Protein AF-A0A1C5V8Z8-F1 (afdb_monomer_lite)

pLDDT: mean 81.74, std 18.88, range [26.0, 98.5]

Structure (mmCIF, N/CA/C/O backbone):
data_AF-A0A1C5V8Z8-F1
#
_entry.id   AF-A0A1C5V8Z8-F1
#
loop_
_atom_site.group_PDB
_atom_site.id
_atom_site.type_symbol
_atom_site.label_atom_id
_atom_site.label_alt_id
_atom_site.label_comp_id
_atom_site.label_asym_id
_atom_site.label_entity_id
_atom_site.label_seq_id
_atom_site.pdbx_PDB_ins_code
_atom_site.Cartn_x
_atom_site.Cartn_y
_atom_site.Cartn_z
_atom_site.occupancy
_atom_site.B_iso_or_equiv
_atom_site.auth_seq_id
_atom_site.auth_comp_id
_atom_site.auth_asym_id
_atom_site.auth_atom_id
_atom_site.pdbx_PDB_model_num
ATOM 1 N N . MET A 1 1 ? -3.373 -12.404 -69.519 1.00 37.91 1 MET A N 1
ATOM 2 C CA . MET A 1 1 ? -3.537 -11.081 -68.874 1.00 37.91 1 MET A CA 1
ATOM 3 C C . MET A 1 1 ? -4.619 -11.171 -67.785 1.00 37.91 1 MET A C 1
ATOM 5 O O . MET A 1 1 ? -5.744 -10.764 -67.998 1.00 37.91 1 MET A O 1
ATOM 9 N N . MET A 1 2 ? -4.326 -11.777 -66.625 1.00 33.91 2 MET A N 1
ATOM 10 C CA . MET A 1 2 ? -5.283 -11.931 -65.507 1.00 33.91 2 MET A CA 1
ATOM 11 C C . MET A 1 2 ? -4.514 -12.061 -64.179 1.00 33.91 2 MET A C 1
ATOM 13 O O . MET A 1 2 ? -4.275 -13.157 -63.692 1.00 33.91 2 MET A O 1
ATOM 17 N N . LYS A 1 3 ? -4.066 -10.941 -63.597 1.00 35.97 3 LYS A N 1
ATOM 18 C CA . LYS A 1 3 ? -3.460 -10.880 -62.247 1.00 35.97 3 LYS A CA 1
ATOM 19 C C . LYS A 1 3 ? -3.723 -9.506 -61.616 1.00 35.97 3 LYS A C 1
ATOM 21 O O . LYS A 1 3 ? -2.795 -8.748 -61.386 1.00 35.97 3 LYS A O 1
ATOM 26 N N . ASN A 1 4 ? -4.987 -9.134 -61.384 1.00 38.47 4 ASN A N 1
ATOM 27 C CA . ASN A 1 4 ? -5.273 -7.961 -60.531 1.00 38.47 4 ASN A CA 1
ATOM 28 C C . ASN A 1 4 ? -6.666 -7.885 -59.874 1.00 38.47 4 ASN A C 1
ATOM 30 O O . ASN A 1 4 ? -6.963 -6.894 -59.214 1.00 38.47 4 ASN A O 1
ATOM 34 N N . LYS A 1 5 ? -7.515 -8.920 -59.964 1.00 37.47 5 LYS A N 1
ATOM 35 C CA . LYS A 1 5 ? -8.869 -8.873 -59.369 1.00 37.47 5 LYS A CA 1
ATOM 36 C C . LYS A 1 5 ? -8.951 -9.336 -57.898 1.00 37.47 5 LYS A C 1
ATOM 38 O O . LYS A 1 5 ? -9.897 -8.976 -57.212 1.00 37.47 5 LYS A O 1
ATOM 43 N N . GLY A 1 6 ? -7.933 -10.020 -57.360 1.00 36.78 6 GLY A N 1
ATOM 44 C CA . GLY A 1 6 ? -7.952 -10.553 -55.982 1.00 36.78 6 GLY A CA 1
ATOM 45 C C . GLY A 1 6 ? -7.580 -9.575 -54.853 1.00 36.78 6 GLY A C 1
ATOM 46 O O . GLY A 1 6 ? -7.840 -9.865 -53.692 1.00 36.78 6 GLY A O 1
ATOM 47 N N . LYS A 1 7 ? -6.982 -8.409 -55.154 1.00 38.88 7 LYS A N 1
ATOM 48 C CA . LYS A 1 7 ? -6.536 -7.449 -54.117 1.00 38.88 7 LYS A CA 1
ATOM 49 C C . LYS A 1 7 ? -7.583 -6.396 -53.743 1.00 38.88 7 LYS A C 1
ATOM 51 O O . LYS A 1 7 ? -7.524 -5.866 -52.640 1.00 38.88 7 LYS A O 1
ATOM 56 N N . ARG A 1 8 ? -8.548 -6.104 -54.624 1.00 38.31 8 ARG A N 1
ATOM 57 C CA . ARG A 1 8 ? -9.610 -5.117 -54.350 1.00 38.31 8 ARG A CA 1
ATOM 58 C C . ARG A 1 8 ? -10.773 -5.697 -53.535 1.00 38.31 8 ARG A C 1
ATOM 60 O O . ARG A 1 8 ? -11.342 -4.973 -52.729 1.00 38.31 8 ARG A O 1
ATOM 67 N N . LEU A 1 9 ? -11.053 -6.998 -53.653 1.00 34.75 9 LEU A N 1
ATOM 68 C CA . LEU A 1 9 ? -12.142 -7.652 -52.912 1.00 34.75 9 LEU A CA 1
ATOM 69 C C . LEU A 1 9 ? -11.859 -7.750 -51.396 1.00 34.75 9 LEU A C 1
ATOM 71 O O . LEU A 1 9 ? -12.756 -7.579 -50.581 1.00 34.75 9 LEU A O 1
ATOM 75 N N . VAL A 1 10 ? -10.592 -7.950 -51.011 1.00 41.50 10 VAL A N 1
ATOM 76 C CA . VAL A 1 10 ? -10.180 -8.101 -49.600 1.00 41.50 10 VAL A CA 1
ATOM 77 C C . VAL A 1 10 ? -10.174 -6.764 -48.847 1.00 41.50 10 VAL A C 1
ATOM 79 O O . VAL A 1 10 ? -10.491 -6.726 -47.663 1.00 41.50 10 VAL A O 1
ATOM 82 N N . VAL A 1 11 ? -9.876 -5.649 -49.524 1.00 41.22 11 VAL A N 1
ATOM 83 C CA . VAL A 1 11 ? -9.932 -4.305 -48.913 1.00 41.22 11 VAL A CA 1
ATOM 84 C C . VAL A 1 11 ? -11.384 -3.853 -48.701 1.00 41.22 11 VAL A C 1
ATOM 86 O O . VAL A 1 11 ? -11.681 -3.228 -47.686 1.00 41.22 11 VAL A O 1
ATOM 89 N N . LEU A 1 12 ? -12.302 -4.239 -49.596 1.00 37.28 12 LEU A N 1
ATOM 90 C CA . LEU A 1 12 ? -13.739 -3.971 -49.459 1.00 37.28 12 LEU A CA 1
ATOM 91 C C . LEU A 1 12 ? -14.394 -4.782 -48.324 1.00 37.28 12 LEU A C 1
ATOM 93 O O . LEU A 1 12 ? -15.206 -4.227 -47.587 1.00 37.28 12 LEU A O 1
ATOM 97 N N . LEU A 1 13 ? -13.989 -6.040 -48.097 1.00 38.91 13 LEU A N 1
ATOM 98 C CA . LEU A 1 13 ? -14.493 -6.840 -46.965 1.00 38.91 13 LEU A CA 1
ATOM 99 C C . LEU A 1 13 ? -14.036 -6.308 -45.594 1.00 38.91 13 LEU A C 1
ATOM 101 O O . LEU A 1 13 ? -14.785 -6.371 -44.622 1.00 38.91 13 LEU A O 1
ATOM 105 N N . ILE A 1 14 ? -12.827 -5.745 -45.511 1.00 42.75 14 ILE A N 1
ATOM 106 C CA . ILE A 1 14 ? -12.295 -5.156 -44.271 1.00 42.75 14 ILE A CA 1
ATOM 107 C C . ILE A 1 14 ? -13.006 -3.832 -43.931 1.00 42.75 14 ILE A C 1
ATOM 109 O O . ILE A 1 14 ? -13.222 -3.542 -42.755 1.00 42.75 14 ILE A O 1
ATOM 113 N N . ALA A 1 15 ? -13.428 -3.059 -44.939 1.00 39.72 15 ALA A N 1
ATOM 114 C CA . ALA A 1 15 ? -14.241 -1.860 -44.736 1.00 39.72 15 ALA A CA 1
ATOM 115 C C . ALA A 1 15 ? -15.687 -2.200 -44.318 1.00 39.72 15 ALA A C 1
ATOM 117 O O . ALA A 1 15 ? -16.214 -1.573 -43.403 1.00 39.72 15 ALA A O 1
ATOM 118 N N . ALA A 1 16 ? -16.295 -3.242 -44.899 1.00 40.44 16 ALA A N 1
ATOM 119 C CA . ALA A 1 16 ? -17.644 -3.684 -44.532 1.00 40.44 16 ALA A CA 1
ATOM 120 C C . ALA A 1 16 ? -17.729 -4.209 -43.081 1.00 40.44 16 ALA A C 1
ATOM 122 O O . ALA A 1 16 ? -18.655 -3.857 -42.353 1.00 40.44 16 ALA A O 1
ATOM 123 N N . CYS A 1 17 ? -16.726 -4.958 -42.605 1.00 39.78 17 CYS A N 1
ATOM 124 C CA . CYS A 1 17 ? -16.698 -5.446 -41.217 1.00 39.78 17 CYS A CA 1
ATOM 125 C C . CYS A 1 17 ? -16.399 -4.355 -40.170 1.00 39.78 17 CYS A C 1
ATOM 127 O O . CYS A 1 17 ? -16.752 -4.521 -39.002 1.00 39.78 17 CYS A O 1
ATOM 129 N N . MET A 1 18 ? -15.765 -3.239 -40.553 1.00 39.97 18 MET A N 1
ATOM 130 C CA . MET A 1 18 ? -15.579 -2.096 -39.647 1.00 39.97 18 MET A CA 1
ATOM 131 C C . MET A 1 18 ? -16.816 -1.191 -39.567 1.00 39.97 18 MET A C 1
ATOM 133 O O . MET A 1 18 ? -17.007 -0.544 -38.544 1.00 39.97 18 MET A O 1
ATOM 137 N N . ILE A 1 19 ? -17.686 -1.190 -40.584 1.00 42.84 19 ILE A N 1
ATOM 138 C CA . ILE A 1 19 ? -18.952 -0.435 -40.565 1.00 42.84 19 ILE A CA 1
ATOM 139 C C . ILE A 1 19 ? -20.050 -1.213 -39.810 1.00 42.84 19 ILE A C 1
ATOM 141 O O . ILE A 1 19 ? -20.856 -0.612 -39.105 1.00 42.84 19 ILE A O 1
ATOM 145 N N . LEU A 1 20 ? -20.029 -2.551 -39.848 1.00 34.69 20 LEU A N 1
ATOM 146 C CA . LEU A 1 20 ? -20.978 -3.408 -39.117 1.00 34.69 20 LEU A CA 1
ATOM 147 C C . LEU A 1 20 ? -20.721 -3.524 -37.602 1.00 34.69 20 LEU A C 1
ATOM 149 O O . LEU A 1 20 ? -21.574 -4.044 -36.894 1.00 34.69 20 LEU A O 1
ATOM 153 N N . SER A 1 21 ? -19.593 -3.034 -37.075 1.00 40.34 21 SER A N 1
ATOM 154 C CA . SER A 1 21 ? -19.303 -3.063 -35.628 1.00 40.34 21 SER A CA 1
ATOM 155 C C . SER A 1 21 ? -19.696 -1.784 -34.878 1.00 40.34 21 SER A C 1
ATOM 157 O O . SER A 1 21 ? -19.489 -1.700 -33.668 1.00 40.34 21 SER A O 1
ATOM 159 N N . MET A 1 22 ? -20.302 -0.805 -35.565 1.00 40.91 22 MET A N 1
ATOM 160 C CA . MET A 1 22 ? -20.870 0.393 -34.929 1.00 40.91 22 MET A CA 1
ATOM 161 C C . MET A 1 22 ? -22.355 0.250 -34.559 1.00 40.91 22 MET A C 1
ATOM 163 O O . MET A 1 22 ? -22.892 1.130 -33.894 1.00 40.91 22 MET A O 1
ATOM 167 N N . PHE A 1 23 ? -23.007 -0.865 -34.902 1.00 41.72 23 PHE A N 1
ATOM 168 C CA . PHE A 1 23 ? -24.367 -1.176 -34.462 1.00 41.72 23 PHE A CA 1
ATOM 169 C C . PHE A 1 23 ? -24.441 -2.628 -33.977 1.00 41.72 23 PHE A C 1
ATOM 171 O O . PHE A 1 23 ? -23.930 -3.538 -34.620 1.00 41.72 23 PHE A O 1
ATOM 178 N N . SER A 1 24 ? -25.103 -2.834 -32.837 1.00 37.47 24 SER A N 1
ATOM 179 C CA . SER A 1 24 ? -25.380 -4.112 -32.151 1.00 37.47 24 SER A CA 1
ATOM 180 C C . SER A 1 24 ? -24.192 -4.860 -31.516 1.00 37.47 24 SER A C 1
ATOM 182 O O . SER A 1 24 ? -23.401 -5.546 -32.156 1.00 37.47 24 SER A O 1
ATOM 184 N N . GLY A 1 25 ? -24.131 -4.781 -30.180 1.00 43.09 25 GLY A N 1
ATOM 185 C CA . GLY A 1 25 ? -23.223 -5.544 -29.328 1.00 43.09 25 GLY A CA 1
ATOM 186 C C . GLY A 1 25 ? -23.556 -7.037 -29.273 1.00 43.09 25 GLY A C 1
ATOM 187 O O . GLY A 1 25 ? -24.201 -7.492 -28.333 1.00 43.09 25 GLY A O 1
ATOM 188 N N . MET A 1 26 ? -23.044 -7.806 -30.234 1.00 30.86 26 MET A N 1
ATOM 189 C CA . MET A 1 26 ? -22.980 -9.268 -30.160 1.00 30.86 26 MET A CA 1
ATOM 190 C C . MET A 1 26 ? -21.529 -9.749 -30.118 1.00 30.86 26 MET A C 1
ATOM 192 O O . MET A 1 26 ? -20.700 -9.431 -30.969 1.00 30.86 26 MET A O 1
ATOM 196 N N . THR A 1 27 ? -21.222 -10.553 -29.104 1.00 38.38 27 THR A N 1
ATOM 197 C CA . THR A 1 27 ? -19.979 -11.315 -28.991 1.00 38.38 27 THR A CA 1
ATOM 198 C C . THR A 1 27 ? -19.986 -12.459 -30.002 1.00 38.38 27 THR A C 1
ATOM 200 O O . THR A 1 27 ? -20.780 -13.386 -29.861 1.00 38.38 27 THR A O 1
ATOM 203 N N . VAL A 1 28 ? -19.086 -12.438 -30.986 1.00 31.12 28 VAL A N 1
ATOM 204 C CA . VAL A 1 28 ? -18.853 -13.600 -31.857 1.00 31.12 28 VAL A CA 1
ATOM 205 C C . VAL A 1 28 ? -17.824 -14.513 -31.193 1.00 31.12 28 VAL A C 1
ATOM 207 O O . VAL A 1 28 ? -16.648 -14.164 -31.062 1.00 31.12 28 VAL A O 1
ATOM 210 N N . SER A 1 29 ? -18.287 -15.679 -30.743 1.00 36.94 29 SER A N 1
ATOM 211 C CA . SER A 1 29 ? -17.447 -16.816 -30.380 1.00 36.94 29 SER A CA 1
ATOM 212 C C . SER A 1 29 ? -17.217 -17.712 -31.606 1.00 36.94 29 SER A C 1
ATOM 214 O O . SER A 1 29 ? -18.068 -17.824 -32.480 1.00 36.94 29 SER A O 1
ATOM 216 N N . ALA A 1 30 ? -16.044 -18.351 -31.620 1.00 33.72 30 ALA A N 1
ATOM 217 C CA . ALA A 1 30 ? -15.606 -19.434 -32.505 1.00 33.72 30 ALA A CA 1
ATOM 218 C C . ALA A 1 30 ? -15.343 -19.113 -33.995 1.00 33.72 30 ALA A C 1
ATOM 220 O O . ALA A 1 30 ? -16.206 -19.211 -34.856 1.00 33.72 30 ALA A O 1
ATOM 221 N N . ALA A 1 31 ? -14.057 -18.924 -34.311 1.00 31.05 31 ALA A N 1
ATOM 222 C CA . ALA A 1 31 ? -13.463 -19.456 -35.537 1.00 31.05 31 ALA A CA 1
ATOM 223 C C . ALA A 1 31 ? -12.088 -20.054 -35.195 1.00 31.05 31 ALA A C 1
ATOM 225 O O . ALA A 1 31 ? -11.134 -19.354 -34.850 1.00 31.05 31 ALA A O 1
ATOM 226 N N . THR A 1 32 ? -12.031 -21.382 -35.208 1.00 37.59 32 THR A N 1
ATOM 227 C CA . THR A 1 32 ? -10.850 -22.220 -34.993 1.00 37.59 32 THR A CA 1
ATOM 228 C C . THR A 1 32 ? -9.964 -22.274 -36.240 1.00 37.59 32 THR A C 1
ATOM 230 O O . THR A 1 32 ? -10.461 -22.440 -37.346 1.00 37.59 32 THR A O 1
ATOM 233 N N . ASN A 1 33 ? -8.647 -22.209 -36.018 1.00 38.12 33 ASN A N 1
ATOM 234 C CA . ASN A 1 33 ? -7.557 -22.657 -36.895 1.00 38.12 33 ASN A CA 1
ATOM 235 C C . ASN A 1 33 ? -7.547 -22.173 -38.360 1.00 38.12 33 ASN A C 1
ATOM 237 O O . ASN A 1 33 ? -7.709 -22.954 -39.291 1.00 38.12 33 ASN A O 1
ATOM 241 N N . ALA A 1 34 ? -7.151 -20.915 -38.554 1.00 34.16 34 ALA A N 1
ATOM 242 C CA . ALA A 1 34 ? -6.266 -20.526 -39.652 1.00 34.16 34 ALA A CA 1
ATOM 243 C C . ALA A 1 34 ? -5.335 -19.412 -39.150 1.00 34.16 34 ALA A C 1
ATOM 245 O O . ALA A 1 34 ? -5.769 -18.311 -38.812 1.00 34.16 34 ALA A O 1
ATOM 246 N N . GLU A 1 35 ? -4.047 -19.727 -39.022 1.00 40.03 35 GLU A N 1
ATOM 247 C CA . GLU A 1 35 ? -3.012 -18.792 -38.599 1.00 40.03 35 GLU A CA 1
ATOM 248 C C . GLU A 1 35 ? -2.916 -17.614 -39.579 1.00 40.03 35 GLU A C 1
ATOM 250 O O . GLU A 1 35 ? -2.320 -17.713 -40.651 1.00 40.03 35 GLU A O 1
ATOM 255 N N . ILE A 1 36 ? -3.427 -16.448 -39.181 1.00 34.16 36 ILE A N 1
ATOM 256 C CA . ILE A 1 36 ? -3.022 -15.176 -39.784 1.00 34.16 36 ILE A CA 1
ATOM 257 C C . ILE A 1 36 ? -1.597 -14.881 -39.284 1.00 34.16 36 ILE A C 1
ATOM 259 O O . ILE A 1 36 ? -1.368 -14.170 -38.302 1.00 34.16 36 ILE A O 1
ATOM 263 N N . TYR A 1 37 ? -0.609 -15.489 -39.946 1.00 39.50 37 TYR A N 1
ATOM 264 C CA . TYR A 1 37 ? 0.817 -15.231 -39.752 1.00 39.50 37 TYR A CA 1
ATOM 265 C C . TYR A 1 37 ? 1.174 -13.829 -40.269 1.00 39.50 37 TYR A C 1
ATOM 267 O O . TYR A 1 37 ? 1.639 -13.638 -41.389 1.00 39.50 37 TYR A O 1
ATOM 275 N N . ALA A 1 38 ? 1.013 -12.829 -39.406 1.00 41.31 38 ALA A N 1
ATOM 276 C CA . ALA A 1 38 ? 1.668 -11.532 -39.543 1.00 41.31 38 ALA A CA 1
ATOM 277 C C . ALA A 1 38 ? 2.125 -11.003 -38.172 1.00 41.31 38 ALA A C 1
ATOM 279 O O . ALA A 1 38 ? 1.683 -9.966 -37.691 1.00 41.31 38 ALA A O 1
ATOM 280 N N . THR A 1 39 ? 3.061 -11.708 -37.523 1.00 50.00 39 THR A N 1
ATOM 281 C CA . THR A 1 39 ? 3.922 -11.115 -36.478 1.00 50.00 39 THR A CA 1
ATOM 282 C C . THR A 1 39 ? 5.386 -11.222 -36.896 1.00 50.00 39 THR A C 1
ATOM 284 O O . THR A 1 39 ? 6.202 -11.974 -36.378 1.00 50.00 39 THR A O 1
ATOM 287 N N . THR A 1 40 ? 5.734 -10.433 -37.895 1.00 64.19 40 THR A N 1
ATOM 288 C CA . THR A 1 40 ? 6.953 -10.480 -38.714 1.00 64.19 40 THR A CA 1
ATOM 289 C C . THR A 1 40 ? 8.260 -10.065 -38.005 1.00 64.19 40 THR A C 1
ATOM 291 O O . THR A 1 40 ? 9.287 -9.962 -38.652 1.00 64.19 40 THR A O 1
ATOM 294 N N . ASN A 1 41 ? 8.313 -9.914 -36.675 1.00 82.25 41 ASN A N 1
ATOM 295 C CA . ASN A 1 41 ? 9.577 -9.689 -35.943 1.00 82.25 41 ASN A CA 1
ATOM 296 C C . ASN A 1 41 ? 10.198 -11.016 -35.457 1.00 82.25 41 ASN A C 1
ATOM 298 O O . ASN A 1 41 ? 9.979 -11.436 -34.317 1.00 82.25 41 ASN A O 1
ATOM 302 N N . THR A 1 42 ? 10.992 -11.677 -36.304 1.00 89.12 42 THR A N 1
ATOM 303 C CA . THR A 1 42 ? 11.529 -13.033 -36.055 1.00 89.12 42 THR A CA 1
ATOM 304 C C . THR A 1 42 ? 12.976 -13.204 -36.549 1.00 89.12 42 THR A C 1
ATOM 306 O O . THR A 1 42 ? 13.661 -12.225 -36.837 1.00 89.12 42 THR A O 1
ATOM 309 N N . ILE A 1 43 ? 13.484 -14.439 -36.597 1.00 91.31 43 ILE A N 1
ATOM 310 C CA . ILE A 1 43 ? 14.764 -14.788 -37.225 1.00 91.31 43 ILE A CA 1
ATOM 311 C C . ILE A 1 43 ? 14.559 -15.826 -38.334 1.00 91.31 43 ILE A C 1
ATOM 313 O O . ILE A 1 43 ? 13.750 -16.736 -38.176 1.00 91.31 43 ILE A O 1
ATOM 317 N N . LYS A 1 44 ? 15.326 -15.719 -39.422 1.00 91.12 44 LYS A N 1
ATOM 318 C CA . LYS A 1 44 ? 15.367 -16.680 -40.536 1.00 91.12 44 LYS A CA 1
ATOM 319 C C . LYS A 1 44 ? 16.766 -17.282 -40.650 1.00 91.12 44 LYS A C 1
ATOM 321 O O . LYS A 1 44 ? 17.746 -16.558 -40.477 1.00 91.12 44 LYS A O 1
ATOM 326 N N . LYS A 1 45 ? 16.862 -18.587 -40.922 1.00 91.00 45 LYS A N 1
ATOM 327 C CA . LYS A 1 45 ? 18.138 -19.265 -41.189 1.00 91.00 45 LYS A CA 1
ATOM 328 C C . LYS A 1 45 ? 18.451 -19.194 -42.688 1.00 91.00 45 LYS A C 1
ATOM 330 O O . LYS A 1 45 ? 17.583 -19.523 -43.490 1.00 91.00 45 LYS A O 1
ATOM 335 N N . VAL A 1 46 ? 19.653 -18.750 -43.040 1.00 89.44 46 VAL A N 1
ATOM 336 C CA . VAL A 1 46 ? 20.194 -18.688 -44.409 1.00 89.44 46 VAL A CA 1
ATOM 337 C C . VAL A 1 46 ? 21.676 -19.053 -44.318 1.00 89.44 46 VAL A C 1
ATOM 339 O O . VAL A 1 46 ? 22.370 -18.515 -43.452 1.00 89.44 46 VAL A O 1
ATOM 342 N N . ASP A 1 47 ? 22.131 -20.008 -45.127 1.00 87.69 47 ASP A N 1
ATOM 343 C CA . ASP A 1 47 ? 23.527 -20.477 -45.193 1.00 87.69 47 ASP A CA 1
ATOM 344 C C . ASP A 1 47 ? 24.141 -20.757 -43.813 1.00 87.69 47 ASP A C 1
ATOM 346 O O . ASP A 1 47 ? 25.186 -20.235 -43.418 1.00 87.69 47 ASP A O 1
ATOM 350 N N . GLY A 1 48 ? 23.403 -21.513 -42.994 1.00 85.75 48 GLY A N 1
ATOM 351 C CA . GLY A 1 48 ? 23.835 -21.882 -41.643 1.00 85.75 48 GLY A CA 1
ATOM 352 C C . GLY A 1 48 ? 23.777 -20.757 -40.599 1.00 85.75 48 GLY A C 1
ATOM 353 O O . GLY A 1 48 ? 23.921 -21.040 -39.413 1.00 85.75 48 GLY A O 1
ATOM 354 N N . LYS A 1 49 ? 23.509 -19.502 -40.980 1.00 90.31 49 LYS A N 1
ATOM 355 C CA . LYS A 1 49 ? 23.447 -18.335 -40.082 1.00 90.31 49 LYS A CA 1
ATOM 356 C C . LYS A 1 49 ? 22.011 -17.864 -39.881 1.00 90.31 49 LYS A C 1
ATOM 358 O O . LYS A 1 49 ? 21.138 -18.105 -40.704 1.00 90.31 49 LYS A O 1
ATOM 363 N N . TYR A 1 50 ? 21.756 -17.170 -38.775 1.00 94.19 50 TYR A N 1
ATOM 364 C CA . TYR A 1 50 ? 20.443 -16.586 -38.492 1.00 94.19 50 TYR A CA 1
ATOM 365 C C . TYR A 1 50 ? 20.454 -15.078 -38.709 1.00 94.19 50 TYR A C 1
ATOM 367 O O . TYR A 1 50 ? 21.340 -14.389 -38.209 1.00 94.19 50 TYR A O 1
ATOM 375 N N . TYR A 1 51 ? 19.432 -14.562 -39.381 1.00 93.75 51 TYR A N 1
ATOM 376 C CA . TYR A 1 51 ? 19.244 -13.145 -39.678 1.00 93.75 51 TYR A CA 1
ATOM 377 C C . TYR A 1 51 ? 17.930 -12.662 -39.082 1.00 93.75 51 TYR A C 1
ATOM 379 O O . TYR A 1 51 ? 16.942 -13.394 -39.080 1.00 93.75 51 TYR A O 1
ATOM 387 N N . TYR A 1 52 ? 17.920 -11.444 -38.546 1.00 94.12 52 TYR A N 1
ATOM 388 C CA . TYR A 1 52 ? 16.700 -10.857 -38.005 1.00 94.12 52 TYR A CA 1
ATOM 389 C C . TYR A 1 52 ? 15.816 -10.344 -39.143 1.00 94.12 52 TYR A C 1
ATOM 391 O O . TYR A 1 52 ? 16.295 -9.658 -40.045 1.00 94.12 52 TYR A O 1
ATOM 399 N N . VAL A 1 53 ? 14.529 -10.667 -39.071 1.00 91.62 53 VAL A N 1
ATOM 400 C CA . VAL A 1 53 ? 13.498 -10.230 -40.010 1.00 91.62 53 VAL A CA 1
ATOM 401 C C . VAL A 1 53 ? 12.570 -9.281 -39.263 1.00 91.62 53 VAL A C 1
ATOM 403 O O . VAL A 1 53 ? 12.134 -9.589 -38.152 1.00 91.62 53 VAL A O 1
ATOM 406 N N . ASN A 1 54 ? 12.350 -8.100 -39.833 1.00 87.12 54 ASN A N 1
ATOM 407 C CA . ASN A 1 54 ? 11.507 -7.061 -39.254 1.00 87.12 54 ASN A CA 1
ATOM 408 C C . ASN A 1 54 ? 10.033 -7.238 -39.647 1.00 87.12 54 ASN A C 1
ATOM 410 O O . ASN A 1 54 ? 9.696 -8.050 -40.504 1.00 87.12 54 ASN A O 1
ATOM 414 N N . ALA A 1 55 ? 9.166 -6.392 -39.086 1.00 85.19 55 ALA A N 1
ATOM 415 C CA . ALA A 1 55 ? 7.728 -6.431 -39.329 1.00 85.19 55 ALA A CA 1
ATOM 416 C C . ALA A 1 55 ? 7.289 -6.329 -40.817 1.00 85.19 55 ALA A C 1
ATOM 418 O O . ALA A 1 55 ? 6.156 -6.667 -41.142 1.00 85.19 55 ALA A O 1
ATOM 419 N N . SER A 1 56 ? 8.148 -5.904 -41.745 1.00 85.19 56 SER A N 1
ATOM 420 C CA . SER A 1 56 ? 7.829 -5.901 -43.182 1.00 85.19 56 SER A CA 1
ATOM 421 C C . SER A 1 56 ? 8.334 -7.141 -43.926 1.00 85.19 56 SER A C 1
ATOM 423 O O . SER A 1 56 ? 8.294 -7.182 -45.152 1.00 85.19 56 SER A O 1
ATOM 425 N N . GLY A 1 57 ? 8.837 -8.150 -43.209 1.00 84.50 57 GLY A N 1
ATOM 426 C CA . GLY A 1 57 ? 9.411 -9.358 -43.803 1.00 84.50 57 GLY A CA 1
ATOM 427 C C . GLY A 1 57 ? 10.821 -9.157 -44.369 1.00 84.50 57 GLY A C 1
ATOM 428 O O . GLY A 1 57 ? 11.386 -10.083 -44.949 1.00 84.50 57 GLY A O 1
ATOM 429 N N . LYS A 1 58 ? 11.426 -7.975 -44.185 1.00 87.31 58 LYS A N 1
ATOM 430 C CA . LYS A 1 58 ? 12.769 -7.656 -44.686 1.00 87.31 58 LYS A CA 1
ATOM 431 C C . LYS A 1 58 ? 13.839 -7.990 -43.647 1.00 87.31 58 LYS A C 1
ATOM 433 O O . LYS A 1 58 ? 13.644 -7.814 -42.442 1.00 87.31 58 LYS A O 1
ATOM 438 N N . MET A 1 59 ? 15.001 -8.444 -44.117 1.00 90.81 59 MET A N 1
ATOM 439 C CA . MET A 1 59 ? 16.168 -8.649 -43.256 1.00 90.81 59 MET A CA 1
ATOM 440 C C . MET A 1 59 ? 16.713 -7.304 -42.776 1.00 90.81 59 MET A C 1
ATOM 442 O O . MET A 1 59 ? 17.130 -6.472 -43.580 1.00 90.81 59 MET A O 1
ATOM 446 N N . ASP A 1 60 ? 16.754 -7.109 -41.462 1.00 88.56 60 ASP A N 1
ATOM 447 C CA . ASP A 1 60 ? 17.338 -5.920 -40.849 1.00 88.56 60 ASP A CA 1
ATOM 448 C C . ASP A 1 60 ? 18.748 -6.250 -40.341 1.00 88.56 60 ASP A C 1
ATOM 450 O O . ASP A 1 60 ? 18.954 -6.871 -39.293 1.00 88.56 60 ASP A O 1
ATOM 454 N N . LYS A 1 61 ? 19.718 -5.812 -41.146 1.00 90.06 61 LYS A N 1
ATOM 455 C CA . LYS A 1 61 ? 21.156 -6.049 -40.989 1.00 90.06 61 LYS A CA 1
ATOM 456 C C . LYS A 1 61 ? 21.827 -5.101 -39.989 1.00 90.06 61 LYS A C 1
ATOM 458 O O . LYS A 1 61 ? 22.998 -5.282 -39.668 1.00 90.06 61 LYS A O 1
ATOM 463 N N . LYS A 1 62 ? 21.113 -4.097 -39.464 1.00 92.94 62 LYS A N 1
ATOM 464 C CA . LYS A 1 62 ? 21.709 -3.089 -38.579 1.00 92.94 62 LYS A CA 1
ATOM 465 C C . LYS A 1 62 ? 22.150 -3.725 -37.261 1.00 92.94 62 LYS A C 1
ATOM 467 O O . LYS A 1 62 ? 21.322 -4.290 -36.541 1.00 92.94 62 LYS A O 1
ATOM 472 N N . THR A 1 63 ? 23.426 -3.568 -36.919 1.00 96.25 63 THR A N 1
ATOM 473 C CA . THR A 1 63 ? 24.006 -4.031 -35.652 1.00 96.25 63 THR A CA 1
ATOM 474 C C . THR A 1 63 ? 23.233 -3.489 -34.452 1.00 96.25 63 THR A C 1
ATOM 476 O O . THR A 1 63 ? 22.837 -2.323 -34.409 1.00 96.25 63 THR A O 1
ATOM 479 N N . GLY A 1 64 ? 23.044 -4.338 -33.445 1.00 96.38 64 GLY A N 1
ATOM 480 C CA . GLY A 1 64 ? 22.452 -3.964 -32.171 1.00 96.38 64 GLY A CA 1
ATOM 481 C C . GLY A 1 64 ? 21.237 -4.796 -31.787 1.00 96.38 64 GLY A C 1
ATOM 482 O O . GLY A 1 64 ? 20.894 -5.816 -32.385 1.00 96.38 64 GLY A O 1
ATOM 483 N N . TRP A 1 65 ? 20.589 -4.356 -30.714 1.00 96.19 65 TRP A N 1
ATOM 484 C CA . TRP A 1 65 ? 19.440 -5.049 -30.158 1.00 96.19 65 TRP A CA 1
ATOM 485 C C . TRP A 1 65 ? 18.174 -4.848 -30.995 1.00 96.19 65 TRP A C 1
ATOM 487 O O . TRP A 1 65 ? 17.789 -3.722 -31.300 1.00 96.19 65 TRP A O 1
ATOM 497 N N . LYS A 1 66 ? 17.468 -5.949 -31.244 1.00 94.56 66 LYS A N 1
ATOM 498 C CA . LYS A 1 66 ? 16.159 -6.004 -31.894 1.00 94.56 66 LYS A CA 1
ATOM 499 C C . LYS A 1 66 ? 15.083 -6.397 -30.891 1.00 94.56 66 LYS A C 1
ATOM 501 O O . LYS A 1 66 ? 15.325 -7.177 -29.954 1.00 94.56 66 LYS A O 1
ATOM 506 N N . LYS A 1 67 ? 13.896 -5.816 -31.061 1.00 91.25 67 LYS A N 1
ATOM 507 C CA . LYS A 1 67 ? 12.771 -5.977 -30.140 1.00 91.25 67 LYS A CA 1
ATOM 508 C C . LYS A 1 67 ? 11.684 -6.849 -30.756 1.00 91.25 67 LYS A C 1
ATOM 510 O O . LYS A 1 67 ? 11.355 -6.696 -31.919 1.00 91.25 67 LYS A O 1
ATOM 515 N N . VAL A 1 68 ? 11.088 -7.699 -29.930 1.00 88.94 68 VAL A N 1
ATOM 516 C CA . VAL A 1 68 ? 9.871 -8.459 -30.243 1.00 88.94 68 VAL A CA 1
ATOM 517 C C . VAL A 1 68 ? 8.855 -8.110 -29.166 1.00 88.94 68 VAL A C 1
ATOM 519 O O . VAL A 1 68 ? 9.209 -8.128 -27.984 1.00 88.94 68 VAL A O 1
ATOM 522 N N . ALA A 1 69 ? 7.645 -7.707 -29.565 1.00 86.38 69 ALA A N 1
ATOM 523 C CA . ALA A 1 69 ? 6.623 -7.165 -28.659 1.00 86.38 69 ALA A CA 1
ATOM 524 C C . ALA A 1 69 ? 7.181 -6.066 -27.721 1.00 86.38 69 ALA A C 1
ATOM 526 O O . ALA A 1 69 ? 6.998 -6.091 -26.504 1.00 86.38 69 ALA A O 1
ATOM 527 N N . GLY A 1 70 ? 7.988 -5.148 -28.273 1.00 86.75 70 GLY A N 1
ATOM 528 C CA . GLY A 1 70 ? 8.623 -4.058 -27.518 1.00 86.75 70 GLY A CA 1
ATOM 529 C C . GLY A 1 70 ? 9.775 -4.470 -26.585 1.00 86.75 70 GLY A C 1
ATOM 530 O O . GLY A 1 70 ? 10.366 -3.611 -25.931 1.00 86.75 70 GLY A O 1
ATOM 531 N N . LYS A 1 71 ? 10.154 -5.755 -26.527 1.00 89.19 71 LYS A N 1
ATOM 532 C CA . LYS A 1 71 ? 11.189 -6.278 -25.617 1.00 89.19 71 LYS A CA 1
ATOM 533 C C . LYS A 1 71 ? 12.444 -6.717 -26.351 1.00 89.19 71 LYS A C 1
ATOM 535 O O . LYS A 1 71 ? 12.364 -7.450 -27.336 1.00 89.19 71 LYS A O 1
ATOM 540 N N . TYR A 1 72 ? 13.612 -6.364 -25.818 1.00 93.19 72 TYR A N 1
ATOM 541 C CA . TYR A 1 72 ? 14.893 -6.814 -26.366 1.00 93.19 72 TYR A CA 1
ATOM 542 C C . TYR A 1 72 ? 14.998 -8.342 -26.364 1.00 93.19 72 TYR A C 1
ATOM 544 O O . TYR A 1 72 ? 14.868 -8.992 -25.321 1.00 93.19 72 TYR A O 1
ATOM 552 N N . THR A 1 73 ? 15.183 -8.920 -27.550 1.00 94.81 73 THR A N 1
ATOM 553 C CA . THR A 1 73 ? 15.044 -10.367 -27.767 1.00 94.81 73 THR A CA 1
ATOM 554 C C . THR A 1 73 ? 16.176 -10.943 -28.600 1.00 94.81 73 THR A C 1
ATOM 556 O O . THR A 1 73 ? 16.714 -11.978 -28.212 1.00 94.81 73 THR A O 1
ATOM 559 N N . TYR A 1 74 ? 16.593 -10.253 -29.659 1.00 96.75 74 TYR A N 1
ATOM 560 C CA . TYR A 1 74 ? 17.713 -10.669 -30.501 1.00 96.75 74 TYR A CA 1
ATOM 561 C C . TYR A 1 74 ? 18.786 -9.585 -30.528 1.00 96.75 74 TYR A C 1
ATOM 563 O O . TYR A 1 74 ? 18.465 -8.403 -30.429 1.00 96.75 74 TYR A O 1
ATOM 571 N N . TYR A 1 75 ? 20.051 -9.969 -30.671 1.00 97.50 75 TYR A N 1
ATOM 572 C CA . TYR A 1 75 ? 21.137 -9.028 -30.944 1.00 97.50 75 TYR A CA 1
ATOM 573 C C . TYR A 1 75 ? 21.790 -9.381 -32.274 1.00 97.50 75 TYR A C 1
ATOM 575 O O . TYR A 1 75 ? 22.320 -10.484 -32.425 1.00 97.50 75 TYR A O 1
ATOM 583 N N . VAL A 1 76 ? 21.763 -8.437 -33.209 1.00 97.06 76 VAL A N 1
ATOM 584 C CA . VAL A 1 76 ? 22.455 -8.522 -34.496 1.00 97.06 76 VAL A CA 1
ATOM 585 C C . VAL A 1 76 ? 23.890 -8.033 -34.299 1.00 97.06 76 VAL A C 1
ATOM 587 O O . VAL A 1 76 ? 24.106 -6.955 -33.747 1.00 97.06 76 VAL A O 1
ATOM 590 N N . GLY A 1 77 ? 24.869 -8.860 -34.662 1.00 94.06 77 GLY A N 1
ATOM 591 C CA . GLY A 1 77 ? 26.293 -8.528 -34.605 1.00 94.06 77 GLY A CA 1
ATOM 592 C C . GLY A 1 77 ? 26.761 -7.726 -35.821 1.00 94.06 77 GLY A C 1
ATOM 593 O O . GLY A 1 77 ? 25.996 -7.501 -36.752 1.00 94.06 77 GLY A O 1
ATOM 594 N N . SER A 1 78 ? 28.041 -7.346 -35.830 1.00 92.25 78 SER A N 1
ATOM 595 C CA . SER A 1 78 ? 28.663 -6.571 -36.917 1.00 92.25 78 SER A CA 1
ATOM 596 C C . SER A 1 78 ? 28.588 -7.257 -38.283 1.00 92.25 78 SER A C 1
ATOM 598 O O . SER A 1 78 ? 28.432 -6.593 -39.298 1.00 92.25 78 SER A O 1
ATOM 600 N N . LYS A 1 79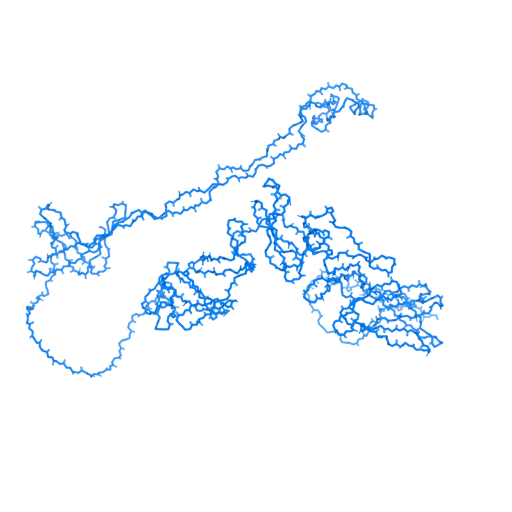 ? 28.604 -8.595 -38.315 1.00 90.88 79 LYS A N 1
ATOM 601 C CA . LYS A 1 79 ? 28.444 -9.404 -39.537 1.00 90.88 79 LYS A CA 1
ATOM 602 C C . LYS A 1 79 ? 26.978 -9.554 -39.982 1.00 90.88 79 LYS A C 1
ATOM 604 O O . LYS A 1 79 ? 26.643 -10.497 -40.692 1.00 90.88 79 LYS A O 1
ATOM 609 N N . SER A 1 80 ? 26.087 -8.666 -39.528 1.00 91.31 80 SER A N 1
ATOM 610 C CA . SER A 1 80 ? 24.649 -8.634 -39.851 1.00 91.31 80 SER A CA 1
ATOM 611 C C . SER A 1 80 ? 23.830 -9.871 -39.442 1.00 91.31 80 SER A C 1
ATOM 613 O O . SER A 1 80 ? 22.635 -9.941 -39.726 1.00 91.31 80 SER A O 1
ATOM 615 N N . ASN A 1 81 ? 24.430 -10.838 -38.745 1.00 93.88 81 ASN A N 1
ATOM 616 C CA . ASN A 1 81 ? 23.769 -12.041 -38.248 1.00 93.88 81 ASN A CA 1
ATOM 617 C C . ASN A 1 81 ? 23.403 -11.921 -36.759 1.00 93.88 81 ASN A C 1
ATOM 619 O O . ASN A 1 81 ? 24.004 -11.174 -35.985 1.00 93.88 81 ASN A O 1
ATOM 623 N N . VAL A 1 82 ? 22.404 -12.681 -36.326 1.00 96.50 82 VAL A N 1
ATOM 624 C CA . VAL A 1 82 ? 21.973 -12.749 -34.929 1.00 96.50 82 VAL A CA 1
ATOM 625 C C . VAL A 1 82 ? 22.983 -13.561 -34.126 1.00 96.50 82 VAL A C 1
ATOM 627 O O . VAL A 1 82 ? 23.210 -14.736 -34.390 1.00 96.50 82 VAL A O 1
ATOM 630 N N . THR A 1 83 ? 23.560 -12.939 -33.099 1.00 96.88 83 THR A N 1
ATOM 631 C CA . THR A 1 83 ? 24.586 -13.553 -32.235 1.00 96.88 83 THR A CA 1
ATOM 632 C C . THR A 1 83 ? 24.084 -13.850 -30.823 1.00 96.88 83 THR A C 1
ATOM 634 O O . THR A 1 83 ? 24.696 -14.634 -30.097 1.00 96.88 83 THR A O 1
ATOM 637 N N . VAL A 1 84 ? 22.954 -13.259 -30.422 1.00 97.69 84 VAL A N 1
ATOM 638 C CA . VAL A 1 84 ? 22.279 -13.531 -29.145 1.00 97.69 84 VAL A CA 1
ATOM 639 C C . VAL A 1 84 ? 20.781 -13.674 -29.362 1.00 97.69 84 VAL A C 1
ATOM 641 O O . VAL A 1 84 ? 20.177 -12.890 -30.095 1.00 97.69 84 VAL A O 1
ATOM 644 N N . LYS A 1 85 ? 20.181 -14.627 -28.648 1.00 95.81 85 LYS A N 1
ATOM 645 C CA . LYS A 1 85 ? 18.737 -14.864 -28.598 1.00 95.81 85 LYS A CA 1
ATOM 646 C C . LYS A 1 85 ? 18.280 -15.035 -27.149 1.00 95.81 85 LYS A C 1
ATOM 648 O O . LYS A 1 85 ? 18.882 -15.795 -26.394 1.00 95.81 85 LYS A O 1
ATOM 653 N N . ILE A 1 86 ? 17.208 -14.342 -26.758 1.00 96.31 86 ILE A N 1
ATOM 654 C CA . ILE A 1 86 ? 16.549 -14.509 -25.455 1.00 96.31 86 ILE A CA 1
ATOM 655 C C . ILE A 1 86 ? 15.088 -14.907 -25.662 1.00 96.31 86 ILE A C 1
ATOM 657 O O . ILE A 1 86 ? 14.221 -14.036 -25.789 1.00 96.31 86 ILE A O 1
ATOM 661 N N . THR A 1 87 ? 14.806 -16.208 -25.637 1.00 91.38 87 THR A N 1
ATOM 662 C CA . THR A 1 87 ? 13.476 -16.785 -25.905 1.00 91.38 87 THR A CA 1
ATOM 663 C C . THR A 1 87 ? 13.074 -17.786 -24.841 1.00 91.38 87 THR A C 1
ATOM 665 O O . THR A 1 87 ? 13.933 -18.462 -24.282 1.00 91.38 87 THR A O 1
ATOM 668 N N . LYS A 1 88 ? 11.768 -17.880 -24.551 1.00 90.38 88 LYS A N 1
ATOM 669 C CA . LYS A 1 88 ? 11.233 -18.722 -23.462 1.00 90.38 88 LYS A CA 1
ATOM 670 C C . LYS A 1 88 ? 11.968 -18.481 -22.124 1.00 90.38 88 LYS A C 1
ATOM 672 O O . LYS A 1 88 ? 12.211 -19.393 -21.344 1.00 90.38 88 LYS A O 1
ATOM 677 N N . GLY A 1 89 ? 12.410 -17.238 -21.896 1.00 92.88 89 GLY A N 1
ATOM 678 C CA . GLY A 1 89 ? 13.200 -16.840 -20.725 1.00 92.88 89 GLY A CA 1
ATOM 679 C C . GLY A 1 89 ? 14.645 -17.358 -20.688 1.00 92.88 89 GLY A C 1
ATOM 680 O O . GLY A 1 89 ? 15.338 -17.109 -19.708 1.00 92.88 89 GLY A O 1
ATOM 681 N N . LYS A 1 90 ? 15.142 -18.052 -21.714 1.00 97.19 90 LYS A N 1
ATOM 682 C CA . LYS A 1 90 ? 16.513 -18.582 -21.758 1.00 97.19 90 LYS A CA 1
ATOM 683 C C . LYS A 1 90 ? 17.412 -17.709 -22.633 1.00 97.19 90 LYS A C 1
ATOM 685 O O . LYS A 1 90 ? 16.966 -17.190 -23.652 1.00 97.19 90 LYS A O 1
ATOM 690 N N . TYR A 1 91 ? 18.667 -17.545 -22.220 1.00 97.12 91 TYR A N 1
ATOM 691 C CA . TYR A 1 91 ? 19.704 -16.817 -22.955 1.00 97.12 91 TYR A CA 1
ATOM 692 C C . TYR A 1 91 ? 20.550 -17.799 -23.769 1.00 97.12 91 TYR A C 1
ATOM 694 O O . TYR A 1 91 ? 21.076 -18.765 -23.220 1.00 97.12 91 TYR A O 1
ATOM 702 N N . TYR A 1 92 ? 20.688 -17.527 -25.063 1.00 97.56 92 TYR A N 1
ATOM 703 C CA . TYR A 1 92 ? 21.519 -18.277 -25.994 1.00 97.56 92 TYR A CA 1
ATOM 704 C C . TYR A 1 92 ? 22.518 -17.348 -26.679 1.00 97.56 92 TYR A C 1
ATOM 706 O O . TYR A 1 92 ? 22.180 -16.213 -27.035 1.00 97.56 92 TYR A O 1
ATOM 714 N N . LYS A 1 93 ? 23.727 -17.860 -26.905 1.00 97.50 93 LYS A N 1
ATOM 715 C CA . LYS A 1 93 ? 24.785 -17.206 -27.677 1.00 97.50 93 LYS A CA 1
ATOM 716 C C . LYS A 1 93 ? 25.132 -18.088 -28.874 1.00 97.50 93 LYS A C 1
ATOM 718 O O . LYS A 1 93 ? 25.175 -19.308 -28.741 1.00 97.50 93 LYS A O 1
ATOM 723 N N . TRP A 1 94 ? 25.337 -17.468 -30.029 1.00 94.94 94 TRP A N 1
ATOM 724 C CA . TRP A 1 94 ? 25.834 -18.155 -31.216 1.00 94.94 94 TRP A CA 1
ATOM 725 C C . TRP A 1 94 ? 27.306 -18.541 -31.025 1.00 94.94 94 TRP A C 1
ATOM 727 O O . TRP A 1 94 ? 28.118 -17.671 -30.701 1.00 94.94 94 TRP A O 1
ATOM 737 N N . SER A 1 95 ? 27.626 -19.824 -31.193 1.00 91.75 95 SER A N 1
ATOM 738 C CA . SER A 1 95 ? 28.981 -20.389 -31.151 1.00 91.75 95 SER A CA 1
ATOM 739 C C . SER A 1 95 ? 28.986 -21.709 -31.914 1.00 91.75 95 SER A C 1
ATOM 741 O O . SER A 1 95 ? 28.044 -22.487 -31.764 1.00 91.75 95 SER A O 1
ATOM 743 N N . ASP A 1 96 ? 30.033 -21.965 -32.695 1.00 89.31 96 ASP A N 1
ATOM 744 C CA . ASP A 1 96 ? 30.264 -23.257 -33.364 1.00 89.31 96 ASP A CA 1
ATOM 745 C C . ASP A 1 96 ? 29.061 -23.701 -34.212 1.00 89.31 96 ASP A C 1
ATOM 747 O O . ASP A 1 96 ? 28.515 -24.786 -34.048 1.00 89.31 96 ASP A O 1
ATOM 751 N N . GLY A 1 97 ? 28.560 -22.787 -35.050 1.00 88.38 97 GLY A N 1
ATOM 752 C CA . GLY A 1 97 ? 27.455 -23.068 -35.973 1.00 88.38 97 GLY A CA 1
ATOM 753 C C . GLY A 1 97 ? 26.065 -23.203 -35.338 1.00 88.38 97 GLY A C 1
ATOM 754 O O . GLY A 1 97 ? 25.102 -23.458 -36.061 1.00 88.38 97 GLY A O 1
ATOM 755 N N . GLN A 1 98 ? 25.913 -23.004 -34.020 1.00 93.31 98 GLN A N 1
ATOM 756 C CA . GLN A 1 98 ? 24.615 -23.138 -33.350 1.00 93.31 98 GLN A CA 1
ATOM 757 C C . GLN A 1 98 ? 24.396 -22.188 -32.162 1.00 93.31 98 GLN A C 1
ATOM 759 O O . GLN A 1 98 ? 25.304 -21.545 -31.635 1.00 93.31 98 GLN A O 1
ATOM 764 N N . PHE A 1 99 ? 23.144 -22.090 -31.702 1.00 95.50 99 PHE A N 1
ATOM 765 C CA . PHE A 1 99 ? 22.794 -21.345 -30.491 1.00 95.50 99 PHE A CA 1
ATOM 766 C C . PHE A 1 99 ? 22.965 -22.214 -29.246 1.00 95.50 99 PHE A C 1
ATOM 768 O O . PHE A 1 99 ? 22.124 -23.059 -28.944 1.00 95.50 99 PHE A O 1
ATOM 775 N N . LYS A 1 100 ? 24.007 -21.941 -28.459 1.00 96.50 100 LYS A N 1
ATOM 776 C CA . LYS A 1 100 ? 24.266 -22.635 -27.194 1.00 96.50 100 LYS A CA 1
ATOM 777 C C . LYS A 1 100 ? 23.635 -21.874 -26.029 1.00 96.50 100 LYS A C 1
ATOM 779 O O . LYS A 1 100 ? 23.857 -20.668 -25.858 1.00 96.50 100 LYS A O 1
ATOM 784 N N . LYS A 1 101 ? 22.840 -22.572 -25.213 1.00 96.88 101 LYS A N 1
ATOM 785 C CA . LYS A 1 101 ? 22.244 -22.022 -23.985 1.00 96.88 101 LYS A CA 1
ATOM 786 C C . LYS A 1 101 ? 23.354 -21.620 -23.018 1.00 96.88 101 LYS A C 1
ATOM 788 O O . LYS A 1 101 ? 24.327 -22.341 -22.856 1.00 96.88 101 LYS A O 1
ATOM 793 N N . GLN A 1 102 ? 23.200 -20.472 -22.377 1.00 97.62 102 GLN A N 1
ATOM 794 C CA . GLN A 1 102 ? 24.214 -19.905 -21.497 1.00 97.62 102 GLN A CA 1
ATOM 795 C C . GLN A 1 102 ? 23.789 -20.009 -20.025 1.00 97.62 102 GLN A C 1
ATOM 797 O O . GLN A 1 102 ? 22.603 -19.818 -19.719 1.00 97.62 102 GLN A O 1
ATOM 802 N N . PRO A 1 103 ? 24.730 -20.258 -19.098 1.00 95.31 103 PRO A N 1
ATOM 803 C CA . PRO A 1 103 ? 24.438 -20.273 -17.673 1.00 95.31 103 PRO A CA 1
ATOM 804 C C . PRO A 1 103 ? 24.122 -18.863 -17.157 1.00 95.31 103 PRO A C 1
ATOM 806 O O . PRO A 1 103 ? 24.688 -17.851 -17.592 1.00 95.31 103 PRO A O 1
ATOM 809 N N . VAL A 1 104 ? 23.198 -18.797 -16.198 1.00 96.88 104 VAL A N 1
ATOM 810 C CA . VAL A 1 104 ? 22.777 -17.560 -15.536 1.00 96.88 104 VAL A CA 1
ATOM 811 C C . VAL A 1 104 ? 22.592 -17.798 -14.041 1.00 96.88 104 VAL A C 1
ATOM 813 O O . VAL A 1 104 ? 22.065 -18.829 -13.627 1.00 96.88 104 VAL A O 1
ATOM 816 N N . LYS A 1 105 ? 22.999 -16.824 -13.225 1.00 96.62 105 LYS A N 1
ATOM 817 C CA . LYS A 1 105 ? 22.792 -16.859 -11.775 1.00 96.62 105 LYS A CA 1
ATOM 818 C C . LYS A 1 105 ? 21.338 -16.497 -11.456 1.00 96.62 105 LYS A C 1
ATOM 820 O O . LYS A 1 105 ? 20.796 -15.547 -12.016 1.00 96.62 105 LYS A O 1
ATOM 825 N N . LYS A 1 106 ? 20.691 -17.282 -10.591 1.00 95.62 106 LYS A N 1
ATOM 826 C CA . LYS A 1 106 ? 19.309 -17.045 -10.138 1.00 95.62 106 LYS A CA 1
ATOM 827 C C . LYS A 1 106 ? 19.243 -15.782 -9.276 1.00 95.62 106 LYS A C 1
ATOM 829 O O . LYS A 1 106 ? 20.205 -15.454 -8.586 1.00 95.62 106 LYS A O 1
ATOM 834 N N . ASN A 1 107 ? 18.082 -15.121 -9.257 1.00 94.44 107 ASN A N 1
ATOM 835 C CA . ASN A 1 107 ? 17.802 -13.977 -8.377 1.00 94.44 107 ASN A CA 1
ATOM 836 C C . ASN A 1 107 ? 18.800 -12.807 -8.527 1.00 94.44 107 ASN A C 1
ATOM 838 O O . ASN A 1 107 ? 19.082 -12.077 -7.575 1.00 94.44 107 ASN A O 1
ATOM 842 N N . SER A 1 108 ? 19.338 -12.609 -9.728 1.00 95.94 108 SER A N 1
ATOM 843 C CA . SER A 1 108 ? 20.368 -11.605 -10.003 1.00 95.94 108 SER A CA 1
ATOM 844 C C . SER A 1 108 ? 20.139 -10.926 -11.350 1.00 95.94 108 SER A C 1
ATOM 846 O O . SER A 1 108 ? 19.118 -11.121 -12.009 1.00 95.94 108 SER A O 1
ATOM 848 N N . THR A 1 109 ? 21.094 -10.105 -11.776 1.00 97.56 109 THR A N 1
ATOM 849 C CA . THR A 1 109 ? 21.147 -9.587 -13.144 1.00 97.56 109 THR A CA 1
ATOM 850 C C . THR A 1 109 ? 22.208 -10.311 -13.961 1.00 97.56 109 THR A C 1
ATOM 852 O O . THR A 1 109 ? 23.245 -10.696 -13.423 1.00 97.56 109 THR A O 1
ATOM 855 N N . LYS A 1 110 ? 21.978 -10.447 -15.268 1.00 97.19 110 LYS A N 1
ATOM 856 C CA . LYS A 1 110 ? 22.984 -10.842 -16.258 1.00 97.19 110 LYS A CA 1
ATOM 857 C C . LYS A 1 110 ? 23.175 -9.701 -17.252 1.00 97.19 110 LYS A C 1
ATOM 859 O O . LYS A 1 110 ? 22.210 -9.267 -17.881 1.00 97.19 110 LYS A O 1
ATOM 864 N N . THR A 1 111 ? 24.410 -9.240 -17.406 1.00 97.31 111 THR A N 1
ATOM 865 C CA . THR A 1 111 ? 24.774 -8.288 -18.459 1.00 97.31 111 THR A CA 1
ATOM 866 C C . THR A 1 111 ? 24.972 -9.040 -19.768 1.00 97.31 111 THR A C 1
ATOM 868 O O . THR A 1 111 ? 25.735 -10.003 -19.833 1.00 97.31 111 THR A O 1
ATOM 871 N N . ILE A 1 112 ? 24.259 -8.621 -20.807 1.00 96.69 112 ILE A N 1
ATOM 872 C CA . ILE A 1 112 ? 24.304 -9.209 -22.144 1.00 96.69 112 ILE A CA 1
ATOM 873 C C . ILE A 1 112 ? 24.381 -8.048 -23.129 1.00 96.69 112 ILE A C 1
ATOM 875 O O . ILE A 1 112 ? 23.483 -7.207 -23.151 1.00 96.69 112 ILE A O 1
ATOM 879 N N . LYS A 1 113 ? 25.462 -7.979 -23.917 1.00 95.06 113 LYS A N 1
ATOM 880 C CA . LYS A 1 113 ? 25.674 -6.950 -24.957 1.00 95.06 113 LYS A CA 1
ATOM 881 C C . LYS A 1 113 ? 25.287 -5.533 -24.479 1.00 95.06 113 LYS A C 1
ATOM 883 O O . LYS A 1 113 ? 24.413 -4.885 -25.055 1.00 95.06 113 LYS A O 1
ATOM 888 N N . GLY A 1 114 ? 25.876 -5.103 -23.358 1.00 94.81 114 GLY A N 1
ATOM 889 C CA . GLY A 1 114 ? 25.695 -3.760 -22.782 1.00 94.81 114 GLY A CA 1
ATOM 890 C C . GLY A 1 114 ? 24.360 -3.493 -22.066 1.00 94.81 114 GLY A C 1
ATOM 891 O O . GLY A 1 114 ? 24.105 -2.364 -21.642 1.00 94.81 114 GLY A O 1
ATOM 892 N N . LYS A 1 115 ? 23.487 -4.497 -21.910 1.00 97.12 115 LYS A N 1
ATOM 893 C CA . LYS A 1 115 ? 22.194 -4.367 -21.217 1.00 97.12 115 LYS A CA 1
ATOM 894 C C . LYS A 1 115 ? 22.096 -5.348 -20.050 1.00 97.12 115 LYS A C 1
ATOM 896 O O . LYS A 1 115 ? 22.502 -6.499 -20.178 1.00 97.12 115 LYS A O 1
ATOM 901 N N . ALA A 1 116 ? 21.515 -4.916 -18.934 1.00 98.06 116 ALA A N 1
ATOM 902 C CA . ALA A 1 116 ? 21.229 -5.786 -17.797 1.00 98.06 116 ALA A CA 1
ATOM 903 C C . ALA A 1 116 ? 19.847 -6.437 -17.924 1.00 98.06 116 ALA A C 1
ATOM 905 O O . ALA A 1 116 ? 18.842 -5.756 -18.117 1.00 98.06 116 ALA A O 1
ATOM 906 N N . PHE A 1 117 ? 19.778 -7.751 -17.742 1.00 98.38 117 PHE A N 1
ATOM 907 C CA . PHE A 1 117 ? 18.535 -8.519 -17.708 1.00 98.38 117 PHE A CA 1
ATOM 908 C C . PHE A 1 117 ? 18.355 -9.163 -16.337 1.00 98.38 117 PHE A C 1
ATOM 910 O O . PHE A 1 117 ? 19.310 -9.706 -15.787 1.00 98.38 117 PHE A O 1
ATOM 917 N N . TYR A 1 118 ? 17.144 -9.114 -15.780 1.00 98.44 118 TYR A N 1
ATOM 918 C CA . TYR A 1 118 ? 16.851 -9.763 -14.503 1.00 98.44 118 TYR A CA 1
ATOM 919 C C . TYR A 1 118 ? 16.603 -11.256 -14.702 1.00 98.44 118 TYR A C 1
ATOM 921 O O . TYR A 1 118 ? 15.841 -11.642 -15.589 1.00 98.44 118 TYR A O 1
ATOM 929 N N . VAL A 1 119 ? 17.213 -12.072 -13.847 1.00 98.12 119 VAL A N 1
ATOM 930 C CA . VAL A 1 119 ? 17.072 -13.524 -13.805 1.00 98.12 119 VAL A CA 1
ATOM 931 C C . VAL A 1 119 ? 16.314 -13.893 -12.535 1.00 98.12 119 VAL A C 1
ATOM 933 O O . VAL A 1 119 ? 16.755 -13.598 -11.424 1.00 98.12 119 VAL A O 1
ATOM 936 N N . ASN A 1 120 ? 15.160 -14.535 -12.692 1.00 95.81 120 ASN A N 1
ATOM 937 C CA . ASN A 1 120 ? 14.291 -14.890 -11.574 1.00 95.81 120 ASN A CA 1
ATOM 938 C C . ASN A 1 120 ? 14.777 -16.143 -10.815 1.00 95.81 120 ASN A C 1
ATOM 940 O O . ASN A 1 120 ? 15.808 -16.741 -11.142 1.00 95.81 120 ASN A O 1
ATOM 944 N N . LYS A 1 121 ? 14.009 -16.566 -9.802 1.00 95.19 121 LYS A N 1
ATOM 945 C CA . LYS A 1 121 ? 14.302 -17.755 -8.981 1.00 95.19 121 LYS A CA 1
ATOM 946 C C . LYS A 1 121 ? 14.409 -19.067 -9.778 1.00 95.19 121 LYS A C 1
ATOM 948 O O . LYS A 1 121 ? 15.120 -19.973 -9.360 1.00 95.19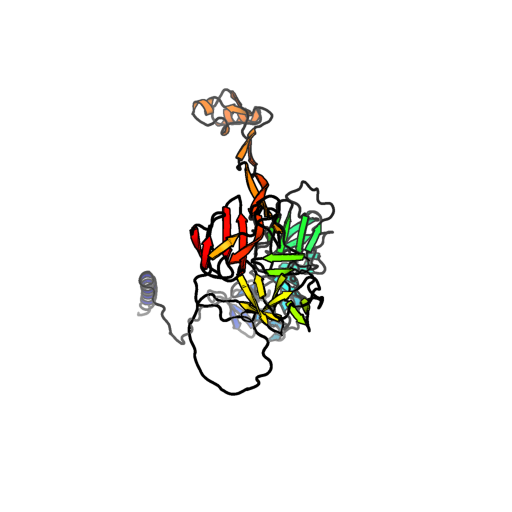 121 LYS A O 1
ATOM 953 N N . ASN A 1 122 ? 13.776 -19.143 -10.951 1.00 94.69 122 ASN A N 1
ATOM 954 C CA . ASN A 1 122 ? 13.789 -20.320 -11.827 1.00 94.69 122 ASN A CA 1
ATOM 955 C C . ASN A 1 122 ? 14.939 -20.278 -12.855 1.00 94.69 122 ASN A C 1
ATOM 957 O O . ASN A 1 122 ? 15.022 -21.138 -13.729 1.00 94.69 122 ASN A O 1
ATOM 961 N N . GLY A 1 123 ? 15.817 -19.268 -12.798 1.00 95.44 123 GLY A N 1
ATOM 962 C CA . GLY A 1 123 ? 16.902 -19.108 -13.769 1.00 95.44 123 GLY A CA 1
ATOM 963 C C . GLY A 1 123 ? 16.419 -18.635 -15.145 1.00 95.44 123 GLY A C 1
ATOM 964 O O . GLY A 1 123 ? 17.068 -18.911 -16.152 1.00 95.44 123 GLY A O 1
ATOM 965 N N . ASN A 1 124 ? 15.269 -17.956 -15.204 1.00 96.81 124 ASN A N 1
ATOM 966 C CA . ASN A 1 124 ? 14.717 -17.396 -16.436 1.00 96.81 124 ASN A CA 1
ATOM 967 C C . ASN A 1 124 ? 14.876 -15.875 -16.458 1.00 96.81 124 ASN A C 1
ATOM 969 O O . ASN A 1 124 ? 14.634 -15.204 -15.454 1.00 96.81 124 ASN A O 1
ATOM 973 N N . ILE A 1 125 ? 15.221 -15.326 -17.622 1.00 97.94 125 ILE A N 1
ATOM 974 C CA . ILE A 1 125 ? 15.190 -13.891 -17.888 1.00 97.94 125 ILE A CA 1
ATOM 975 C C . ILE A 1 125 ? 13.736 -13.418 -17.924 1.00 97.94 125 ILE A C 1
ATOM 977 O O . ILE A 1 125 ? 12.972 -13.776 -18.823 1.00 97.94 125 ILE A O 1
ATOM 981 N N . GLU A 1 126 ? 13.366 -12.580 -16.960 1.00 96.38 126 GLU A N 1
ATOM 982 C CA . GLU A 1 126 ? 12.012 -12.051 -16.817 1.00 96.38 126 GLU A CA 1
ATOM 983 C C . GLU A 1 126 ? 11.931 -10.617 -17.356 1.00 96.38 126 GLU A C 1
ATOM 985 O O . GLU A 1 126 ? 12.374 -9.660 -16.723 1.00 96.38 126 GLU A O 1
ATOM 990 N N . LYS A 1 127 ? 11.317 -10.460 -18.534 1.00 94.94 127 LYS A N 1
ATOM 991 C CA . LYS A 1 127 ? 11.199 -9.168 -19.237 1.00 94.94 127 LYS A CA 1
ATOM 992 C C . LYS A 1 127 ? 9.934 -8.372 -18.871 1.00 94.94 127 LYS A C 1
ATOM 994 O O . LYS A 1 127 ? 9.709 -7.285 -19.418 1.00 94.94 127 LYS A O 1
ATOM 999 N N . LYS A 1 128 ? 9.090 -8.902 -17.973 1.00 94.94 128 LYS A N 1
ATOM 1000 C CA . LYS A 1 128 ? 7.865 -8.229 -17.510 1.00 94.94 128 LYS A CA 1
ATOM 1001 C C . LYS A 1 128 ? 8.244 -6.948 -16.773 1.00 94.94 128 LYS A C 1
ATOM 1003 O O . LYS A 1 128 ? 9.043 -6.994 -15.841 1.00 94.94 128 LYS A O 1
ATOM 1008 N N . THR A 1 129 ? 7.664 -5.827 -17.182 1.00 95.44 129 THR A N 1
ATOM 1009 C CA . THR A 1 129 ? 7.942 -4.510 -16.597 1.00 95.44 129 THR A CA 1
ATOM 1010 C C . THR A 1 129 ? 7.535 -4.455 -15.125 1.00 95.44 129 THR A C 1
ATOM 1012 O O . THR A 1 129 ? 6.599 -5.132 -14.701 1.00 95.44 129 THR A O 1
ATOM 1015 N N . GLY A 1 130 ? 8.257 -3.652 -14.347 1.00 96.12 130 GLY A N 1
ATOM 1016 C CA . GLY A 1 130 ? 8.015 -3.425 -12.931 1.00 96.12 130 GLY A CA 1
ATOM 1017 C C . GLY A 1 130 ? 9.100 -4.004 -12.031 1.00 96.12 130 GLY A C 1
ATOM 1018 O O . GLY A 1 130 ? 10.120 -4.541 -12.474 1.00 96.12 130 GLY A O 1
ATOM 1019 N N . TRP A 1 131 ? 8.865 -3.874 -10.729 1.00 97.06 131 TRP A N 1
ATOM 1020 C CA . TRP A 1 131 ? 9.815 -4.296 -9.714 1.00 97.06 131 TRP A CA 1
ATOM 1021 C C . TRP A 1 131 ? 9.887 -5.811 -9.551 1.00 97.06 131 TRP A C 1
ATOM 1023 O O . TRP A 1 131 ? 8.876 -6.509 -9.461 1.00 97.06 131 TRP A O 1
ATOM 1033 N N . LYS A 1 132 ? 11.116 -6.290 -9.409 1.00 97.06 132 LYS A N 1
ATOM 1034 C CA . LYS A 1 132 ? 11.497 -7.646 -9.034 1.00 97.06 132 LYS A CA 1
ATOM 1035 C C . LYS A 1 132 ? 12.044 -7.619 -7.621 1.00 97.06 132 LYS A C 1
ATOM 1037 O O . LYS A 1 132 ? 12.673 -6.639 -7.206 1.00 97.06 132 LYS A O 1
ATOM 1042 N N . LYS A 1 133 ? 11.748 -8.673 -6.870 1.00 94.38 133 LYS A N 1
ATOM 1043 C CA . LYS A 1 133 ? 12.002 -8.723 -5.433 1.00 94.38 133 LYS A CA 1
ATOM 1044 C C . LYS A 1 133 ? 13.085 -9.732 -5.109 1.00 94.38 133 LYS A C 1
ATOM 1046 O O . LYS A 1 133 ? 13.148 -10.783 -5.734 1.00 94.38 133 LYS A O 1
ATOM 1051 N N . ILE A 1 134 ? 13.871 -9.413 -4.092 1.00 92.88 134 ILE A N 1
ATOM 1052 C CA . ILE A 1 134 ? 14.836 -10.311 -3.459 1.00 92.88 134 ILE A CA 1
ATOM 1053 C C . ILE A 1 134 ? 14.518 -10.307 -1.970 1.00 92.88 134 ILE A C 1
ATOM 1055 O O . ILE A 1 134 ? 14.330 -9.232 -1.398 1.00 92.88 134 ILE A O 1
ATOM 1059 N N . ALA A 1 135 ? 14.381 -11.496 -1.374 1.00 90.19 135 ALA A N 1
ATOM 1060 C CA . ALA A 1 135 ? 13.939 -11.659 0.015 1.00 90.19 135 ALA A CA 1
ATOM 1061 C C . ALA A 1 135 ? 12.676 -10.823 0.335 1.00 90.19 135 ALA A C 1
ATOM 1063 O O . ALA A 1 135 ? 12.628 -10.054 1.291 1.00 90.19 135 ALA A O 1
ATOM 1064 N N . GLY A 1 136 ? 11.673 -10.881 -0.552 1.00 92.88 136 GLY A N 1
ATOM 1065 C CA . GLY A 1 136 ? 10.398 -10.167 -0.395 1.00 92.88 136 GLY A CA 1
ATOM 1066 C C . GLY A 1 136 ? 10.420 -8.656 -0.677 1.00 92.88 136 GLY A C 1
ATOM 1067 O O . GLY A 1 136 ? 9.351 -8.068 -0.855 1.00 92.88 136 GLY A O 1
ATOM 1068 N N . LYS A 1 137 ? 11.594 -8.023 -0.812 1.00 95.31 137 LYS A N 1
ATOM 1069 C CA . LYS A 1 137 ? 11.732 -6.563 -0.971 1.00 95.31 137 LYS A CA 1
ATOM 1070 C C . LYS A 1 137 ? 12.093 -6.147 -2.395 1.00 95.31 137 LYS A C 1
ATOM 1072 O O . LYS A 1 137 ? 12.819 -6.858 -3.084 1.00 95.31 137 LYS A O 1
ATOM 1077 N N . TYR A 1 138 ? 11.634 -4.975 -2.836 1.00 96.81 138 TYR A N 1
ATOM 1078 C CA . TYR A 1 138 ? 11.941 -4.433 -4.168 1.00 96.81 138 TYR A CA 1
ATOM 1079 C C . TYR A 1 138 ? 13.444 -4.222 -4.369 1.00 96.81 138 TYR A C 1
ATOM 1081 O O . TYR A 1 138 ? 14.071 -3.544 -3.559 1.00 96.81 138 TYR A O 1
ATOM 1089 N N . ALA A 1 139 ? 14.013 -4.814 -5.422 1.00 97.06 139 ALA A N 1
ATOM 1090 C CA . ALA A 1 139 ? 15.459 -4.856 -5.641 1.00 97.06 139 ALA A CA 1
ATOM 1091 C C . ALA A 1 139 ? 15.875 -4.442 -7.056 1.00 97.06 139 ALA A C 1
ATOM 1093 O O . ALA A 1 139 ? 16.847 -3.717 -7.202 1.00 97.06 139 ALA A O 1
ATOM 1094 N N . TYR A 1 140 ? 15.145 -4.854 -8.096 1.00 98.25 140 TYR A N 1
ATOM 1095 C CA . TYR A 1 140 ? 15.471 -4.509 -9.485 1.00 98.25 140 TYR A CA 1
ATOM 1096 C C . TYR A 1 140 ? 14.230 -4.006 -10.206 1.00 98.25 140 TYR A C 1
ATOM 1098 O O . TYR A 1 140 ? 13.182 -4.640 -10.118 1.00 98.25 140 TYR A O 1
ATOM 1106 N N . TYR A 1 141 ? 14.327 -2.904 -10.941 1.00 98.06 141 TYR A N 1
ATOM 1107 C CA . TYR A 1 141 ? 13.222 -2.414 -11.764 1.00 98.06 141 TYR A CA 1
ATOM 1108 C C . TYR A 1 141 ? 13.470 -2.740 -13.234 1.00 98.06 141 TYR A C 1
ATOM 1110 O O . TYR A 1 141 ? 14.440 -2.257 -13.824 1.00 98.06 141 TYR A O 1
ATOM 1118 N N . VAL A 1 142 ? 12.584 -3.547 -13.823 1.00 98.06 142 VAL A N 1
ATOM 1119 C CA . VAL A 1 142 ? 12.586 -3.864 -15.256 1.00 98.06 142 VAL A CA 1
ATOM 1120 C C . VAL A 1 142 ? 11.722 -2.841 -15.989 1.00 98.06 142 VAL A C 1
ATOM 1122 O O . VAL A 1 142 ? 10.549 -2.672 -15.661 1.00 98.06 142 VAL A O 1
ATOM 1125 N N . ASN A 1 143 ? 12.271 -2.161 -16.992 1.00 95.62 143 ASN A N 1
ATOM 1126 C CA . ASN A 1 143 ? 11.557 -1.130 -17.748 1.00 95.62 143 ASN A CA 1
ATOM 1127 C C . ASN A 1 143 ? 10.671 -1.712 -18.873 1.00 95.62 143 ASN A C 1
ATOM 1129 O O . ASN A 1 143 ? 10.514 -2.930 -19.024 1.00 95.62 143 ASN A O 1
ATOM 1133 N N . SER A 1 144 ? 10.051 -0.840 -19.672 1.00 95.19 144 SER A N 1
ATOM 1134 C CA . SER A 1 144 ? 9.206 -1.223 -20.815 1.00 95.19 144 SER A CA 1
ATOM 1135 C C . SER A 1 144 ? 9.960 -2.040 -21.868 1.00 95.19 144 SER A C 1
ATOM 1137 O O . SER A 1 144 ? 9.367 -2.935 -22.454 1.00 95.19 144 SER A O 1
ATOM 1139 N N . ASN A 1 145 ? 11.275 -1.867 -22.008 1.00 94.62 145 ASN A N 1
ATOM 1140 C CA . ASN A 1 145 ? 12.107 -2.622 -22.952 1.00 94.62 145 ASN A CA 1
ATOM 1141 C C . ASN A 1 145 ? 12.521 -4.020 -22.451 1.00 94.62 145 ASN A C 1
ATOM 1143 O O . ASN A 1 145 ? 13.148 -4.783 -23.190 1.00 94.62 145 ASN A O 1
ATOM 1147 N N . GLY A 1 146 ? 12.180 -4.377 -21.206 1.00 95.19 146 GLY A N 1
ATOM 1148 C CA . GLY A 1 146 ? 12.494 -5.689 -20.629 1.00 95.19 146 GLY A CA 1
ATOM 1149 C C . GLY A 1 146 ? 13.908 -5.823 -20.067 1.00 95.19 146 GLY A C 1
ATOM 1150 O O . GLY A 1 146 ? 14.365 -6.942 -19.851 1.00 95.19 146 GLY A O 1
ATOM 1151 N N . VAL A 1 147 ? 14.586 -4.699 -19.831 1.00 97.94 147 VAL A N 1
ATOM 1152 C CA . VAL A 1 147 ? 15.911 -4.638 -19.200 1.00 97.94 147 VAL A CA 1
ATOM 1153 C C . VAL A 1 147 ? 15.817 -3.957 -17.844 1.00 97.94 147 VAL A C 1
ATOM 1155 O O . VAL A 1 147 ? 14.900 -3.175 -17.588 1.00 97.94 147 VAL A O 1
ATOM 1158 N N . VAL A 1 148 ? 16.768 -4.254 -16.969 1.00 98.50 148 VAL A N 1
ATOM 1159 C CA . VAL A 1 148 ? 16.875 -3.621 -15.658 1.00 98.50 148 VAL A CA 1
ATOM 1160 C C . VAL A 1 148 ? 17.467 -2.231 -15.828 1.00 98.50 148 VAL A C 1
ATOM 1162 O O . VAL A 1 148 ? 18.545 -2.083 -16.397 1.00 98.50 148 VAL A O 1
ATOM 1165 N N . SER A 1 149 ? 16.763 -1.219 -15.330 1.00 97.75 149 SER A N 1
ATOM 1166 C CA . SER A 1 149 ? 17.242 0.167 -15.341 1.00 97.75 149 SER A CA 1
ATOM 1167 C C . SER A 1 149 ? 17.626 0.674 -13.956 1.00 97.75 149 SER A C 1
ATOM 1169 O O . SER A 1 149 ? 18.490 1.539 -13.856 1.00 97.75 149 SER A O 1
ATOM 1171 N N . LEU A 1 150 ? 17.015 0.134 -12.895 1.00 98.12 150 LEU A N 1
ATOM 1172 C CA . LEU A 1 150 ? 17.255 0.544 -11.509 1.00 98.12 150 LEU A CA 1
ATOM 1173 C C . LEU A 1 150 ? 17.571 -0.671 -10.637 1.00 98.12 150 LEU A C 1
ATOM 1175 O O . LEU A 1 150 ? 17.008 -1.752 -10.843 1.00 98.12 150 LEU A O 1
ATOM 1179 N N . LYS A 1 151 ? 18.413 -0.466 -9.628 1.00 98.00 151 LYS A N 1
ATOM 1180 C CA . LYS A 1 151 ? 18.760 -1.453 -8.606 1.00 98.00 151 LYS A CA 1
ATOM 1181 C C . LYS A 1 151 ? 18.740 -0.800 -7.222 1.00 98.00 151 LYS A C 1
ATOM 1183 O O . LYS A 1 151 ? 19.170 0.336 -7.066 1.00 98.00 151 LYS A O 1
ATOM 1188 N N . ILE A 1 152 ? 18.236 -1.529 -6.229 1.00 97.44 152 ILE A N 1
ATOM 1189 C CA . ILE A 1 152 ? 18.298 -1.185 -4.808 1.00 97.44 152 ILE A CA 1
ATOM 1190 C C . ILE A 1 152 ? 18.898 -2.375 -4.061 1.00 97.44 152 ILE A C 1
ATOM 1192 O O . ILE A 1 152 ? 18.337 -3.474 -4.064 1.00 97.44 152 ILE A O 1
ATOM 1196 N N . THR A 1 153 ? 20.047 -2.193 -3.415 1.00 92.81 153 THR A N 1
ATOM 1197 C CA . THR A 1 153 ? 20.732 -3.257 -2.657 1.00 92.81 153 THR A CA 1
ATOM 1198 C C . THR A 1 153 ? 21.423 -2.658 -1.442 1.00 92.81 153 THR A C 1
ATOM 1200 O O . THR A 1 153 ? 22.086 -1.639 -1.564 1.00 92.81 153 THR A O 1
ATOM 1203 N N . GLY A 1 154 ? 21.211 -3.238 -0.256 1.00 89.69 154 GLY A N 1
ATOM 1204 C CA . GLY A 1 154 ? 21.742 -2.672 0.993 1.00 89.69 154 GLY A CA 1
ATOM 1205 C C . GLY A 1 154 ? 21.259 -1.246 1.304 1.00 89.69 154 GLY A C 1
ATOM 1206 O O . GLY A 1 154 ? 21.921 -0.532 2.037 1.00 89.69 154 GLY A O 1
ATOM 1207 N N . GLY A 1 155 ? 20.144 -0.803 0.707 1.00 94.31 155 GLY A N 1
ATOM 1208 C CA . GLY A 1 155 ? 19.667 0.586 0.800 1.00 94.31 155 GLY A CA 1
ATOM 1209 C C . GLY A 1 155 ? 20.236 1.515 -0.278 1.00 94.31 155 GLY A C 1
ATOM 1210 O O . GLY A 1 155 ? 19.619 2.533 -0.570 1.00 94.31 155 GLY A O 1
ATOM 1211 N N . ASN A 1 156 ? 21.321 1.127 -0.953 1.00 96.75 156 ASN A N 1
ATOM 1212 C CA . ASN A 1 156 ? 21.913 1.912 -2.033 1.00 96.75 156 ASN A CA 1
ATOM 1213 C C . ASN A 1 156 ? 21.019 1.899 -3.273 1.00 96.75 156 ASN A C 1
ATOM 1215 O O . ASN A 1 156 ? 20.672 0.827 -3.779 1.00 96.75 156 ASN A O 1
ATOM 1219 N N . TYR A 1 157 ? 20.695 3.085 -3.785 1.00 97.56 157 TYR A N 1
ATOM 1220 C CA . TYR A 1 157 ? 20.025 3.271 -5.066 1.00 97.56 157 TYR A CA 1
ATOM 1221 C C . TYR A 1 157 ? 21.052 3.363 -6.194 1.00 97.56 157 TYR A C 1
ATOM 1223 O O . TYR A 1 157 ? 22.025 4.108 -6.113 1.00 97.56 157 TYR A O 1
ATOM 1231 N N . GLN A 1 158 ? 20.848 2.590 -7.258 1.00 97.88 158 GLN A N 1
ATOM 1232 C CA . GLN A 1 158 ? 21.756 2.529 -8.394 1.00 97.88 158 GLN A CA 1
ATOM 1233 C C . GLN A 1 158 ? 20.978 2.587 -9.712 1.00 97.88 158 GLN A C 1
ATOM 1235 O O . GLN A 1 158 ? 19.921 1.960 -9.853 1.00 97.88 158 GLN A O 1
ATOM 1240 N N . LYS A 1 159 ? 21.529 3.289 -10.705 1.00 97.75 159 LYS A N 1
ATOM 1241 C CA . LYS A 1 159 ? 21.006 3.329 -12.079 1.00 97.75 159 LYS A CA 1
ATOM 1242 C C . LYS A 1 159 ? 21.944 2.598 -13.027 1.00 97.75 159 LYS A C 1
ATOM 1244 O O . LYS A 1 159 ? 23.162 2.646 -12.873 1.00 97.75 159 LYS A O 1
ATOM 1249 N N . TRP A 1 160 ? 21.371 1.925 -14.017 1.00 97.25 160 TRP A N 1
ATOM 1250 C CA . TRP A 1 160 ? 22.143 1.335 -15.104 1.00 97.25 160 TRP A CA 1
ATOM 1251 C C . TRP A 1 160 ? 22.621 2.427 -16.068 1.00 97.25 160 TRP A C 1
ATOM 1253 O O . TRP A 1 160 ? 21.799 3.114 -16.672 1.00 97.25 160 TRP A O 1
ATOM 1263 N N . SER A 1 161 ? 23.935 2.570 -16.229 1.00 94.38 161 SER A N 1
ATOM 1264 C CA . SER A 1 161 ? 24.573 3.525 -17.140 1.00 94.38 161 SER A CA 1
ATOM 1265 C C . SER A 1 161 ? 25.928 2.975 -17.592 1.00 94.38 161 SER A C 1
ATOM 1267 O O . SER A 1 161 ? 26.664 2.401 -16.793 1.00 94.38 161 SER A O 1
ATOM 1269 N N . ASN A 1 162 ? 26.247 3.132 -18.879 1.00 90.56 162 ASN A N 1
ATOM 1270 C CA . ASN A 1 162 ? 27.520 2.720 -19.488 1.00 90.56 162 ASN A CA 1
ATOM 1271 C C . ASN A 1 162 ? 27.926 1.275 -19.142 1.00 90.56 162 ASN A C 1
ATOM 1273 O O . ASN A 1 162 ? 29.055 1.006 -18.753 1.00 90.56 162 ASN A O 1
ATOM 1277 N N . GLY A 1 163 ? 26.976 0.339 -19.239 1.00 91.62 163 GLY A N 1
ATOM 1278 C CA . GLY A 1 163 ? 27.245 -1.090 -19.045 1.00 91.62 163 GLY A CA 1
ATOM 1279 C C . GLY A 1 163 ? 27.363 -1.556 -17.590 1.00 91.62 163 GLY A C 1
ATOM 1280 O O . GLY A 1 163 ? 27.637 -2.736 -17.374 1.00 91.62 163 GLY A O 1
ATOM 1281 N N . GLN A 1 164 ? 27.116 -0.684 -16.608 1.00 95.44 164 GLN A N 1
ATOM 1282 C CA . GLN A 1 164 ? 27.205 -1.019 -15.186 1.00 95.44 164 GLN A CA 1
ATOM 1283 C C . GLN A 1 164 ? 26.166 -0.290 -14.319 1.00 95.44 164 GLN A C 1
ATOM 1285 O O . GLN A 1 164 ? 25.488 0.639 -14.760 1.00 95.44 164 GLN A O 1
ATOM 1290 N N . PHE A 1 165 ? 26.015 -0.729 -13.066 1.00 97.00 165 PHE A N 1
ATOM 1291 C CA . PHE A 1 165 ? 25.173 -0.051 -12.076 1.00 97.00 165 PHE A CA 1
ATOM 1292 C C . PHE A 1 165 ? 25.988 0.988 -11.311 1.00 97.00 165 PHE A C 1
ATOM 1294 O O . PHE A 1 165 ? 26.843 0.630 -10.506 1.00 97.00 165 PHE A O 1
ATOM 1301 N N . LYS A 1 166 ? 25.669 2.267 -11.506 1.00 96.81 166 LYS A N 1
ATOM 1302 C CA . LYS A 1 166 ? 26.299 3.380 -10.790 1.00 96.81 166 LYS A CA 1
ATOM 1303 C C . LYS A 1 166 ? 25.446 3.775 -9.587 1.00 96.81 166 LYS A C 1
ATOM 1305 O O . LYS A 1 166 ? 24.229 3.927 -9.735 1.00 96.81 166 LYS A O 1
ATOM 1310 N N . LYS A 1 167 ? 26.061 3.919 -8.405 1.00 96.50 167 LYS A N 1
ATOM 1311 C CA . LYS A 1 167 ? 25.391 4.458 -7.205 1.00 96.50 167 LYS A CA 1
ATOM 1312 C C . LYS A 1 167 ? 24.888 5.872 -7.503 1.00 96.50 167 LYS A C 1
ATOM 1314 O O . LYS A 1 167 ? 25.458 6.584 -8.325 1.00 96.50 167 LYS A O 1
ATOM 1319 N N . GLN A 1 168 ? 23.763 6.239 -6.914 1.00 97.12 168 GLN A N 1
ATOM 1320 C CA . GLN A 1 168 ? 23.208 7.584 -6.970 1.00 97.12 168 GLN A CA 1
ATOM 1321 C C . GLN A 1 168 ? 23.241 8.155 -5.559 1.00 97.12 168 GLN A C 1
ATOM 1323 O O . GLN A 1 168 ? 22.768 7.472 -4.650 1.00 97.12 168 GLN A O 1
ATOM 1328 N N . SER A 1 169 ? 23.778 9.369 -5.399 1.00 95.81 169 SER A N 1
ATOM 1329 C CA . SER A 1 169 ? 23.640 10.101 -4.138 1.00 95.81 169 SER A CA 1
ATOM 1330 C C . SER A 1 169 ? 22.167 10.456 -3.917 1.00 95.81 169 SER A C 1
ATOM 1332 O O . SER A 1 169 ? 21.422 10.815 -4.839 1.00 95.81 169 SER A O 1
ATOM 1334 N N . LEU A 1 170 ? 21.753 10.280 -2.675 1.00 93.31 170 LEU A N 1
ATOM 1335 C CA . LEU A 1 170 ? 20.465 10.561 -2.084 1.00 93.31 170 LEU A CA 1
ATOM 1336 C C . LEU A 1 170 ? 20.574 11.588 -0.945 1.00 93.31 170 LEU A C 1
ATOM 1338 O O . LEU A 1 170 ? 19.555 11.887 -0.332 1.00 93.31 170 LEU A O 1
ATOM 1342 N N . GLU A 1 171 ? 21.753 12.156 -0.680 1.00 90.19 171 GLU A N 1
ATOM 1343 C CA . GLU A 1 171 ? 22.015 13.073 0.445 1.00 90.19 171 GLU A CA 1
ATOM 1344 C C . GLU A 1 171 ? 21.012 14.229 0.519 1.00 90.19 171 GLU A C 1
ATOM 1346 O O . GLU A 1 171 ? 20.393 14.454 1.558 1.00 90.19 171 GLU A O 1
ATOM 1351 N N . LYS A 1 172 ? 20.728 14.888 -0.614 1.00 88.94 172 LYS A N 1
ATOM 1352 C CA . LYS A 1 172 ? 19.740 15.987 -0.696 1.00 88.94 172 LYS A CA 1
ATOM 1353 C C . LYS A 1 172 ? 18.292 15.582 -0.373 1.00 88.94 172 LYS A C 1
ATOM 1355 O O . LYS A 1 172 ? 17.397 16.427 -0.236 1.00 88.94 172 LYS A O 1
ATOM 1360 N N . TYR A 1 173 ? 18.043 14.277 -0.315 1.00 88.56 173 TYR A N 1
ATOM 1361 C CA . TYR A 1 173 ? 16.759 13.676 0.010 1.00 88.56 173 TYR A CA 1
ATOM 1362 C C . TYR A 1 173 ? 16.715 13.082 1.420 1.00 88.56 173 TYR A C 1
ATOM 1364 O O . TYR A 1 173 ? 15.679 12.529 1.780 1.00 88.56 173 TYR A O 1
ATOM 1372 N N . ASN A 1 174 ? 17.776 13.193 2.224 1.00 87.06 174 ASN A N 1
ATOM 1373 C CA . ASN A 1 174 ? 17.756 12.755 3.620 1.00 87.06 174 ASN A CA 1
ATOM 1374 C C . ASN A 1 174 ? 16.554 13.361 4.366 1.00 87.06 174 ASN A C 1
ATOM 1376 O O . ASN A 1 174 ? 16.249 14.545 4.230 1.00 87.06 174 ASN A O 1
ATOM 1380 N N . GLY A 1 175 ? 15.829 12.518 5.104 1.00 85.75 175 GLY A N 1
ATOM 1381 C CA . GLY A 1 175 ? 14.600 12.897 5.805 1.00 85.75 175 GLY A CA 1
ATOM 1382 C C . GLY A 1 175 ? 13.338 12.923 4.934 1.00 85.75 175 GLY A C 1
ATOM 1383 O O . GLY A 1 175 ? 12.244 13.161 5.446 1.00 85.75 175 GLY A O 1
ATOM 1384 N N . LYS A 1 176 ? 13.447 12.667 3.623 1.00 87.25 176 LYS A N 1
ATOM 1385 C CA . LYS A 1 176 ? 12.336 12.801 2.669 1.00 87.25 176 LYS A CA 1
ATOM 1386 C C . LYS A 1 176 ? 11.851 11.448 2.157 1.00 87.25 176 LYS A C 1
ATOM 1388 O O . LYS A 1 176 ? 12.579 10.455 2.097 1.00 87.25 176 LYS A O 1
ATOM 1393 N N . ILE A 1 177 ? 10.587 11.428 1.735 1.00 91.12 177 ILE A N 1
ATOM 1394 C CA . ILE A 1 177 ? 10.005 10.327 0.966 1.00 91.12 177 ILE A CA 1
ATOM 1395 C C . ILE A 1 177 ? 10.119 10.684 -0.514 1.00 91.12 177 ILE A C 1
ATOM 1397 O O . ILE A 1 177 ? 9.585 11.699 -0.952 1.00 91.12 177 ILE A O 1
ATOM 1401 N N . ILE A 1 178 ? 10.789 9.836 -1.289 1.00 92.69 178 ILE A N 1
ATOM 1402 C CA . ILE A 1 178 ? 10.986 10.019 -2.729 1.00 92.69 178 ILE A CA 1
ATOM 1403 C C . ILE A 1 178 ? 10.321 8.906 -3.527 1.00 92.69 178 ILE A C 1
ATOM 1405 O O . ILE A 1 178 ? 10.172 7.776 -3.059 1.00 92.69 178 ILE A O 1
ATOM 1409 N N . THR A 1 179 ? 9.968 9.210 -4.774 1.00 95.25 179 THR A N 1
ATOM 1410 C CA . THR A 1 179 ? 9.449 8.214 -5.714 1.00 95.25 179 THR A CA 1
ATOM 1411 C C . THR A 1 179 ? 10.573 7.660 -6.585 1.00 95.25 179 THR A C 1
ATOM 1413 O O . THR A 1 179 ? 11.212 8.393 -7.333 1.00 95.25 179 THR A O 1
ATOM 1416 N N . ILE A 1 180 ? 10.775 6.342 -6.556 1.00 94.31 180 ILE A N 1
ATOM 1417 C CA . ILE A 1 180 ? 11.688 5.620 -7.451 1.00 94.31 180 ILE A CA 1
ATOM 1418 C C . ILE A 1 180 ? 10.901 4.505 -8.136 1.00 94.31 180 ILE A C 1
ATOM 1420 O O . ILE A 1 180 ? 10.317 3.641 -7.483 1.00 94.31 180 ILE A O 1
ATOM 1424 N N . GLY A 1 181 ? 10.874 4.498 -9.472 1.00 90.88 181 GLY A N 1
ATOM 1425 C CA . GLY A 1 181 ? 10.219 3.432 -10.240 1.00 90.88 181 GLY A CA 1
ATOM 1426 C C . GLY A 1 181 ? 8.752 3.212 -9.846 1.00 90.88 181 GLY A C 1
ATOM 1427 O O . GLY A 1 181 ? 8.332 2.067 -9.671 1.00 90.88 181 GLY A O 1
ATOM 1428 N N . LYS A 1 182 ? 7.992 4.302 -9.663 1.00 92.12 182 LYS A N 1
ATOM 1429 C CA . LYS A 1 182 ? 6.579 4.297 -9.233 1.00 92.12 182 LYS A CA 1
ATOM 1430 C C . LYS A 1 182 ? 6.331 3.703 -7.834 1.00 92.12 182 LYS A C 1
ATOM 1432 O O . LYS A 1 182 ? 5.289 3.094 -7.587 1.00 92.12 182 LYS A O 1
ATOM 1437 N N . LYS A 1 183 ? 7.313 3.791 -6.934 1.00 96.31 183 LYS A N 1
ATOM 1438 C CA . LYS A 1 183 ? 7.204 3.377 -5.527 1.00 96.31 183 LYS A CA 1
ATOM 1439 C C . LYS A 1 183 ? 7.851 4.413 -4.621 1.00 96.31 183 LYS A C 1
ATOM 1441 O O . LYS A 1 183 ? 8.865 4.990 -4.998 1.00 96.31 183 LYS A O 1
ATOM 1446 N N . ALA A 1 184 ? 7.269 4.616 -3.445 1.00 96.06 184 ALA A N 1
ATOM 1447 C CA . ALA A 1 184 ? 7.786 5.546 -2.453 1.00 96.06 184 ALA A CA 1
ATOM 1448 C C . ALA A 1 184 ? 8.827 4.886 -1.550 1.00 96.06 184 ALA A C 1
ATOM 1450 O O . ALA A 1 184 ? 8.659 3.738 -1.123 1.00 96.06 184 ALA A O 1
ATOM 1451 N N . PHE A 1 185 ? 9.867 5.635 -1.214 1.00 95.88 185 PHE A N 1
ATOM 1452 C CA . PHE A 1 185 ? 10.959 5.204 -0.357 1.00 95.88 185 PHE A CA 1
ATOM 1453 C C . PHE A 1 185 ? 11.379 6.354 0.550 1.00 95.88 185 PHE A C 1
ATOM 1455 O O . PHE A 1 185 ? 11.544 7.471 0.075 1.00 95.88 185 PHE A O 1
ATOM 1462 N N . TYR A 1 186 ? 11.553 6.077 1.840 1.00 94.25 186 TYR A N 1
ATOM 1463 C CA . TYR A 1 186 ? 12.133 7.038 2.772 1.00 94.25 186 TYR A CA 1
ATOM 1464 C C . TYR A 1 186 ? 13.658 6.967 2.704 1.00 94.25 186 TYR A C 1
ATOM 1466 O O . TYR A 1 186 ? 14.218 5.866 2.620 1.00 94.25 186 TYR A O 1
ATOM 1474 N N . VAL A 1 187 ? 14.311 8.125 2.750 1.00 92.31 187 VAL A N 1
ATOM 1475 C CA . VAL A 1 187 ? 15.766 8.256 2.678 1.00 92.31 187 VAL A CA 1
ATOM 1476 C C . VAL A 1 187 ? 16.319 8.757 4.008 1.00 92.31 187 VAL A C 1
ATOM 1478 O O . VAL A 1 187 ? 15.816 9.719 4.582 1.00 92.31 187 VAL A O 1
ATOM 1481 N N . SER A 1 188 ? 17.375 8.102 4.479 1.00 90.12 188 SER A N 1
ATOM 1482 C CA . SER A 1 188 ? 18.159 8.485 5.652 1.00 90.12 188 SER A CA 1
ATOM 1483 C C . SER A 1 188 ? 19.612 8.137 5.386 1.00 90.12 188 SER A C 1
ATOM 1485 O O . SER A 1 188 ? 19.865 7.046 4.875 1.00 90.12 188 SER A O 1
ATOM 1487 N N . GLU A 1 189 ? 20.543 9.022 5.740 1.00 89.50 189 GLU A N 1
ATOM 1488 C CA . GLU A 1 189 ? 21.989 8.772 5.618 1.00 89.50 189 GLU A CA 1
ATOM 1489 C C . GLU A 1 189 ? 22.391 8.255 4.224 1.00 89.50 189 GLU A C 1
ATOM 1491 O O . GLU A 1 189 ? 23.031 7.211 4.084 1.00 89.50 189 GLU A O 1
ATOM 1496 N N . ASP A 1 190 ? 21.932 8.940 3.168 1.00 90.94 190 ASP A N 1
ATOM 1497 C CA . ASP A 1 190 ? 22.212 8.586 1.767 1.00 90.94 190 ASP A CA 1
ATOM 1498 C C . ASP A 1 190 ? 21.684 7.189 1.349 1.00 90.94 190 ASP A C 1
ATOM 1500 O O . ASP A 1 190 ? 22.055 6.607 0.324 1.00 90.94 190 ASP A O 1
ATOM 1504 N N . LYS A 1 191 ? 20.776 6.606 2.141 1.00 94.56 191 LYS A N 1
ATOM 1505 C CA . LYS A 1 191 ? 20.268 5.244 1.944 1.00 94.56 191 LYS A CA 1
ATOM 1506 C C . LYS A 1 191 ? 18.755 5.181 2.015 1.00 94.56 191 LYS A C 1
ATOM 1508 O O . LYS A 1 191 ? 18.081 5.894 2.750 1.00 94.56 191 LYS A O 1
ATOM 1513 N N . ILE A 1 192 ? 18.202 4.229 1.272 1.00 96.31 192 ILE A N 1
ATOM 1514 C CA . ILE A 1 192 ? 16.789 3.879 1.360 1.00 96.31 192 ILE A CA 1
ATOM 1515 C C . ILE A 1 192 ? 16.544 3.020 2.603 1.00 96.31 192 ILE A C 1
ATOM 1517 O O . ILE A 1 192 ? 17.082 1.912 2.726 1.00 96.31 192 ILE A O 1
ATOM 1521 N N . VAL A 1 193 ? 15.636 3.475 3.467 1.00 94.00 193 VAL A N 1
ATOM 1522 C CA . VAL A 1 193 ? 15.181 2.732 4.647 1.00 94.00 193 VAL A CA 1
ATOM 1523 C C . VAL A 1 193 ? 14.163 1.667 4.239 1.00 94.00 193 VAL A C 1
ATOM 1525 O O . VAL A 1 193 ? 13.132 1.946 3.633 1.00 94.00 193 VAL A O 1
ATOM 1528 N N . ARG A 1 194 ? 14.458 0.404 4.575 1.00 94.12 194 ARG A N 1
ATOM 1529 C CA . ARG A 1 194 ? 13.675 -0.778 4.143 1.00 94.12 194 ARG A CA 1
ATOM 1530 C C . ARG A 1 194 ? 13.315 -1.717 5.296 1.00 94.12 194 ARG A C 1
ATOM 1532 O O . ARG A 1 194 ? 12.983 -2.885 5.057 1.00 94.12 194 ARG A O 1
ATOM 1539 N N . LYS A 1 195 ? 13.466 -1.261 6.543 1.00 92.50 195 LYS A N 1
ATOM 1540 C CA . LYS A 1 195 ? 13.038 -2.003 7.737 1.00 92.50 195 LYS A CA 1
ATOM 1541 C C . LYS A 1 195 ? 11.536 -1.804 7.891 1.00 92.50 195 LYS A C 1
ATOM 1543 O O . LYS A 1 195 ? 11.099 -0.677 8.078 1.00 92.50 195 LYS A O 1
ATOM 1548 N N . THR A 1 196 ? 10.784 -2.894 7.782 1.00 92.19 196 THR A N 1
ATOM 1549 C CA . THR A 1 196 ? 9.323 -2.899 7.907 1.00 92.19 196 THR A CA 1
ATOM 1550 C C . THR A 1 196 ? 8.889 -2.327 9.253 1.00 92.19 196 THR A C 1
ATOM 1552 O O . THR A 1 196 ? 9.540 -2.584 10.269 1.00 92.19 196 THR A O 1
ATOM 1555 N N . GLY A 1 197 ? 7.772 -1.608 9.252 1.00 91.56 197 GLY A N 1
ATOM 1556 C CA . GLY A 1 197 ? 7.132 -1.096 10.455 1.00 91.56 197 GLY A CA 1
ATOM 1557 C C . GLY A 1 197 ? 6.959 0.414 10.444 1.00 91.56 197 GLY A C 1
ATOM 1558 O O . GLY A 1 197 ? 7.424 1.108 9.535 1.00 91.56 197 GLY A O 1
ATOM 1559 N N . TRP A 1 198 ? 6.282 0.900 11.481 1.00 90.88 198 TRP A N 1
ATOM 1560 C CA . TRP A 1 198 ? 6.150 2.326 11.749 1.00 90.88 198 TRP A CA 1
ATOM 1561 C C . TRP A 1 198 ? 7.471 2.900 12.250 1.00 90.88 198 TRP A C 1
ATOM 1563 O O . TRP A 1 198 ? 8.191 2.277 13.036 1.00 90.88 198 TRP A O 1
ATOM 1573 N N . LYS A 1 199 ? 7.794 4.090 11.755 1.00 89.56 199 LYS A N 1
ATOM 1574 C CA . LYS A 1 199 ? 8.981 4.861 12.101 1.00 89.56 199 LYS A CA 1
ATOM 1575 C C . LYS A 1 199 ? 8.554 6.268 12.475 1.00 89.56 199 LYS A C 1
ATOM 1577 O O . LYS A 1 199 ? 7.736 6.866 11.781 1.00 89.56 199 LYS A O 1
ATOM 1582 N N . ARG A 1 200 ? 9.117 6.770 13.571 1.00 83.94 200 ARG A N 1
ATOM 1583 C CA . ARG A 1 200 ? 9.036 8.172 13.982 1.00 83.94 200 ARG A CA 1
ATOM 1584 C C . ARG A 1 200 ? 10.282 8.883 13.468 1.00 83.94 200 ARG A C 1
ATOM 1586 O O . ARG A 1 200 ? 11.353 8.278 13.443 1.00 83.94 200 ARG A O 1
ATOM 1593 N N . VAL A 1 201 ? 10.126 10.125 13.033 1.00 79.06 201 VAL A N 1
ATOM 1594 C CA . VAL A 1 201 ? 11.250 10.974 12.629 1.00 79.06 201 VAL A CA 1
ATOM 1595 C C . VAL A 1 201 ? 11.552 11.901 13.802 1.00 79.06 201 VAL A C 1
ATOM 1597 O O . VAL A 1 201 ? 10.756 12.784 14.111 1.00 79.06 201 VAL A O 1
ATOM 1600 N N . SER A 1 202 ? 12.656 11.649 14.505 1.00 59.38 202 SER A N 1
ATOM 1601 C CA . SER A 1 202 ? 13.145 12.509 15.589 1.00 59.38 202 SER A CA 1
ATOM 1602 C C . SER A 1 202 ? 13.695 13.819 15.016 1.00 59.38 202 SER A C 1
ATOM 1604 O O . SER A 1 202 ? 14.368 13.798 13.988 1.00 59.38 202 SER A O 1
ATOM 1606 N N . GLY A 1 203 ? 13.405 14.954 15.660 1.00 53.59 203 GLY A N 1
ATOM 1607 C CA . GLY A 1 203 ? 13.937 16.267 15.261 1.00 53.59 203 GLY A CA 1
ATOM 1608 C C . GLY A 1 203 ? 13.231 16.950 14.080 1.00 53.59 203 GLY A C 1
ATOM 1609 O O . GLY A 1 203 ? 13.723 17.956 13.575 1.00 53.59 203 GLY A O 1
ATOM 1610 N N . ALA A 1 204 ? 12.078 16.451 13.620 1.00 51.06 204 ALA A N 1
ATOM 1611 C CA . ALA A 1 204 ? 11.274 17.183 12.642 1.00 51.06 204 ALA A CA 1
ATOM 1612 C C . ALA A 1 204 ? 10.779 18.505 13.265 1.00 51.06 204 ALA A C 1
ATOM 1614 O O . ALA A 1 204 ? 10.049 18.459 14.257 1.00 51.06 204 ALA A O 1
ATOM 1615 N N . LYS A 1 205 ? 11.149 19.666 12.688 1.00 45.22 205 LYS A N 1
ATOM 1616 C CA . LYS A 1 205 ? 10.586 20.979 13.073 1.00 45.22 205 LYS A CA 1
ATOM 1617 C C . LYS A 1 205 ? 9.066 20.841 13.166 1.00 45.22 205 LYS A C 1
ATOM 1619 O O . LYS A 1 205 ? 8.426 20.505 12.167 1.00 45.22 205 LYS A O 1
ATOM 1624 N N . LEU A 1 206 ? 8.505 21.074 14.358 1.00 41.22 206 LEU A N 1
ATOM 1625 C CA . LEU A 1 206 ? 7.092 20.816 14.658 1.00 41.22 206 LEU A CA 1
ATOM 1626 C C . LEU A 1 206 ? 6.133 21.546 13.699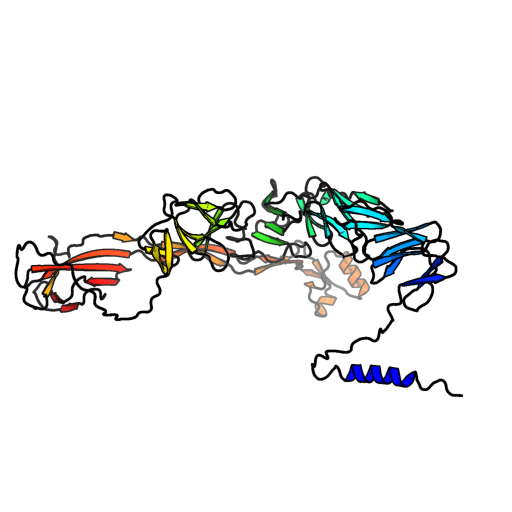 1.00 41.22 206 LEU A C 1
ATOM 1628 O O . LEU A 1 206 ? 5.026 21.047 13.505 1.00 41.22 206 LEU A O 1
ATOM 1632 N N . SER A 1 207 ? 6.584 22.654 13.099 1.00 38.25 207 SER A N 1
ATOM 1633 C CA . SER A 1 207 ? 5.866 23.524 12.160 1.00 38.25 207 SER A CA 1
ATOM 1634 C C . SER A 1 207 ? 5.946 23.111 10.681 1.00 38.25 207 SER A C 1
ATOM 1636 O O . SER A 1 207 ? 5.183 23.618 9.865 1.00 38.25 207 SER A O 1
ATOM 1638 N N . SER A 1 208 ? 6.832 22.187 10.288 1.00 41.12 208 SER A N 1
ATOM 1639 C CA . SER A 1 208 ? 6.972 21.795 8.877 1.00 41.12 208 SER A CA 1
ATOM 1640 C C . SER A 1 208 ? 5.897 20.780 8.468 1.00 41.12 208 SER A C 1
ATOM 1642 O O . SER A 1 208 ? 5.931 19.616 8.869 1.00 41.12 208 SER A O 1
ATOM 1644 N N . ILE A 1 209 ? 4.957 21.204 7.617 1.00 46.97 209 ILE A N 1
ATOM 1645 C CA . ILE A 1 209 ? 3.878 20.357 7.067 1.00 46.97 209 ILE A CA 1
ATOM 1646 C C . ILE A 1 209 ? 4.413 19.380 5.994 1.00 46.97 209 ILE A C 1
ATOM 1648 O O . ILE A 1 209 ? 3.835 18.316 5.744 1.00 46.97 209 ILE A O 1
ATOM 1652 N N . THR A 1 210 ? 5.547 19.706 5.364 1.00 52.94 210 THR A N 1
ATOM 1653 C CA . THR A 1 210 ? 6.120 18.936 4.249 1.00 52.94 210 THR A CA 1
ATOM 1654 C C . THR A 1 210 ? 6.917 17.716 4.715 1.00 52.94 210 THR A C 1
ATOM 1656 O O . THR A 1 210 ? 6.848 16.661 4.065 1.00 52.94 210 THR A O 1
ATOM 1659 N N . ASN A 1 211 ? 7.596 17.800 5.862 1.00 63.69 211 ASN A N 1
ATOM 1660 C CA . ASN A 1 211 ? 8.394 16.703 6.406 1.00 63.69 211 ASN A CA 1
ATOM 1661 C C . ASN A 1 211 ? 7.532 15.662 7.150 1.00 63.69 211 ASN A C 1
ATOM 1663 O O . ASN A 1 211 ? 6.608 16.012 7.885 1.00 63.69 211 ASN A O 1
ATOM 1667 N N . PRO A 1 212 ? 7.789 14.353 6.962 1.00 72.62 212 PRO A N 1
ATOM 1668 C CA . PRO A 1 212 ? 7.064 13.318 7.691 1.00 72.62 212 PRO A CA 1
ATOM 1669 C C . PRO A 1 212 ? 7.410 13.361 9.188 1.00 72.62 212 PRO A C 1
ATOM 1671 O O . PRO A 1 212 ? 8.578 13.273 9.551 1.00 72.62 212 PRO A O 1
ATOM 1674 N N . ARG A 1 213 ? 6.395 13.403 10.060 1.00 81.06 213 ARG A N 1
ATOM 1675 C CA . ARG A 1 213 ? 6.539 13.126 11.507 1.00 81.06 213 ARG A CA 1
ATOM 1676 C C . ARG A 1 213 ? 6.680 11.628 11.778 1.00 81.06 213 ARG A C 1
ATOM 1678 O O . ARG A 1 213 ? 7.297 11.192 12.753 1.00 81.06 213 ARG A O 1
ATOM 1685 N N . GLY A 1 214 ? 6.110 10.824 10.889 1.00 88.62 214 GLY A N 1
ATOM 1686 C CA . GLY A 1 214 ? 6.261 9.383 10.878 1.00 88.62 214 GLY A CA 1
ATOM 1687 C C . GLY A 1 214 ? 5.932 8.798 9.514 1.00 88.62 214 GLY A C 1
ATOM 1688 O O . GLY A 1 214 ? 5.398 9.468 8.630 1.00 88.62 214 GLY A O 1
ATOM 1689 N N . TYR A 1 215 ? 6.284 7.537 9.319 1.00 92.44 215 TYR A N 1
ATOM 1690 C CA . TYR A 1 215 ? 5.965 6.801 8.102 1.00 92.44 215 TYR A CA 1
ATOM 1691 C C . TYR A 1 215 ? 5.929 5.300 8.374 1.00 92.44 215 TYR A C 1
ATOM 1693 O O . TYR A 1 215 ? 6.567 4.799 9.302 1.00 92.44 215 TYR A O 1
ATOM 1701 N N . TYR A 1 216 ? 5.208 4.567 7.531 1.00 94.38 216 TYR A N 1
ATOM 1702 C CA . TYR A 1 216 ? 5.169 3.110 7.579 1.00 94.38 216 TYR A CA 1
ATOM 1703 C C . TYR A 1 216 ? 5.857 2.506 6.366 1.00 94.38 216 TYR A C 1
ATOM 1705 O O . TYR A 1 216 ? 5.446 2.728 5.223 1.00 94.38 216 TYR A O 1
ATOM 1713 N N . VAL A 1 217 ? 6.865 1.673 6.616 1.00 94.44 217 VAL A N 1
ATOM 1714 C CA . VAL A 1 217 ? 7.496 0.855 5.579 1.00 94.44 217 VAL A CA 1
ATOM 1715 C C . VAL A 1 217 ? 6.808 -0.504 5.541 1.00 94.44 217 VAL A C 1
ATOM 1717 O O . VAL A 1 217 ? 6.830 -1.256 6.515 1.00 94.44 217 VAL A O 1
ATOM 1720 N N . GLY A 1 218 ? 6.224 -0.849 4.395 1.00 93.25 218 GLY A N 1
ATOM 1721 C CA . GLY A 1 218 ? 5.611 -2.155 4.180 1.00 93.25 218 GLY A CA 1
ATOM 1722 C C . GLY A 1 218 ? 6.639 -3.274 3.990 1.00 93.25 218 GLY A C 1
ATOM 1723 O O . GLY A 1 218 ? 7.826 -3.041 3.763 1.00 93.25 218 GLY A O 1
ATOM 1724 N N . THR A 1 219 ? 6.171 -4.523 3.974 1.00 92.62 219 THR A N 1
ATOM 1725 C CA . THR A 1 219 ? 7.024 -5.726 3.845 1.00 92.62 219 THR A CA 1
ATOM 1726 C C . THR A 1 219 ? 7.877 -5.760 2.573 1.00 92.62 219 THR A C 1
ATOM 1728 O O . THR A 1 219 ? 8.938 -6.380 2.546 1.00 92.62 219 THR A O 1
ATOM 1731 N N . LYS A 1 220 ? 7.448 -5.057 1.517 1.00 94.75 220 LYS A N 1
ATOM 1732 C CA . LYS A 1 220 ? 8.177 -4.934 0.242 1.00 94.75 220 LYS A CA 1
ATOM 1733 C C . LYS A 1 220 ? 9.302 -3.884 0.291 1.00 94.75 220 LYS A C 1
ATOM 1735 O O . LYS A 1 220 ? 10.030 -3.733 -0.692 1.00 94.75 220 LYS A O 1
ATOM 1740 N N . GLY A 1 221 ? 9.457 -3.179 1.413 1.00 94.00 221 GLY A N 1
ATOM 1741 C CA . GLY A 1 221 ? 10.473 -2.151 1.638 1.00 94.00 221 GLY A CA 1
ATOM 1742 C C . GLY A 1 221 ? 10.138 -0.774 1.059 1.00 94.00 221 GLY A C 1
ATOM 1743 O O . GLY A 1 221 ? 11.021 0.072 1.036 1.00 94.00 221 GLY A O 1
ATOM 1744 N N . SER A 1 222 ? 8.914 -0.559 0.568 1.00 96.12 222 SER A N 1
ATOM 1745 C CA . SER A 1 222 ? 8.405 0.758 0.159 1.00 96.12 222 SER A CA 1
ATOM 1746 C C . SER A 1 222 ? 7.558 1.375 1.268 1.00 96.12 222 SER A C 1
ATOM 1748 O O . SER A 1 222 ? 6.934 0.645 2.043 1.00 96.12 222 SER A O 1
ATOM 1750 N N . VAL A 1 223 ? 7.484 2.701 1.296 1.00 95.75 223 VAL A N 1
ATOM 1751 C CA . VAL A 1 223 ? 6.575 3.432 2.186 1.00 95.75 223 VAL A CA 1
ATOM 1752 C C . VAL A 1 223 ? 5.138 3.264 1.693 1.00 95.75 223 VAL A C 1
ATOM 1754 O O . VAL A 1 223 ? 4.899 3.314 0.485 1.00 95.75 223 VAL A O 1
ATOM 1757 N N . LEU A 1 224 ? 4.208 3.012 2.616 1.00 94.19 224 LEU A N 1
ATOM 1758 C CA . LEU A 1 224 ? 2.770 2.906 2.329 1.00 94.19 224 LEU A CA 1
ATOM 1759 C C . LEU A 1 224 ? 1.954 4.021 2.981 1.00 94.19 224 LEU A C 1
ATOM 1761 O O . LEU A 1 224 ? 0.924 4.391 2.437 1.00 94.19 224 LEU A O 1
ATOM 1765 N N . TYR A 1 225 ? 2.422 4.565 4.106 1.00 93.94 225 TYR A N 1
ATOM 1766 C CA . TYR A 1 225 ? 1.739 5.638 4.826 1.00 93.94 225 TYR A CA 1
ATOM 1767 C C . TYR A 1 225 ? 2.739 6.711 5.249 1.00 93.94 225 TYR A C 1
ATOM 1769 O O . TYR A 1 225 ? 3.872 6.386 5.625 1.00 93.94 225 TYR A O 1
ATOM 1777 N N . LYS A 1 226 ? 2.305 7.970 5.203 1.00 91.50 226 LYS A N 1
ATOM 1778 C CA . LYS A 1 226 ? 3.026 9.150 5.692 1.00 91.50 226 LYS A CA 1
ATOM 1779 C C . LYS A 1 226 ? 2.175 9.820 6.766 1.00 91.50 226 LYS A C 1
ATOM 1781 O O . LYS A 1 226 ? 1.024 10.135 6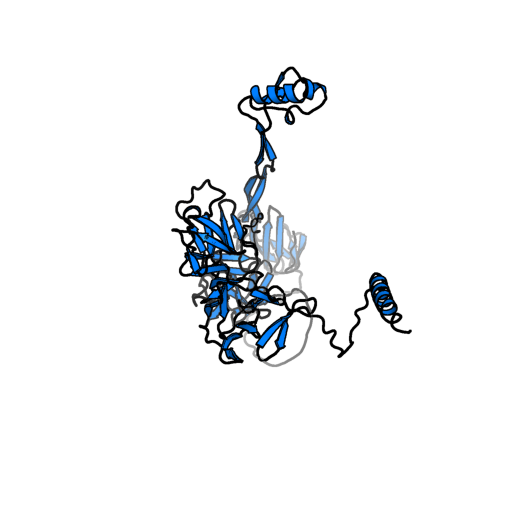.505 1.00 91.50 226 LYS A O 1
ATOM 1786 N N . GLU A 1 227 ? 2.739 10.073 7.935 1.00 88.94 227 GLU A N 1
ATOM 1787 C CA . GLU A 1 227 ? 2.089 10.828 9.008 1.00 88.94 227 GLU A CA 1
ATOM 1788 C C . GLU A 1 227 ? 2.688 12.240 9.083 1.00 88.94 227 GLU A C 1
ATOM 1790 O O . GLU A 1 227 ? 3.913 12.406 9.090 1.00 88.94 227 GLU A O 1
ATOM 1795 N N . THR A 1 228 ? 1.827 13.256 9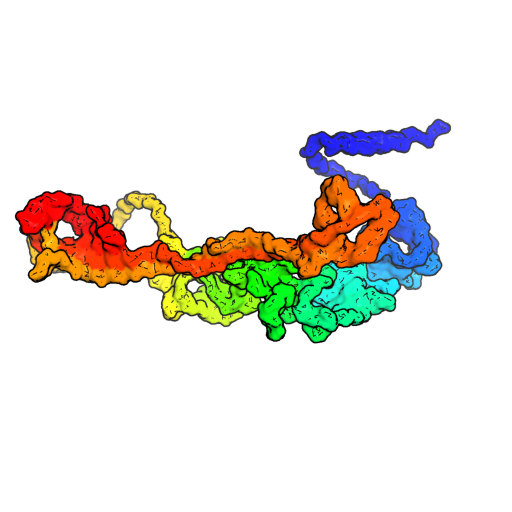.128 1.00 83.81 228 THR A N 1
ATOM 1796 C CA . THR A 1 228 ? 2.184 14.672 9.318 1.00 83.81 228 THR A CA 1
ATOM 1797 C C . THR A 1 228 ? 1.413 15.258 10.505 1.00 83.81 228 THR A C 1
ATOM 1799 O O . THR A 1 228 ? 0.724 14.535 11.222 1.00 83.81 228 THR A O 1
ATOM 1802 N N . ALA A 1 229 ? 1.529 16.569 10.740 1.00 76.62 229 ALA A N 1
ATOM 1803 C CA . ALA A 1 229 ? 0.732 17.255 11.756 1.00 76.62 229 ALA A CA 1
ATOM 1804 C C . ALA A 1 229 ? -0.783 17.195 11.475 1.00 76.62 229 ALA A C 1
ATOM 1806 O O . ALA A 1 229 ? -1.548 17.016 12.415 1.00 76.62 229 ALA A O 1
ATOM 1807 N N . LYS A 1 230 ? -1.196 17.258 10.196 1.00 76.44 230 LYS A N 1
ATOM 1808 C CA . LYS A 1 230 ? -2.610 17.185 9.779 1.00 76.44 230 LYS A CA 1
ATOM 1809 C C . LYS A 1 230 ? -3.209 15.774 9.912 1.00 76.44 230 LYS A C 1
ATOM 1811 O O . LYS A 1 230 ? -4.421 15.620 9.964 1.00 76.44 230 LYS A O 1
ATOM 1816 N N . GLY A 1 231 ? -2.370 14.736 9.937 1.00 82.69 231 GLY A N 1
ATOM 1817 C CA . GLY A 1 231 ? -2.799 13.341 10.030 1.00 82.69 231 GLY A CA 1
ATOM 1818 C C . GLY A 1 231 ? -2.050 12.414 9.076 1.00 82.69 231 GLY A C 1
ATOM 1819 O O . GLY A 1 231 ? -0.944 12.709 8.617 1.00 82.69 231 GLY A O 1
ATOM 1820 N N . THR A 1 232 ? -2.640 11.252 8.810 1.00 88.94 232 THR A N 1
ATOM 1821 C CA . THR A 1 232 ? -2.028 10.193 8.003 1.00 88.94 232 THR A CA 1
ATOM 1822 C C . THR A 1 232 ? -2.535 10.230 6.569 1.00 88.94 232 THR A C 1
ATOM 1824 O O . THR A 1 232 ? -3.734 10.316 6.321 1.00 88.94 232 THR A O 1
ATOM 1827 N N . TYR A 1 233 ? -1.610 10.095 5.628 1.00 90.69 233 TYR A N 1
ATOM 1828 C CA . TYR A 1 233 ? -1.849 9.999 4.197 1.00 90.69 233 TYR A CA 1
ATOM 1829 C C . TYR A 1 233 ? -1.414 8.628 3.691 1.00 90.69 233 TYR A C 1
ATOM 1831 O O . TYR A 1 233 ? -0.362 8.106 4.081 1.00 90.69 233 TYR A O 1
ATOM 1839 N N . GLU A 1 234 ? -2.188 8.070 2.767 1.00 92.94 234 GLU A N 1
ATOM 1840 C CA . GLU A 1 234 ? -1.782 6.889 2.015 1.00 92.94 234 GLU A CA 1
ATOM 1841 C C . GLU A 1 234 ? -0.799 7.265 0.898 1.00 92.94 234 GLU A C 1
ATOM 1843 O O . GLU A 1 234 ? -0.883 8.326 0.277 1.00 92.94 234 GLU A O 1
ATOM 1848 N N . ILE A 1 235 ? 0.152 6.376 0.625 1.00 92.38 235 ILE A N 1
ATOM 1849 C CA . ILE A 1 235 ? 0.968 6.429 -0.580 1.00 92.38 235 ILE A CA 1
ATOM 1850 C C . ILE A 1 235 ? 0.237 5.690 -1.698 1.00 92.38 235 ILE A C 1
ATOM 1852 O O . ILE A 1 235 ? 0.037 4.476 -1.650 1.00 92.38 235 ILE A O 1
ATOM 1856 N N . THR A 1 236 ? -0.065 6.420 -2.763 1.00 90.88 236 THR A N 1
ATOM 1857 C CA . THR A 1 236 ? -0.704 5.903 -3.974 1.00 90.88 236 THR A CA 1
ATOM 1858 C C . THR A 1 236 ? 0.095 4.770 -4.630 1.00 90.88 236 THR A C 1
ATOM 1860 O O . THR A 1 236 ? 1.306 4.596 -4.445 1.00 90.88 236 THR A O 1
ATOM 1863 N N . SER A 1 237 ? -0.564 4.017 -5.513 1.00 85.69 237 SER A N 1
ATOM 1864 C CA . SER A 1 237 ? 0.056 2.909 -6.254 1.00 85.69 237 SER A CA 1
ATOM 1865 C C . SER A 1 237 ? 1.279 3.325 -7.092 1.00 85.69 237 SER A C 1
ATOM 1867 O O . SER A 1 237 ? 2.158 2.485 -7.343 1.00 85.69 237 SER A O 1
ATOM 1869 N N . VAL A 1 238 ? 1.360 4.609 -7.467 1.00 86.88 238 VAL A N 1
ATOM 1870 C CA . VAL A 1 238 ? 2.459 5.233 -8.217 1.00 86.88 238 VAL A CA 1
ATOM 1871 C C . VAL A 1 238 ? 3.560 5.831 -7.332 1.00 86.88 238 VAL A C 1
ATOM 1873 O O . VAL A 1 238 ? 4.550 6.332 -7.858 1.00 86.88 238 VAL A O 1
ATOM 1876 N N . GLY A 1 239 ? 3.444 5.730 -6.006 1.00 86.50 239 GLY A N 1
ATOM 1877 C CA . GLY A 1 239 ? 4.466 6.177 -5.057 1.00 86.50 239 GLY A CA 1
ATOM 1878 C C . GLY A 1 239 ? 4.368 7.646 -4.641 1.00 86.50 239 GLY A C 1
ATOM 1879 O O . GLY A 1 239 ? 5.267 8.120 -3.956 1.00 86.50 239 GLY A O 1
ATOM 1880 N N . LYS A 1 240 ? 3.298 8.351 -5.019 1.00 89.06 240 LYS A N 1
ATOM 1881 C CA . LYS A 1 240 ? 3.024 9.717 -4.550 1.00 89.06 240 LYS A CA 1
ATOM 1882 C C . LYS A 1 240 ? 2.222 9.691 -3.252 1.00 89.06 240 LYS A C 1
ATOM 1884 O O . LYS A 1 240 ? 1.417 8.779 -3.065 1.00 89.06 240 LYS A O 1
ATOM 1889 N N . VAL A 1 241 ? 2.434 10.682 -2.392 1.00 87.69 241 VAL A N 1
ATOM 1890 C CA . VAL A 1 241 ? 1.556 10.937 -1.240 1.00 87.69 241 VAL A CA 1
ATOM 1891 C C . VAL A 1 241 ? 0.182 11.338 -1.780 1.00 87.69 241 VAL A C 1
ATOM 1893 O O . VAL A 1 241 ? 0.120 12.080 -2.752 1.00 87.69 241 VAL A O 1
ATOM 1896 N N . SER A 1 242 ? -0.885 10.780 -1.214 1.00 86.69 242 SER A N 1
ATOM 1897 C CA . SER A 1 242 ? -2.263 11.180 -1.512 1.00 86.69 242 SER A CA 1
ATOM 1898 C C . SER A 1 242 ? -2.499 12.636 -1.112 1.00 86.69 242 SER A C 1
ATOM 1900 O O . SER A 1 242 ? -2.017 13.055 -0.064 1.00 86.69 242 SER A O 1
ATOM 1902 N N . ASP A 1 243 ? -3.300 13.365 -1.885 1.00 84.44 243 ASP A N 1
ATOM 1903 C CA . ASP A 1 243 ? -3.744 14.721 -1.524 1.00 84.44 243 ASP A CA 1
ATOM 1904 C C . ASP A 1 243 ? -4.849 14.687 -0.453 1.00 84.44 243 ASP A C 1
ATOM 1906 O O . ASP A 1 243 ? -5.141 15.678 0.207 1.00 84.44 243 ASP A O 1
ATOM 1910 N N . LYS A 1 244 ? -5.452 13.510 -0.242 1.00 86.69 244 LYS A N 1
ATOM 1911 C CA . LYS A 1 244 ? -6.508 13.275 0.746 1.00 86.69 244 LYS A CA 1
ATOM 1912 C C . LYS A 1 244 ? -5.954 12.588 1.988 1.00 86.69 244 LYS A C 1
ATOM 1914 O O . LYS A 1 244 ? -5.256 11.572 1.877 1.00 86.69 244 LYS A O 1
ATOM 1919 N N . LEU A 1 245 ? -6.339 13.108 3.151 1.00 87.06 245 LEU A N 1
ATOM 1920 C CA . LEU A 1 245 ? -6.156 12.461 4.447 1.00 87.06 245 LEU A CA 1
ATOM 1921 C C . LEU A 1 245 ? -6.944 11.149 4.518 1.00 87.06 245 LEU A C 1
ATOM 1923 O O . LEU A 1 245 ? -8.028 11.010 3.944 1.00 87.06 245 LEU A O 1
ATOM 1927 N N . MET A 1 246 ? -6.404 10.186 5.260 1.00 85.62 246 MET A N 1
ATOM 1928 C CA . MET A 1 246 ? -7.130 8.964 5.580 1.00 85.62 246 MET A CA 1
ATOM 1929 C C . MET A 1 246 ? -8.312 9.296 6.494 1.00 85.62 246 MET A C 1
ATOM 1931 O O . MET A 1 246 ? -8.150 9.962 7.517 1.00 85.62 246 MET A O 1
ATOM 1935 N N . LYS A 1 247 ? -9.502 8.812 6.128 1.00 84.62 247 LYS A N 1
ATOM 1936 C CA . LYS A 1 247 ? -10.731 9.041 6.898 1.00 84.62 247 LYS A CA 1
ATOM 1937 C C . LYS A 1 247 ? -10.671 8.294 8.227 1.00 84.62 247 LYS A C 1
ATOM 1939 O O . LYS A 1 247 ? -10.085 7.216 8.290 1.00 84.62 247 LYS A O 1
ATOM 1944 N N . ASN A 1 248 ? -11.325 8.812 9.264 1.00 81.44 248 ASN A N 1
ATOM 1945 C CA . ASN A 1 248 ? -11.533 8.038 10.488 1.00 81.44 248 ASN A CA 1
ATOM 1946 C C . ASN A 1 248 ? -12.319 6.751 10.174 1.00 81.44 248 ASN A C 1
ATOM 1948 O O . ASN A 1 248 ? -13.191 6.734 9.307 1.00 81.44 248 ASN A O 1
ATOM 1952 N N . GLY A 1 249 ? -11.991 5.665 10.872 1.00 81.94 249 GLY A N 1
ATOM 1953 C CA . GLY A 1 249 ? -12.530 4.334 10.620 1.00 81.94 249 GLY A CA 1
ATOM 1954 C C . GLY A 1 249 ? -11.578 3.413 9.851 1.00 81.94 249 GLY A C 1
ATOM 1955 O O . GLY A 1 249 ? -10.351 3.569 9.855 1.00 81.94 249 GLY A O 1
ATOM 1956 N N . TRP A 1 250 ? -12.151 2.392 9.214 1.00 81.06 250 TRP A N 1
ATOM 1957 C CA . TRP A 1 250 ? -11.400 1.374 8.479 1.00 81.06 250 TRP A CA 1
ATOM 1958 C C . TRP A 1 250 ? -10.895 1.900 7.133 1.00 81.06 250 TRP A C 1
ATOM 1960 O O . TRP A 1 250 ? -11.677 2.312 6.285 1.00 81.06 250 TRP A O 1
ATOM 1970 N N . ASN A 1 251 ? -9.583 1.806 6.911 1.00 84.25 251 ASN A N 1
ATOM 1971 C CA . ASN A 1 251 ? -8.926 2.109 5.637 1.00 84.25 251 ASN A CA 1
ATOM 1972 C C . ASN A 1 251 ? -8.221 0.839 5.146 1.00 84.25 251 ASN A C 1
ATOM 1974 O O . ASN A 1 251 ? -7.008 0.657 5.286 1.00 84.25 251 ASN A O 1
ATOM 1978 N N . GLY A 1 252 ? -9.019 -0.117 4.670 1.00 81.25 252 GLY A N 1
ATOM 1979 C CA . GLY A 1 252 ? -8.539 -1.456 4.341 1.00 81.25 252 GLY A CA 1
ATOM 1980 C C . GLY A 1 252 ? -8.101 -2.223 5.593 1.00 81.25 252 GLY A C 1
ATOM 1981 O O . GLY A 1 252 ? -8.927 -2.611 6.414 1.00 81.25 252 GLY A O 1
ATOM 1982 N N . SER A 1 253 ? -6.797 -2.477 5.740 1.00 77.94 253 SER A N 1
ATOM 1983 C CA . SER A 1 253 ? -6.262 -3.304 6.837 1.00 77.94 253 SER A CA 1
ATOM 1984 C C . SER A 1 253 ? -5.894 -2.538 8.111 1.00 77.94 253 SER A C 1
ATOM 1986 O O . SER A 1 253 ? -5.484 -3.167 9.090 1.00 77.94 253 SER A O 1
ATOM 1988 N N . VAL A 1 254 ? -5.960 -1.206 8.081 1.00 88.44 254 VAL A N 1
ATOM 1989 C CA . VAL A 1 254 ? -5.618 -0.335 9.213 1.00 88.44 254 VAL A CA 1
ATOM 1990 C C . VAL A 1 254 ? -6.843 0.454 9.661 1.00 88.44 254 VAL A C 1
ATOM 1992 O O . VAL A 1 254 ? -7.755 0.702 8.870 1.00 88.44 254 VAL A O 1
ATOM 1995 N N . PHE A 1 255 ? -6.860 0.844 10.931 1.00 85.00 255 PHE A N 1
ATOM 1996 C CA . PHE A 1 255 ? -7.906 1.688 11.498 1.00 85.00 255 PHE A CA 1
ATOM 1997 C C . PHE A 1 255 ? -7.328 3.056 11.844 1.00 85.00 255 PHE A C 1
ATOM 1999 O O . PHE A 1 255 ? -6.233 3.139 12.403 1.00 85.00 255 PHE A O 1
ATOM 2006 N N . VAL A 1 256 ? -8.055 4.115 11.505 1.00 86.06 256 VAL A N 1
ATOM 2007 C CA . VAL A 1 256 ? -7.660 5.503 11.749 1.00 86.06 256 VAL A CA 1
ATOM 2008 C C . VAL A 1 256 ? -8.624 6.121 12.754 1.00 86.06 256 VAL A C 1
ATOM 2010 O O . VAL A 1 256 ? -9.837 6.006 12.607 1.00 86.06 256 VAL A O 1
ATOM 2013 N N . LYS A 1 257 ? -8.086 6.770 13.784 1.00 80.94 257 LYS A N 1
ATOM 2014 C CA . LYS A 1 257 ? -8.847 7.559 14.760 1.00 80.94 257 LYS A CA 1
ATOM 2015 C C . LYS A 1 257 ? -8.105 8.872 14.974 1.00 80.94 257 LYS A C 1
ATOM 2017 O O . LYS A 1 257 ? -6.882 8.857 15.122 1.00 80.94 257 LYS A O 1
ATOM 2022 N N . ASN A 1 258 ? -8.832 9.985 14.947 1.00 77.12 258 ASN A N 1
ATOM 2023 C CA . ASN A 1 258 ? -8.293 11.344 15.064 1.00 77.12 258 ASN A CA 1
ATOM 2024 C C . ASN A 1 258 ? -7.143 11.587 14.065 1.00 77.12 258 ASN A C 1
ATOM 2026 O O . ASN A 1 258 ? -6.055 12.028 14.431 1.00 77.12 258 ASN A O 1
ATOM 2030 N N . GLY A 1 259 ? -7.345 11.165 12.808 1.00 79.44 259 GLY A N 1
ATOM 2031 C CA . GLY A 1 259 ? -6.365 11.317 11.725 1.00 79.44 259 GLY A CA 1
ATOM 2032 C C . GLY A 1 259 ? -5.100 10.452 11.848 1.00 79.44 259 GLY A C 1
ATOM 2033 O O . GLY A 1 259 ? -4.213 10.538 10.995 1.00 79.44 259 GLY A O 1
ATOM 2034 N N . LYS A 1 260 ? -4.987 9.593 12.871 1.00 84.44 260 LYS A N 1
ATOM 2035 C CA . LYS A 1 260 ? -3.809 8.746 13.119 1.00 84.44 260 LYS A CA 1
ATOM 2036 C C . LYS A 1 260 ? -4.140 7.267 12.999 1.00 84.44 260 LYS A C 1
ATOM 2038 O O . LYS A 1 260 ? -5.149 6.793 13.529 1.00 84.44 260 LYS A O 1
ATOM 2043 N N . VAL A 1 261 ? -3.257 6.516 12.341 1.00 89.50 261 VAL A N 1
ATOM 2044 C CA . VAL A 1 261 ? -3.351 5.052 12.322 1.00 89.50 261 VAL A CA 1
ATOM 2045 C C . VAL A 1 261 ? -3.132 4.510 13.731 1.00 89.50 261 VAL A C 1
ATOM 2047 O O . VAL A 1 261 ? -2.177 4.867 14.417 1.00 89.50 261 VAL A O 1
ATOM 2050 N N . GLN A 1 262 ? -4.027 3.624 14.151 1.00 87.94 262 GLN A N 1
ATOM 2051 C CA . GLN A 1 262 ? -4.008 3.015 15.472 1.00 87.94 262 GLN A CA 1
ATOM 2052 C C . GLN A 1 262 ? -3.005 1.862 15.495 1.00 87.94 262 GLN A C 1
ATOM 2054 O O . GLN A 1 262 ? -3.130 0.887 14.752 1.00 87.94 262 GLN A O 1
ATOM 2059 N N . ILE A 1 263 ? -1.979 1.995 16.335 1.00 90.94 263 ILE A N 1
ATOM 2060 C CA . ILE A 1 263 ? -0.853 1.063 16.444 1.00 90.94 263 ILE A CA 1
ATOM 2061 C C . ILE A 1 263 ? -0.645 0.684 17.906 1.00 90.94 263 ILE A C 1
ATOM 2063 O O . ILE A 1 263 ? -0.791 1.532 18.780 1.00 90.94 263 ILE A O 1
ATOM 2067 N N . LYS A 1 264 ? -0.286 -0.579 18.171 1.00 89.81 264 LYS A N 1
ATOM 2068 C CA . LYS A 1 264 ? -0.002 -1.106 19.523 1.00 89.81 264 LYS A CA 1
ATOM 2069 C C . LYS A 1 264 ? -1.058 -0.679 20.567 1.00 89.81 264 LYS A C 1
ATOM 2071 O O . LYS A 1 264 ? -0.717 -0.327 21.688 1.00 89.81 264 LYS A O 1
ATOM 2076 N N . THR A 1 265 ? -2.329 -0.689 20.178 1.00 89.75 265 THR A N 1
ATOM 2077 C CA . THR A 1 265 ? -3.442 -0.174 20.986 1.00 89.75 265 THR A CA 1
ATOM 2078 C C . THR A 1 265 ? -4.707 -0.996 20.751 1.00 89.75 265 THR A C 1
ATOM 2080 O O . THR A 1 265 ? -4.733 -1.871 19.877 1.00 89.75 265 THR A O 1
ATOM 2083 N N . THR A 1 266 ? -5.754 -0.723 21.521 1.00 89.88 266 THR A N 1
ATOM 2084 C CA . THR A 1 266 ? -7.092 -1.289 21.357 1.00 89.88 266 THR A CA 1
ATOM 2085 C C . THR A 1 266 ? -8.099 -0.188 21.031 1.00 89.88 266 THR A C 1
ATOM 2087 O O . THR A 1 266 ? -7.957 0.955 21.456 1.00 89.88 266 THR A O 1
ATOM 2090 N N . VAL A 1 267 ? -9.103 -0.511 20.214 1.00 85.94 267 VAL A N 1
ATOM 2091 C CA . VAL A 1 267 ? -10.176 0.423 19.842 1.00 85.94 267 VAL A CA 1
ATOM 2092 C C . VAL A 1 267 ? -11.509 -0.304 19.810 1.00 85.94 267 VAL A C 1
ATOM 2094 O O . VAL A 1 267 ? -11.630 -1.354 19.175 1.00 85.94 267 VAL A O 1
ATOM 2097 N N . THR A 1 268 ? -12.522 0.282 20.438 1.00 84.75 268 THR A N 1
ATOM 2098 C CA . THR A 1 268 ? -13.901 -0.208 20.374 1.00 84.75 268 THR A CA 1
ATOM 2099 C C . THR A 1 268 ? -14.607 0.355 19.144 1.00 84.75 268 THR A C 1
ATOM 2101 O O . THR A 1 268 ? -14.616 1.564 18.926 1.00 84.75 268 THR A O 1
ATOM 2104 N N . VAL A 1 269 ? -15.190 -0.521 18.325 1.00 81.31 269 VAL A N 1
ATOM 2105 C CA . VAL A 1 269 ? -15.937 -0.169 17.109 1.00 81.31 269 VAL A CA 1
ATOM 2106 C C . VAL A 1 269 ? -17.235 -0.970 17.098 1.00 81.31 269 VAL A C 1
ATOM 2108 O O . VAL A 1 269 ? -17.192 -2.201 17.092 1.00 81.31 269 VAL A O 1
ATOM 2111 N N . GLY A 1 270 ? -18.380 -0.281 17.122 1.00 76.75 270 GLY A N 1
ATOM 2112 C CA . GLY A 1 270 ? -19.703 -0.919 17.191 1.00 76.75 270 GLY A CA 1
ATOM 2113 C C . GLY A 1 270 ? -19.863 -1.838 18.407 1.00 76.75 270 GLY A C 1
ATOM 2114 O O . GLY A 1 270 ? -20.352 -2.953 18.267 1.00 76.75 270 GLY A O 1
ATOM 2115 N N . GLY A 1 271 ? -19.340 -1.427 19.568 1.00 78.75 271 GLY A N 1
ATOM 2116 C CA . GLY A 1 271 ? -19.332 -2.212 20.813 1.00 78.75 271 GLY A CA 1
ATOM 2117 C C . GLY A 1 271 ? -18.295 -3.338 20.895 1.00 78.75 271 GLY A C 1
ATOM 2118 O O . GLY A 1 271 ? -18.164 -3.952 21.950 1.00 78.75 271 GLY A O 1
ATOM 2119 N N . TYR A 1 272 ? -17.524 -3.597 19.833 1.00 86.50 272 TYR A N 1
ATOM 2120 C CA . TYR A 1 272 ? -16.507 -4.652 19.814 1.00 86.50 272 TYR A CA 1
ATOM 2121 C C . TYR A 1 272 ? -15.090 -4.098 19.905 1.00 86.50 272 TYR A C 1
ATOM 2123 O O . TYR A 1 272 ? -14.704 -3.203 19.148 1.00 86.50 272 TYR A O 1
ATOM 2131 N N . ILE A 1 273 ? -14.276 -4.696 20.768 1.00 90.25 273 ILE A N 1
ATOM 2132 C CA . ILE A 1 273 ? -12.876 -4.327 20.953 1.00 90.25 273 ILE A CA 1
ATOM 2133 C C . ILE A 1 273 ? -12.027 -4.959 19.849 1.00 90.25 273 ILE A C 1
ATOM 2135 O O . ILE A 1 273 ? -12.061 -6.164 19.590 1.00 90.25 273 ILE A O 1
ATOM 2139 N N . ASN A 1 274 ? -11.235 -4.120 19.190 1.00 89.94 274 ASN A N 1
ATOM 2140 C CA . ASN A 1 274 ? -10.278 -4.500 18.163 1.00 89.94 274 ASN A CA 1
ATOM 2141 C C . ASN A 1 274 ? -8.866 -4.215 18.674 1.00 89.94 274 ASN A C 1
ATOM 2143 O O . ASN A 1 274 ? -8.583 -3.114 19.139 1.00 89.94 274 ASN A O 1
ATOM 2147 N N . VAL A 1 275 ? -7.971 -5.193 18.552 1.00 91.06 275 VAL A N 1
ATOM 2148 C CA . VAL A 1 275 ? -6.573 -5.079 18.986 1.00 91.06 275 VAL A CA 1
ATOM 2149 C C . VAL A 1 275 ? -5.682 -4.824 17.775 1.00 91.06 275 VAL A C 1
ATOM 2151 O O . VAL A 1 275 ? -5.803 -5.517 16.765 1.00 91.06 275 VAL A O 1
ATOM 2154 N N . PHE A 1 276 ? -4.768 -3.860 17.870 1.00 88.88 276 PHE A N 1
ATOM 2155 C CA . PHE A 1 276 ? -3.832 -3.505 16.803 1.00 88.88 276 PHE A CA 1
ATOM 2156 C C . PHE A 1 276 ? -2.389 -3.775 17.223 1.00 88.88 276 PHE A C 1
ATOM 2158 O O . PHE A 1 276 ? -1.961 -3.457 18.335 1.00 88.88 276 PHE A O 1
ATOM 2165 N N . ASN A 1 277 ? -1.607 -4.369 16.324 1.00 90.00 277 ASN A N 1
ATOM 2166 C CA . ASN A 1 277 ? -0.192 -4.629 16.575 1.00 90.00 277 ASN A CA 1
ATOM 2167 C C . ASN A 1 277 ? 0.683 -3.393 16.309 1.00 90.00 277 ASN A C 1
ATOM 2169 O O . ASN A 1 277 ? 0.207 -2.332 15.899 1.00 90.00 277 ASN A O 1
ATOM 2173 N N . LYS A 1 278 ? 1.996 -3.537 16.515 1.00 88.06 278 LYS A N 1
ATOM 2174 C CA . LYS A 1 278 ? 2.997 -2.486 16.258 1.00 88.06 278 LYS A CA 1
ATOM 2175 C C . LYS A 1 278 ? 3.031 -1.974 14.809 1.00 88.06 278 LYS A C 1
ATOM 2177 O O . LYS A 1 278 ? 3.602 -0.924 14.547 1.00 88.06 278 LYS A O 1
ATOM 2182 N N . ASP A 1 279 ? 2.464 -2.728 13.868 1.00 87.00 279 ASP A N 1
ATOM 2183 C CA . ASP A 1 279 ? 2.391 -2.378 12.449 1.00 87.00 279 ASP A CA 1
ATOM 2184 C C . ASP A 1 279 ? 1.033 -1.745 12.080 1.00 87.00 279 ASP A C 1
ATOM 2186 O O . ASP A 1 279 ? 0.809 -1.416 10.917 1.00 87.00 279 ASP A O 1
ATOM 2190 N N . GLY A 1 280 ? 0.132 -1.565 13.054 1.00 88.06 280 GLY A N 1
ATOM 2191 C CA . GLY A 1 280 ? -1.209 -1.002 12.867 1.00 88.06 280 GLY A CA 1
ATOM 2192 C C . GLY A 1 280 ? -2.218 -1.953 12.235 1.00 88.06 280 GLY A C 1
ATOM 2193 O O . GLY A 1 280 ? -3.291 -1.534 11.807 1.00 88.06 280 GLY A O 1
ATOM 2194 N N . LYS A 1 281 ? -1.882 -3.242 12.142 1.00 87.69 281 LYS A N 1
ATOM 2195 C CA . LYS A 1 281 ? -2.795 -4.261 11.622 1.00 87.69 281 LYS A CA 1
ATOM 2196 C C . LYS A 1 281 ? -3.676 -4.786 12.741 1.00 87.69 281 LYS A C 1
ATOM 2198 O O . LYS A 1 281 ? -3.175 -5.044 13.839 1.00 87.69 281 LYS A O 1
ATOM 2203 N N . ARG A 1 282 ? -4.958 -5.007 12.433 1.00 88.94 282 ARG A N 1
ATOM 2204 C CA . ARG A 1 282 ? -5.864 -5.720 13.338 1.00 88.94 282 ARG A CA 1
ATOM 2205 C C . ARG A 1 282 ? -5.329 -7.129 13.586 1.00 88.94 282 ARG A C 1
ATOM 2207 O O . ARG A 1 282 ? -5.060 -7.872 12.644 1.00 88.94 282 ARG A O 1
ATOM 2214 N N . VAL A 1 283 ? -5.182 -7.464 14.856 1.00 88.81 283 VAL A N 1
ATOM 2215 C CA . VAL A 1 283 ? -4.731 -8.764 15.340 1.00 88.81 283 VAL A CA 1
ATOM 2216 C C . VAL A 1 283 ? -5.901 -9.735 15.301 1.00 88.81 283 VAL A C 1
ATOM 2218 O O . VAL A 1 283 ? -7.015 -9.396 15.702 1.00 88.81 283 VAL A O 1
ATOM 2221 N N . THR A 1 284 ? -5.650 -10.943 14.807 1.00 89.56 284 THR A N 1
ATOM 2222 C CA . THR A 1 284 ? -6.610 -12.040 14.925 1.00 89.56 284 THR A CA 1
ATOM 2223 C C . THR A 1 284 ? -6.595 -12.548 16.362 1.00 89.56 284 THR A C 1
ATOM 2225 O O . THR A 1 284 ? -5.538 -12.683 16.975 1.00 89.56 284 THR A O 1
ATOM 2228 N N . LEU A 1 285 ? -7.769 -12.823 16.915 1.00 90.25 285 LEU A N 1
ATOM 2229 C CA . LEU A 1 285 ? -7.913 -13.312 18.280 1.00 90.25 285 LEU A CA 1
ATOM 2230 C C . LEU A 1 285 ? -8.303 -14.784 18.264 1.00 90.25 285 LEU A C 1
ATOM 2232 O O . LEU A 1 285 ? -9.032 -15.228 17.370 1.00 90.25 285 LEU A O 1
ATOM 2236 N N . LYS A 1 286 ? -7.827 -15.523 19.265 1.00 90.44 286 LYS A N 1
ATOM 2237 C CA . LYS A 1 286 ? -8.153 -16.936 19.472 1.00 90.44 286 LYS A CA 1
ATOM 2238 C C . LYS A 1 286 ? -8.516 -17.194 20.931 1.00 90.44 286 LYS A C 1
ATOM 2240 O O . LYS A 1 286 ? -8.030 -16.507 21.828 1.00 90.44 286 LYS A O 1
ATOM 2245 N N . LYS A 1 287 ? -9.361 -18.195 21.161 1.00 89.25 287 LYS A N 1
ATOM 2246 C CA . LYS A 1 287 ? -9.648 -18.709 22.502 1.00 89.25 287 LYS A CA 1
ATOM 2247 C C . LYS A 1 287 ? -8.490 -19.606 22.944 1.00 89.25 287 LYS A C 1
ATOM 2249 O O . LYS A 1 287 ? -8.035 -20.436 22.163 1.00 89.25 287 LYS A O 1
ATOM 2254 N N . SER A 1 288 ? -8.020 -19.428 24.174 1.00 88.56 288 SER A N 1
ATOM 2255 C CA . SER A 1 288 ? -7.041 -20.302 24.826 1.00 88.56 288 SER A CA 1
ATOM 2256 C C . SER A 1 288 ? -7.514 -20.563 26.251 1.00 88.56 288 SER A C 1
ATOM 2258 O O . SER A 1 288 ? -7.501 -19.660 27.091 1.00 88.56 288 SER A O 1
ATOM 2260 N N . GLY A 1 289 ? -8.033 -21.767 26.504 1.00 87.94 289 GLY A N 1
ATOM 2261 C CA . GLY A 1 289 ? -8.692 -22.092 27.769 1.00 87.94 289 GLY A CA 1
ATOM 2262 C C . GLY A 1 289 ? -9.842 -21.125 28.076 1.00 87.94 289 GLY A C 1
ATOM 2263 O O . GLY A 1 289 ? -10.779 -20.997 27.279 1.00 87.94 289 GLY A O 1
ATOM 2264 N N . ASN A 1 290 ? -9.750 -20.439 29.220 1.00 90.12 290 ASN A N 1
ATOM 2265 C CA . ASN A 1 290 ? -10.725 -19.450 29.691 1.00 90.12 290 ASN A CA 1
ATOM 2266 C C . ASN A 1 290 ? -10.389 -17.993 29.307 1.00 90.12 290 ASN A C 1
ATOM 2268 O O . ASN A 1 290 ? -10.995 -17.063 29.832 1.00 90.12 290 ASN A O 1
ATOM 2272 N N . LYS A 1 291 ? -9.412 -17.773 28.419 1.00 92.25 291 LYS A N 1
ATOM 2273 C CA . LYS A 1 291 ? -8.969 -16.437 27.999 1.00 92.25 291 LYS A CA 1
ATOM 2274 C C . LYS A 1 291 ? -9.092 -16.258 26.491 1.00 92.25 291 LYS A C 1
ATOM 2276 O O . LYS A 1 291 ? -9.027 -17.215 25.715 1.00 92.25 291 LYS A O 1
ATOM 2281 N N . ILE A 1 292 ? -9.220 -15.003 26.072 1.00 92.81 292 ILE A N 1
ATOM 2282 C CA . ILE A 1 292 ? -9.003 -14.605 24.682 1.00 92.81 292 ILE A CA 1
ATOM 2283 C C . ILE A 1 292 ? -7.572 -14.102 24.566 1.00 92.81 292 ILE A C 1
ATOM 2285 O O . ILE A 1 292 ? -7.158 -13.227 25.320 1.00 92.81 292 ILE A O 1
ATOM 2289 N N . VAL A 1 293 ? -6.816 -14.662 23.629 1.00 89.19 293 VAL A N 1
ATOM 2290 C CA . VAL A 1 293 ? -5.409 -14.321 23.420 1.00 89.19 293 VAL A CA 1
ATOM 2291 C C . VAL A 1 293 ? -5.172 -13.803 22.012 1.00 89.19 293 VAL A C 1
ATOM 2293 O O . VAL A 1 293 ? -5.877 -14.129 21.048 1.00 89.19 293 VAL A O 1
ATOM 2296 N N . ARG A 1 294 ? -4.138 -12.982 21.893 1.00 91.75 294 ARG A N 1
ATOM 2297 C CA . ARG A 1 294 ? -3.664 -12.433 20.632 1.00 91.75 294 ARG A CA 1
ATOM 2298 C C . ARG A 1 294 ? -2.961 -13.513 19.815 1.00 91.75 294 ARG A C 1
ATOM 2300 O O . ARG A 1 294 ? -2.108 -14.227 20.335 1.00 91.75 294 ARG A O 1
ATOM 2307 N N . SER A 1 295 ? -3.250 -13.622 18.520 1.00 89.69 295 SER A N 1
ATOM 2308 C CA . SER A 1 295 ? -2.578 -14.617 17.671 1.00 89.69 295 SER A CA 1
ATOM 2309 C C . SER A 1 295 ? -1.105 -14.299 17.395 1.00 89.69 295 SER A C 1
ATOM 2311 O O . SER A 1 295 ? -0.377 -15.181 16.956 1.00 89.69 295 SER A O 1
ATOM 2313 N N . ASP A 1 296 ? -0.686 -13.039 17.557 1.00 88.50 296 ASP A N 1
ATOM 2314 C CA . ASP A 1 296 ? 0.673 -12.584 17.250 1.00 88.50 296 ASP A CA 1
ATOM 2315 C C . ASP A 1 296 ? 1.661 -12.798 18.403 1.00 88.50 296 ASP A C 1
ATOM 2317 O O . ASP A 1 296 ? 2.847 -12.978 18.140 1.00 88.50 296 ASP A O 1
ATOM 2321 N N . THR A 1 297 ? 1.188 -12.795 19.651 1.00 91.44 297 THR A N 1
ATOM 2322 C CA . THR A 1 297 ? 2.041 -12.931 20.843 1.00 91.44 297 THR A CA 1
ATOM 2323 C C . THR A 1 297 ? 1.606 -14.033 21.806 1.00 91.44 297 THR A C 1
ATOM 2325 O O . THR A 1 297 ? 2.350 -14.336 22.724 1.00 91.44 297 THR A O 1
ATOM 2328 N N . ASN A 1 298 ? 0.422 -14.629 21.628 1.00 89.62 298 ASN A N 1
ATOM 2329 C CA . ASN A 1 298 ? -0.247 -15.507 22.603 1.00 89.62 298 ASN A CA 1
ATOM 2330 C C . ASN A 1 298 ? -0.588 -14.848 23.950 1.00 89.62 298 ASN A C 1
ATOM 2332 O O . ASN A 1 298 ? -1.145 -15.511 24.821 1.00 89.62 298 ASN A O 1
ATOM 2336 N N . GLU A 1 299 ? -0.345 -13.547 24.092 1.00 90.44 299 GLU A N 1
ATOM 2337 C CA . GLU A 1 299 ? -0.707 -12.793 25.290 1.00 90.44 299 GLU A CA 1
ATOM 2338 C C . GLU A 1 299 ? -2.229 -12.622 25.396 1.00 90.44 299 GLU A C 1
ATOM 2340 O O . GLU A 1 299 ? -2.893 -12.402 24.369 1.00 90.44 299 GLU A O 1
ATOM 2345 N N . PRO A 1 300 ? -2.803 -12.686 26.609 1.00 89.38 300 PRO A N 1
ATOM 2346 C CA . PRO A 1 300 ? -4.220 -12.442 26.822 1.00 89.38 300 PRO A CA 1
ATOM 2347 C C . PRO A 1 300 ? -4.601 -10.991 26.526 1.00 89.38 300 PRO A C 1
ATOM 2349 O O . PRO A 1 300 ? -3.823 -10.055 26.713 1.00 89.38 300 PRO A O 1
ATOM 2352 N N . VAL A 1 301 ? -5.832 -10.796 26.055 1.00 88.56 301 VAL A N 1
ATOM 2353 C CA . VAL A 1 301 ? -6.439 -9.464 26.011 1.00 88.56 301 VAL A CA 1
ATOM 2354 C C . VAL A 1 301 ? -6.833 -9.054 27.429 1.00 88.56 301 VAL A C 1
ATOM 2356 O O . VAL A 1 301 ? -7.327 -9.872 28.201 1.00 88.56 301 VAL A O 1
ATOM 2359 N N . THR A 1 302 ? -6.613 -7.789 27.769 1.00 84.19 302 THR A N 1
ATOM 2360 C CA . THR A 1 302 ? -6.837 -7.275 29.129 1.00 84.19 302 THR A CA 1
ATOM 2361 C C . THR A 1 302 ? -8.013 -6.309 29.220 1.00 84.19 302 THR A C 1
ATOM 2363 O O . THR A 1 302 ? -8.530 -6.070 30.303 1.00 84.19 302 THR A O 1
ATOM 2366 N N . THR A 1 303 ? -8.474 -5.752 28.097 1.00 89.56 303 THR A N 1
ATOM 2367 C CA . THR A 1 303 ? -9.597 -4.809 28.100 1.00 89.56 303 THR A CA 1
ATOM 2368 C C . THR A 1 303 ? -10.919 -5.563 28.284 1.00 89.56 303 THR A C 1
ATOM 2370 O O . THR A 1 303 ? -11.237 -6.447 27.486 1.00 89.56 303 THR A O 1
ATOM 2373 N N . LYS A 1 304 ? -11.710 -5.210 29.303 1.00 90.75 304 LYS A N 1
ATOM 2374 C CA . LYS A 1 304 ? -13.077 -5.727 29.481 1.00 90.75 304 LYS A CA 1
ATOM 2375 C C . LYS A 1 304 ? -13.955 -5.338 28.294 1.00 90.75 304 LYS A C 1
ATOM 2377 O O . LYS A 1 304 ? -13.936 -4.186 27.870 1.00 90.75 304 LYS A O 1
ATOM 2382 N N . GLY A 1 305 ? -14.771 -6.274 27.815 1.00 91.38 305 GLY A N 1
ATOM 2383 C CA . GLY A 1 305 ? -15.782 -6.019 26.791 1.00 91.38 305 GLY A CA 1
ATOM 2384 C C . GLY A 1 305 ? -15.919 -7.148 25.776 1.00 91.38 305 GLY A C 1
ATOM 2385 O O . GLY A 1 305 ? -15.421 -8.256 25.974 1.00 91.38 305 GLY A O 1
ATOM 2386 N N . ALA A 1 306 ? -16.622 -6.865 24.680 1.00 91.31 306 ALA A N 1
ATOM 2387 C CA . ALA A 1 306 ? -16.941 -7.857 23.662 1.00 91.31 306 ALA A CA 1
ATOM 2388 C C . ALA A 1 306 ? -15.853 -7.971 22.587 1.00 91.31 306 ALA A C 1
ATOM 2390 O O . ALA A 1 306 ? -15.364 -6.973 22.053 1.00 91.31 306 ALA A O 1
ATOM 2391 N N . TYR A 1 307 ? -15.536 -9.203 22.200 1.00 92.19 307 TYR A N 1
ATOM 2392 C CA . TYR A 1 307 ? -14.549 -9.537 21.181 1.00 92.19 307 TYR A CA 1
ATOM 2393 C C . TYR A 1 307 ? -15.142 -10.481 20.145 1.00 92.19 307 TYR A C 1
ATOM 2395 O O . TYR A 1 307 ? -15.850 -11.427 20.484 1.00 92.19 307 TYR A O 1
ATOM 2403 N N . LYS A 1 308 ? -14.785 -10.264 18.874 1.00 90.00 308 LYS A N 1
ATOM 2404 C CA . LYS A 1 308 ? -15.020 -11.248 17.811 1.00 90.00 308 LYS A CA 1
ATOM 2405 C C . LYS A 1 308 ? -13.788 -12.129 17.647 1.00 90.00 308 LYS A C 1
ATOM 2407 O O . LYS A 1 308 ? -12.697 -11.626 17.375 1.00 90.00 308 LYS A O 1
ATOM 2412 N N . VAL A 1 309 ? -13.978 -13.434 17.778 1.00 88.56 309 VAL A N 1
ATOM 2413 C CA . VAL A 1 309 ? -12.917 -14.446 17.795 1.00 88.56 309 VAL A CA 1
ATOM 2414 C C . VAL A 1 309 ? -13.148 -15.424 16.648 1.00 88.56 309 VAL A C 1
ATOM 2416 O O . VAL A 1 309 ? -14.282 -15.812 16.375 1.00 88.56 309 VAL A O 1
ATOM 2419 N N . GLY A 1 310 ? -12.074 -15.803 15.954 1.00 76.06 310 GLY A N 1
ATOM 2420 C CA . GLY A 1 310 ? -12.143 -16.632 14.749 1.00 76.06 310 GLY A CA 1
ATOM 2421 C C . GLY A 1 310 ? -12.052 -15.841 13.438 1.00 76.06 310 GLY A C 1
ATOM 2422 O O . GLY A 1 310 ? -11.742 -14.644 13.408 1.00 76.06 310 GLY A O 1
ATOM 2423 N N . SER A 1 311 ? -12.299 -16.535 12.328 1.00 68.81 311 SER A N 1
ATOM 2424 C CA . SER A 1 311 ? -12.022 -16.061 10.966 1.00 68.81 311 SER A CA 1
ATOM 2425 C C . SER A 1 311 ? -13.257 -16.175 10.071 1.00 68.81 311 SER A C 1
ATOM 2427 O O . SER A 1 311 ? -14.051 -17.096 10.222 1.00 68.81 311 SER A O 1
ATOM 2429 N N . GLY A 1 312 ? -13.396 -15.258 9.108 1.00 63.56 312 GLY A N 1
ATOM 2430 C CA . GLY A 1 312 ? -14.480 -15.300 8.117 1.00 63.56 312 GLY A CA 1
ATOM 2431 C C . GLY A 1 312 ? -15.879 -15.116 8.716 1.00 63.56 312 GLY A C 1
ATOM 2432 O O . GLY A 1 312 ? -16.058 -14.306 9.630 1.00 63.56 312 GLY A O 1
ATOM 2433 N N . SER A 1 313 ? -16.848 -15.855 8.174 1.00 63.06 313 SER A N 1
ATOM 2434 C CA . SER A 1 313 ? -18.241 -15.937 8.638 1.00 63.06 313 SER A CA 1
ATOM 2435 C C . SER A 1 313 ? -18.384 -16.634 9.994 1.00 63.06 313 SER A C 1
ATOM 2437 O O . SER A 1 313 ? -19.328 -16.358 10.722 1.00 63.06 313 SER A O 1
ATOM 2439 N N . ASN A 1 314 ? -17.409 -17.455 10.391 1.00 70.94 314 ASN A N 1
ATOM 2440 C CA . ASN A 1 314 ? -17.451 -18.259 11.618 1.00 70.94 314 ASN A CA 1
ATOM 2441 C C . ASN A 1 314 ? -16.987 -17.488 12.866 1.00 70.94 314 ASN A C 1
ATOM 2443 O O . ASN A 1 314 ? -16.527 -18.083 13.842 1.00 70.94 314 ASN A O 1
ATOM 2447 N N . LYS A 1 315 ? -17.032 -16.151 12.832 1.00 81.69 315 LYS A N 1
ATOM 2448 C CA . LYS A 1 315 ? -16.626 -15.326 13.972 1.00 81.69 315 LYS A CA 1
ATOM 2449 C C . LYS A 1 315 ? -17.652 -15.435 15.084 1.00 81.69 315 LYS A C 1
ATOM 2451 O O . LYS A 1 315 ? -18.799 -15.049 14.897 1.00 81.69 315 LYS A O 1
ATOM 2456 N N . GLN A 1 316 ? -17.188 -15.863 16.248 1.00 89.12 316 GLN A N 1
ATOM 2457 C CA . GLN A 1 316 ? -18.003 -15.951 17.449 1.00 89.12 316 GLN A CA 1
ATOM 2458 C C . GLN A 1 316 ? -17.741 -14.765 18.368 1.00 89.12 316 GLN A C 1
ATOM 2460 O O . GLN A 1 316 ? -16.623 -14.243 18.432 1.00 89.12 316 GLN A O 1
ATOM 2465 N N . THR A 1 317 ? -18.783 -14.341 19.073 1.00 92.75 317 THR A N 1
ATOM 2466 C CA . THR A 1 317 ? -18.686 -13.281 20.073 1.00 92.75 317 THR A CA 1
ATOM 2467 C C . THR A 1 317 ? -18.384 -13.892 21.436 1.00 92.75 317 THR A C 1
ATOM 2469 O O . THR A 1 317 ? -19.023 -14.857 21.845 1.00 92.75 317 THR A O 1
ATOM 2472 N N . TYR A 1 318 ? -17.416 -13.305 22.135 1.00 93.38 318 TYR A N 1
ATOM 2473 C CA . TYR A 1 318 ? -17.088 -13.605 23.528 1.00 93.38 318 TYR A CA 1
ATOM 2474 C C . TYR A 1 318 ? -17.022 -12.301 24.317 1.00 93.38 318 TYR A C 1
ATOM 2476 O O . TYR A 1 318 ? -16.583 -11.279 23.783 1.00 93.38 318 TYR A O 1
ATOM 2484 N N . TYR A 1 319 ? -17.404 -12.340 25.589 1.00 92.56 319 TYR A N 1
ATOM 2485 C CA . TYR A 1 319 ? -17.285 -11.199 26.492 1.00 92.56 319 TYR A CA 1
ATOM 2486 C C . TYR A 1 319 ? -16.188 -11.460 27.522 1.00 92.56 319 TYR A C 1
ATOM 2488 O O . TYR A 1 319 ? -16.181 -12.506 28.164 1.00 92.56 319 TYR A O 1
ATOM 2496 N N . VAL A 1 320 ? -15.257 -10.524 27.680 1.00 90.12 320 VAL A N 1
ATOM 2497 C CA . VAL A 1 320 ? -14.159 -10.604 28.653 1.00 90.12 320 VAL A CA 1
ATOM 2498 C C . VAL A 1 320 ? -14.480 -9.717 29.851 1.00 90.12 320 VAL A C 1
ATOM 2500 O O . VAL A 1 320 ? -14.900 -8.573 29.675 1.00 90.12 320 VAL A O 1
ATOM 2503 N N . THR A 1 321 ? -14.304 -10.241 31.063 1.00 85.81 321 THR A N 1
ATOM 2504 C CA . THR A 1 321 ? -14.554 -9.537 32.331 1.00 85.81 321 THR A CA 1
ATOM 2505 C C . THR A 1 321 ? -13.348 -8.696 32.772 1.00 85.81 321 THR A C 1
ATOM 2507 O O . THR A 1 321 ? -12.293 -8.734 32.141 1.00 85.81 321 THR A O 1
ATOM 2510 N N . ASN A 1 322 ? -13.479 -7.953 33.880 1.00 83.00 322 ASN A N 1
ATOM 2511 C CA . ASN A 1 322 ? -12.373 -7.179 34.471 1.00 83.00 322 ASN A CA 1
ATOM 2512 C C . ASN A 1 322 ? -11.148 -8.046 34.810 1.00 83.00 322 ASN A C 1
ATOM 2514 O O . ASN A 1 322 ? -10.023 -7.566 34.753 1.00 83.00 322 ASN A O 1
ATOM 2518 N N . ASN A 1 323 ? -11.355 -9.336 35.082 1.00 77.19 323 ASN A N 1
ATOM 2519 C CA . ASN A 1 323 ? -10.284 -10.263 35.453 1.00 77.19 323 ASN A CA 1
ATOM 2520 C C . ASN A 1 323 ? -9.570 -10.860 34.219 1.00 77.19 323 ASN A C 1
ATOM 2522 O O . ASN A 1 323 ? -8.782 -11.794 34.351 1.00 77.19 323 ASN A O 1
ATOM 2526 N N . GLY A 1 324 ? -9.882 -10.388 33.002 1.00 75.31 324 GLY A N 1
ATOM 2527 C CA . GLY A 1 324 ? -9.290 -10.878 31.748 1.00 75.31 324 GLY A CA 1
ATOM 2528 C C . GLY A 1 324 ? -9.773 -12.268 31.310 1.00 75.31 324 GLY A C 1
ATOM 2529 O O . GLY A 1 324 ? -9.257 -12.836 30.346 1.00 75.31 324 GLY A O 1
ATOM 2530 N N . ASN A 1 325 ? -10.771 -12.819 32.004 1.00 88.38 325 ASN A N 1
ATOM 2531 C CA . ASN A 1 325 ? -11.372 -14.115 31.706 1.00 88.38 325 ASN A CA 1
ATOM 2532 C C . ASN A 1 325 ? -12.627 -13.957 30.846 1.00 88.38 325 ASN A C 1
ATOM 2534 O O . ASN A 1 325 ? -13.317 -12.938 30.897 1.00 88.38 325 ASN A O 1
ATOM 2538 N N . ILE A 1 326 ? -12.946 -14.996 30.080 1.00 92.06 326 ILE A N 1
ATOM 2539 C CA . ILE A 1 326 ? -14.209 -15.095 29.353 1.00 92.06 326 ILE A CA 1
ATOM 2540 C C . ILE A 1 326 ? -15.346 -15.206 30.378 1.00 92.06 326 ILE A C 1
ATOM 2542 O O . ILE A 1 326 ? -15.295 -16.038 31.286 1.00 92.06 326 ILE A O 1
ATOM 2546 N N . LYS A 1 327 ? -16.371 -14.362 30.240 1.00 90.25 327 LYS A N 1
ATOM 2547 C CA . LYS A 1 327 ? -17.615 -14.485 31.001 1.00 90.25 327 LYS A CA 1
ATOM 2548 C C . LYS A 1 327 ? -18.297 -15.789 30.597 1.00 90.25 327 LYS A C 1
ATOM 2550 O O . LYS A 1 327 ? -18.412 -16.076 29.411 1.00 90.25 327 LYS A O 1
ATOM 2555 N N . LYS A 1 328 ? -18.766 -16.541 31.584 1.00 90.50 328 LYS A N 1
ATOM 2556 C CA . LYS A 1 328 ? -19.601 -17.728 31.399 1.00 90.50 328 LYS A CA 1
ATOM 2557 C C . LYS A 1 328 ? -20.956 -17.465 32.028 1.00 90.50 328 LYS A C 1
ATOM 2559 O O . LYS A 1 328 ? -20.992 -16.836 33.087 1.00 90.50 328 LYS A O 1
ATOM 2564 N N . ASN A 1 329 ? -22.008 -17.982 31.404 1.00 82.31 329 ASN A N 1
ATOM 2565 C CA . ASN A 1 329 ? -23.387 -17.903 31.880 1.00 82.31 329 ASN A CA 1
ATOM 2566 C C . ASN A 1 329 ? -23.954 -16.467 31.999 1.00 82.31 329 ASN A C 1
ATOM 2568 O O . ASN A 1 329 ? -23.240 -15.462 32.132 1.00 82.31 329 ASN A O 1
ATOM 2572 N N . GLY A 1 330 ? -25.282 -16.372 31.947 1.00 88.88 330 GLY A N 1
ATOM 2573 C CA . GLY A 1 330 ? -26.031 -15.121 32.077 1.00 88.88 330 GLY A CA 1
ATOM 2574 C C . GLY A 1 330 ? -26.086 -14.305 30.786 1.00 88.88 330 GLY A C 1
ATOM 2575 O O . GLY A 1 330 ? -26.006 -14.842 29.684 1.00 88.88 330 GLY A O 1
ATOM 2576 N N . THR A 1 331 ? -26.236 -12.988 30.917 1.00 85.38 331 THR A N 1
ATOM 2577 C CA . THR A 1 331 ? -26.449 -12.083 29.779 1.00 85.38 331 THR A CA 1
ATOM 2578 C C . THR A 1 331 ? -25.433 -10.948 29.734 1.00 85.38 331 THR A C 1
ATOM 2580 O O . THR A 1 331 ? -24.865 -10.548 30.755 1.00 85.38 331 THR A O 1
ATOM 2583 N N . VAL A 1 332 ? -25.193 -10.417 28.534 1.00 86.75 332 VAL A N 1
ATOM 2584 C CA . VAL A 1 332 ? -24.386 -9.210 28.300 1.00 86.75 332 VAL A CA 1
ATOM 2585 C C . VAL A 1 332 ? -25.019 -8.338 27.229 1.00 86.75 332 VAL A C 1
ATOM 2587 O O . VAL A 1 332 ? -25.653 -8.844 26.307 1.00 86.75 332 VAL A O 1
ATOM 2590 N N . THR A 1 333 ? -24.780 -7.034 27.308 1.00 82.31 333 THR A N 1
ATOM 2591 C CA . THR A 1 333 ? -25.201 -6.082 26.277 1.00 82.31 333 THR A CA 1
ATOM 2592 C C . THR A 1 333 ? -23.985 -5.609 25.488 1.00 82.31 333 THR A C 1
ATOM 2594 O O . THR A 1 333 ? -22.974 -5.200 26.063 1.00 82.31 333 THR A O 1
ATOM 2597 N N . VAL A 1 334 ? -24.067 -5.671 24.158 1.00 81.19 334 VAL A N 1
ATOM 2598 C CA . VAL A 1 334 ? -23.022 -5.217 23.233 1.00 81.19 334 VAL A CA 1
ATOM 2599 C C . VAL A 1 334 ? -23.655 -4.277 22.217 1.00 81.19 334 VAL A C 1
ATOM 2601 O O . VAL A 1 334 ? -24.459 -4.709 21.395 1.00 81.19 334 VAL A O 1
ATOM 2604 N N . ASN A 1 335 ? -23.279 -2.995 22.262 1.00 79.25 335 ASN A N 1
ATOM 2605 C CA . ASN A 1 335 ? -23.825 -1.955 21.380 1.00 79.25 335 ASN A CA 1
ATOM 2606 C C . ASN A 1 335 ? -25.367 -1.891 21.411 1.00 79.25 335 ASN A C 1
ATOM 2608 O O . ASN A 1 335 ? -26.005 -1.922 20.362 1.00 79.25 335 ASN A O 1
ATOM 2612 N N . GLY A 1 336 ? -25.952 -1.900 22.614 1.00 76.69 336 GLY A N 1
ATOM 2613 C CA . GLY A 1 336 ? -27.406 -1.886 22.822 1.00 76.69 336 GLY A CA 1
ATOM 2614 C C . GLY A 1 336 ? -28.119 -3.221 22.572 1.00 76.69 336 GLY A C 1
ATOM 2615 O O . GLY A 1 336 ? -29.293 -3.345 22.883 1.00 76.69 336 GLY A O 1
ATOM 2616 N N . VAL A 1 337 ? -27.429 -4.247 22.062 1.00 82.69 337 VAL A N 1
ATOM 2617 C CA . VAL A 1 337 ? -28.024 -5.562 21.778 1.00 82.69 337 VAL A CA 1
ATOM 2618 C C . VAL A 1 337 ? -27.730 -6.538 22.914 1.00 82.69 337 VAL A C 1
ATOM 2620 O O . VAL A 1 337 ? -26.566 -6.701 23.290 1.00 82.69 337 VAL A O 1
ATOM 2623 N N . LYS A 1 338 ? -28.759 -7.223 23.426 1.00 86.25 338 LYS A N 1
ATOM 2624 C CA . LYS A 1 338 ? -28.631 -8.264 24.457 1.00 86.25 338 LYS A CA 1
ATOM 2625 C C . LYS A 1 338 ? -28.161 -9.596 23.848 1.00 86.25 338 LYS A C 1
ATOM 2627 O O . LYS A 1 338 ? -28.598 -10.006 22.772 1.00 86.25 338 LYS A O 1
ATOM 2632 N N . TYR A 1 339 ? -27.258 -10.271 24.549 1.00 90.06 339 TYR A N 1
ATOM 2633 C CA . TYR A 1 339 ? -26.745 -11.600 24.226 1.00 90.06 339 TYR A CA 1
ATOM 2634 C C . TYR A 1 339 ? -26.872 -12.508 25.448 1.00 90.06 339 TYR A C 1
ATOM 2636 O O . TYR A 1 339 ? -26.585 -12.073 26.567 1.00 90.06 339 TYR A O 1
ATOM 2644 N N . THR A 1 340 ? -27.227 -13.770 25.227 1.00 90.12 340 THR A N 1
ATOM 2645 C CA . THR A 1 340 ? -27.056 -14.846 26.210 1.00 90.12 340 THR A CA 1
ATOM 2646 C C . THR A 1 340 ? -25.648 -15.418 26.095 1.00 90.12 340 THR A C 1
ATOM 2648 O O . THR A 1 340 ? -25.078 -15.488 25.005 1.00 90.12 340 THR A O 1
ATOM 2651 N N . VAL A 1 341 ? -25.057 -15.782 27.228 1.00 91.88 341 VAL A N 1
ATOM 2652 C CA . VAL A 1 341 ? -23.711 -16.347 27.325 1.00 91.88 341 VAL A CA 1
ATOM 2653 C C . VAL A 1 341 ? -23.837 -17.766 27.851 1.00 91.88 341 VAL A C 1
ATOM 2655 O O . VAL A 1 341 ? -24.379 -17.963 28.933 1.00 91.88 341 VAL A O 1
ATOM 2658 N N . ASP A 1 342 ? -23.341 -18.748 27.104 1.00 88.31 342 ASP A N 1
ATOM 2659 C CA . ASP A 1 342 ? -23.393 -20.152 27.524 1.00 88.31 342 ASP A CA 1
ATOM 2660 C C . ASP A 1 342 ? -22.244 -20.531 28.489 1.00 88.31 342 ASP A C 1
ATOM 2662 O O . ASP A 1 342 ? -21.370 -19.718 28.825 1.00 88.31 342 ASP A O 1
ATOM 2666 N N . ALA A 1 343 ? -22.215 -21.796 28.918 1.00 87.19 343 ALA A N 1
ATOM 2667 C CA . ALA A 1 343 ? -21.172 -22.338 29.795 1.00 87.19 343 ALA A CA 1
ATOM 2668 C C . ALA A 1 343 ? -19.771 -22.359 29.144 1.00 87.19 343 ALA A C 1
ATOM 2670 O O . ALA A 1 343 ? -18.746 -22.353 29.838 1.00 87.19 343 ALA A O 1
ATOM 2671 N N . SER A 1 344 ? -19.702 -22.343 27.807 1.00 86.69 344 SER A N 1
ATOM 2672 C CA . SER A 1 344 ? -18.454 -22.220 27.043 1.00 86.69 344 SER A CA 1
ATOM 2673 C C . SER A 1 344 ? -17.965 -20.765 26.929 1.00 86.69 344 SER A C 1
ATOM 2675 O O . SER A 1 344 ? -16.808 -20.523 26.556 1.00 86.69 344 SER A O 1
ATOM 2677 N N . GLY A 1 345 ? -18.832 -19.807 27.278 1.00 89.75 345 GLY A N 1
ATOM 2678 C CA . GLY A 1 345 ? -18.633 -18.365 27.181 1.00 89.75 345 GLY A CA 1
ATOM 2679 C C . GLY A 1 345 ? -19.002 -17.760 25.823 1.00 89.75 345 GLY A C 1
ATOM 2680 O O . GLY A 1 345 ? -18.732 -16.580 25.577 1.00 89.75 345 GLY A O 1
ATOM 2681 N N . LYS A 1 346 ? -19.580 -18.553 24.915 1.00 92.50 346 LYS A N 1
ATOM 2682 C CA . LYS A 1 346 ? -20.018 -18.081 23.600 1.00 92.50 346 LYS A CA 1
ATOM 2683 C C . LYS A 1 346 ? -21.279 -17.237 23.769 1.00 92.50 346 LYS A C 1
ATOM 2685 O O . LYS A 1 346 ? -22.203 -17.616 24.482 1.00 92.50 346 LYS A O 1
ATOM 2690 N N . CYS A 1 347 ? -21.292 -16.078 23.116 1.00 89.75 347 CYS A N 1
ATOM 2691 C CA . CYS A 1 347 ? -22.413 -15.147 23.152 1.00 89.75 347 CYS A CA 1
ATOM 2692 C C . CYS A 1 347 ? -23.328 -15.358 21.938 1.00 89.75 347 CYS A C 1
ATOM 2694 O O . CYS A 1 347 ? -22.871 -15.232 20.797 1.00 89.75 347 CYS A O 1
ATOM 2696 N N . THR A 1 348 ? -24.616 -15.586 22.182 1.00 91.44 348 THR A N 1
ATOM 2697 C CA . THR A 1 348 ? -25.658 -15.707 21.153 1.00 91.44 348 THR A CA 1
ATOM 2698 C C . THR A 1 348 ? -26.596 -14.511 21.249 1.00 91.44 348 THR A C 1
ATOM 2700 O O . THR A 1 348 ? -27.004 -14.124 22.341 1.00 91.44 348 THR A O 1
ATOM 2703 N N . LYS A 1 349 ? -26.878 -13.863 20.114 1.00 87.25 349 LYS A N 1
ATOM 2704 C CA . LYS A 1 349 ? -27.760 -12.689 20.075 1.00 87.25 349 LYS A CA 1
ATOM 2705 C C . LYS A 1 349 ? -29.176 -13.112 20.469 1.00 87.25 349 LYS A C 1
ATOM 2707 O O . LYS A 1 349 ? -29.668 -14.102 19.941 1.00 87.25 349 LYS A O 1
ATOM 2712 N N . VAL A 1 350 ? -29.821 -12.337 21.336 1.00 84.69 350 VAL A N 1
ATOM 2713 C CA . VAL A 1 350 ? -31.254 -12.476 21.613 1.00 84.69 350 VAL A CA 1
ATOM 2714 C C . VAL A 1 350 ? -32.005 -11.781 20.476 1.00 84.69 350 VAL A C 1
ATOM 2716 O O . VAL A 1 350 ? -31.799 -10.590 20.234 1.00 84.69 350 VAL A O 1
ATOM 2719 N N . THR A 1 351 ? -32.789 -12.529 19.707 1.00 66.38 351 THR A N 1
ATOM 2720 C CA . THR A 1 351 ? -33.706 -11.983 18.701 1.00 66.38 351 THR A CA 1
ATOM 2721 C C . THR A 1 351 ? -35.077 -11.816 19.333 1.00 66.38 351 THR A C 1
ATOM 2723 O O . THR A 1 351 ? -35.674 -12.800 19.751 1.00 66.38 351 THR A O 1
ATOM 2726 N N . GLU A 1 352 ? -35.568 -10.583 19.396 1.00 51.69 352 GLU A N 1
ATOM 2727 C CA . GLU A 1 352 ? -36.980 -10.314 19.659 1.00 51.69 352 GLU A CA 1
ATOM 2728 C C . GLU A 1 352 ? -37.754 -10.625 18.374 1.00 51.69 352 GLU A C 1
ATOM 2730 O O . GLU A 1 352 ? -37.672 -9.884 17.398 1.00 51.69 352 GLU A O 1
ATOM 2735 N N . ASN A 1 353 ? -38.361 -11.811 18.334 1.00 38.09 353 ASN A N 1
ATOM 2736 C CA . ASN A 1 353 ? -39.595 -12.144 17.621 1.00 38.09 353 ASN A CA 1
ATOM 2737 C C . ASN A 1 353 ? -40.045 -13.525 18.110 1.00 38.09 353 ASN A C 1
ATOM 2739 O O . ASN A 1 353 ? -39.244 -14.459 18.153 1.00 38.09 353 ASN A O 1
ATOM 2743 N N . GLY A 1 354 ? -41.294 -13.582 18.570 1.00 34.91 354 GLY A N 1
ATOM 2744 C CA . GLY A 1 354 ? -41.826 -14.633 19.425 1.00 34.91 354 GLY A CA 1
ATOM 2745 C C . GLY A 1 354 ? -42.330 -15.893 18.731 1.00 34.91 354 GLY A C 1
ATOM 2746 O O . GLY A 1 354 ? -42.405 -15.992 17.508 1.00 34.91 354 GLY A O 1
ATOM 2747 N N . SER A 1 355 ? -42.727 -16.823 19.590 1.00 29.16 355 SER A N 1
ATOM 2748 C CA . SER A 1 355 ? -43.821 -17.762 19.378 1.00 29.16 355 SER A CA 1
ATOM 2749 C C . SER A 1 355 ? -44.295 -18.209 20.757 1.00 29.16 355 SER A C 1
ATOM 2751 O O . SER A 1 355 ? -43.530 -18.825 21.505 1.00 29.16 355 SER A O 1
ATOM 2753 N N . ASP A 1 356 ? -45.539 -17.860 21.070 1.00 36.81 356 ASP A N 1
ATOM 2754 C CA . ASP A 1 356 ? -46.368 -18.585 22.022 1.00 36.81 356 ASP A CA 1
ATOM 2755 C C . ASP A 1 356 ? -46.418 -20.079 21.669 1.00 36.81 356 ASP A C 1
ATOM 2757 O O . ASP A 1 356 ? -46.313 -20.463 20.503 1.00 36.81 356 ASP A O 1
ATOM 2761 N N . ASN A 1 357 ? -46.635 -20.879 22.712 1.00 35.84 357 ASN A N 1
ATOM 2762 C CA . ASN A 1 357 ? -46.993 -22.295 22.731 1.00 35.84 357 ASN A CA 1
ATOM 2763 C C . ASN A 1 357 ? -46.053 -23.320 22.067 1.00 35.84 357 ASN A C 1
ATOM 2765 O O . ASN A 1 357 ? -46.046 -23.531 20.857 1.00 35.84 357 ASN A O 1
ATOM 2769 N N . SER A 1 358 ? -45.455 -24.152 22.923 1.00 31.77 358 SER A N 1
ATOM 2770 C CA . SER A 1 358 ? -45.706 -25.591 22.811 1.00 31.77 358 SER A CA 1
ATOM 2771 C C . SER A 1 358 ? -45.984 -26.174 24.197 1.00 31.77 358 SER A C 1
ATOM 2773 O O . SER A 1 358 ? -45.060 -26.391 24.984 1.00 31.77 358 SER A O 1
ATOM 2775 N N . ASP A 1 359 ? -47.260 -26.445 24.464 1.00 38.38 359 ASP A N 1
ATOM 2776 C CA . ASP A 1 359 ? -47.653 -27.561 25.317 1.00 38.38 359 ASP A CA 1
ATOM 2777 C C . ASP A 1 359 ? -47.098 -28.863 24.732 1.00 38.38 359 ASP A C 1
ATOM 2779 O O . ASP A 1 359 ? -47.076 -29.059 23.513 1.00 38.38 359 ASP A O 1
ATOM 2783 N N . GLY A 1 360 ? -46.656 -29.760 25.610 1.00 29.12 360 GLY A N 1
ATOM 2784 C CA . GLY A 1 360 ? -46.145 -31.066 25.211 1.00 29.12 360 GLY A CA 1
ATOM 2785 C C . GLY A 1 360 ? -45.530 -31.869 26.351 1.00 29.12 360 GLY A C 1
ATOM 2786 O O . GLY A 1 360 ? -44.347 -32.174 26.300 1.00 29.12 360 GLY A O 1
ATOM 2787 N N . SER A 1 361 ? -46.350 -32.163 27.366 1.00 32.28 361 SER A N 1
ATOM 2788 C CA . SER A 1 361 ? -46.436 -33.434 28.117 1.00 32.28 361 SER A CA 1
ATOM 2789 C C . SER A 1 361 ? -45.167 -34.270 28.373 1.00 32.28 361 SER A C 1
ATOM 2791 O O . SER A 1 361 ? -44.557 -34.799 27.444 1.00 32.28 361 SER A O 1
ATOM 2793 N N . GLY A 1 362 ? -44.899 -34.571 29.648 1.00 26.00 362 GLY A N 1
ATOM 2794 C CA . GLY A 1 362 ? -43.964 -35.628 30.046 1.00 26.00 362 GLY A CA 1
ATOM 2795 C C . GLY A 1 362 ? -43.820 -35.763 31.561 1.00 26.00 362 GLY A C 1
ATOM 2796 O O . GLY A 1 362 ? -42.950 -35.140 32.151 1.00 26.00 362 GLY A O 1
ATOM 2797 N N . ASN A 1 363 ? -44.726 -36.550 32.127 1.00 31.62 363 ASN A N 1
ATOM 2798 C CA . ASN A 1 363 ? -45.006 -36.883 33.524 1.00 31.62 363 ASN A CA 1
ATOM 2799 C C . ASN A 1 363 ? -43.836 -37.325 34.446 1.00 31.62 363 ASN A C 1
ATOM 2801 O O . ASN A 1 363 ? -42.793 -37.790 33.994 1.00 31.62 363 ASN A O 1
ATOM 2805 N N . ASP A 1 364 ? -44.178 -37.295 35.742 1.00 30.36 364 ASP A N 1
ATOM 2806 C CA . ASP A 1 364 ? -43.725 -38.113 36.884 1.00 30.36 364 ASP A CA 1
ATOM 2807 C C . ASP A 1 364 ? -42.486 -37.693 37.693 1.00 30.36 364 ASP A C 1
ATOM 2809 O O . ASP A 1 364 ? -41.331 -37.844 37.299 1.00 30.36 364 ASP A O 1
ATOM 2813 N N . GLY A 1 365 ? -42.765 -37.238 38.920 1.00 29.34 365 GLY A N 1
ATOM 2814 C CA . GLY A 1 365 ? -41.781 -36.942 39.957 1.00 29.34 365 GLY A CA 1
ATOM 2815 C C . GLY A 1 365 ? -42.425 -36.388 41.224 1.00 29.34 365 GLY A C 1
ATOM 2816 O O . GLY A 1 365 ? -42.118 -35.281 41.651 1.00 29.34 365 GLY A O 1
ATOM 2817 N N . GLU A 1 366 ? -43.364 -37.150 41.774 1.00 29.28 366 GLU A N 1
ATOM 2818 C CA . GLU A 1 366 ? -43.998 -36.967 43.078 1.00 29.28 366 GLU A CA 1
ATOM 2819 C C . GLU A 1 366 ? -42.948 -36.783 44.193 1.00 29.28 366 GLU A C 1
ATOM 2821 O O . GLU A 1 366 ? -42.071 -37.629 44.351 1.00 29.28 366 GLU A O 1
ATOM 2826 N N . GLN A 1 367 ? -43.048 -35.711 44.990 1.00 28.97 367 GLN A N 1
ATOM 2827 C CA . GLN A 1 367 ? -42.732 -35.753 46.424 1.00 28.97 367 GLN A CA 1
ATOM 2828 C C . GLN A 1 367 ? -43.323 -34.538 47.157 1.00 28.97 367 GLN A C 1
ATOM 2830 O O . GLN A 1 367 ? -42.815 -33.419 47.099 1.00 28.97 367 GLN A O 1
ATOM 2835 N N . ASN A 1 368 ? -44.418 -34.801 47.871 1.00 29.70 368 ASN A N 1
ATOM 2836 C CA . ASN A 1 368 ? -44.971 -33.951 48.919 1.00 29.70 368 ASN A CA 1
ATOM 2837 C C . ASN A 1 368 ? -44.131 -34.072 50.197 1.00 29.70 368 ASN A C 1
ATOM 2839 O O . ASN A 1 368 ? -43.828 -35.184 50.624 1.00 29.70 368 ASN A O 1
ATOM 2843 N N . SER A 1 369 ? -43.879 -32.948 50.872 1.00 30.23 369 SER A N 1
ATOM 2844 C CA . SER A 1 369 ? -43.867 -32.898 52.339 1.00 30.23 369 SER A CA 1
ATOM 2845 C C . SER A 1 369 ? -43.934 -31.455 52.844 1.00 30.23 369 SER A C 1
ATOM 2847 O O . SER A 1 369 ? -43.028 -30.666 52.589 1.00 30.23 369 SER A O 1
ATOM 2849 N N . GLY A 1 370 ? -44.951 -31.166 53.660 1.00 27.92 370 GLY A N 1
ATOM 2850 C CA . GLY A 1 370 ? -44.788 -30.275 54.811 1.00 27.92 370 GLY A CA 1
ATOM 2851 C C . GLY A 1 370 ? -45.452 -28.904 54.730 1.00 27.92 370 GLY A C 1
ATOM 2852 O O . GLY A 1 370 ? -44.791 -27.891 54.546 1.00 27.92 370 GLY A O 1
ATOM 2853 N N . THR A 1 371 ? -46.758 -28.888 54.976 1.00 32.69 371 THR A N 1
ATOM 2854 C CA . THR A 1 371 ? -47.563 -27.756 55.455 1.00 32.69 371 THR A CA 1
ATOM 2855 C C . THR A 1 371 ? -46.904 -26.936 56.571 1.00 32.69 371 THR A C 1
ATOM 2857 O O . THR A 1 371 ? -46.488 -27.494 57.584 1.00 32.69 371 THR A O 1
ATOM 2860 N N . ASN A 1 372 ? -46.978 -25.606 56.460 1.00 29.25 372 ASN A N 1
ATOM 2861 C CA . ASN A 1 372 ? -47.414 -24.754 57.570 1.00 29.25 372 ASN A CA 1
ATOM 2862 C C . ASN A 1 372 ? -48.048 -23.468 57.018 1.00 29.25 372 ASN A C 1
ATOM 2864 O O . ASN A 1 372 ? -47.470 -22.792 56.171 1.00 29.25 372 ASN A O 1
ATOM 2868 N N . GLY A 1 373 ? -49.294 -23.223 57.422 1.00 28.86 373 GLY A N 1
ATOM 2869 C CA . GLY A 1 373 ? -50.243 -22.385 56.698 1.00 28.86 373 GLY A CA 1
ATOM 2870 C C . GLY A 1 373 ? -50.060 -20.877 56.839 1.00 28.86 373 GLY A C 1
ATOM 2871 O O . GLY A 1 373 ? -49.503 -20.381 57.813 1.00 28.86 373 GLY A O 1
ATOM 2872 N N . ASN A 1 374 ? -50.644 -20.150 55.886 1.00 29.53 374 ASN A N 1
ATOM 2873 C CA . ASN A 1 374 ? -51.570 -19.080 56.234 1.00 29.53 374 ASN A CA 1
ATOM 2874 C C . ASN A 1 374 ? -52.469 -18.710 55.047 1.00 29.53 374 ASN A C 1
ATOM 2876 O O . ASN A 1 374 ? -51.980 -18.328 53.992 1.00 29.53 374 ASN A O 1
ATOM 2880 N N . GLN A 1 375 ? -53.771 -18.836 55.308 1.00 33.12 375 GLN A N 1
ATOM 2881 C CA . GLN A 1 375 ? -54.931 -18.212 54.670 1.00 33.12 375 GLN A CA 1
ATOM 2882 C C . GLN A 1 375 ? -55.087 -18.310 53.145 1.00 33.12 375 GLN A C 1
ATOM 2884 O O . GLN A 1 375 ? -54.353 -17.710 52.366 1.00 33.12 375 GLN A O 1
ATOM 2889 N N . GLU A 1 376 ? -56.179 -18.971 52.744 1.00 38.53 376 GLU A N 1
ATOM 2890 C CA . GLU A 1 376 ? -56.911 -18.666 51.514 1.00 38.53 376 GLU A CA 1
ATOM 2891 C C . GLU A 1 376 ? -57.060 -17.144 51.368 1.00 38.53 376 GLU A C 1
ATOM 2893 O O . GLU A 1 376 ? -57.902 -16.517 52.014 1.00 38.53 376 GLU A O 1
ATOM 2898 N N . GLN A 1 377 ? -56.252 -16.525 50.507 1.00 42.72 377 GLN A N 1
ATOM 2899 C CA . GLN A 1 377 ? -56.603 -15.223 49.966 1.00 42.72 377 GLN A CA 1
ATOM 2900 C C . GLN A 1 377 ? -57.700 -15.459 48.936 1.00 42.72 377 GLN A C 1
ATOM 2902 O O . GLN A 1 377 ? -57.445 -15.854 47.798 1.00 42.72 377 GLN A O 1
ATOM 2907 N N . GLN A 1 378 ? -58.936 -15.218 49.375 1.00 39.09 378 GLN A N 1
ATOM 2908 C CA . GLN A 1 378 ? -60.061 -14.895 48.507 1.00 39.09 378 GLN A CA 1
ATOM 2909 C C . GLN A 1 378 ? -59.575 -14.042 47.333 1.00 39.09 378 GLN A C 1
ATOM 2911 O O . GLN A 1 378 ? -58.807 -13.094 47.537 1.00 39.09 378 GLN A O 1
ATOM 2916 N N . SER A 1 379 ? -60.039 -14.365 46.124 1.00 51.66 379 SER A N 1
ATOM 2917 C CA . SER A 1 379 ? -59.799 -13.594 44.905 1.00 51.66 379 SER A CA 1
ATOM 2918 C C . SER A 1 379 ? -60.482 -12.223 44.997 1.00 51.66 379 SER A C 1
ATOM 2920 O O . SER A 1 379 ? -61.502 -11.967 44.359 1.00 51.66 379 SER A O 1
ATOM 2922 N N . HIS A 1 380 ? -59.942 -11.348 45.833 1.00 67.31 380 HIS A N 1
ATOM 2923 C CA . HIS A 1 380 ? -60.236 -9.929 45.834 1.00 67.31 380 HIS A CA 1
ATOM 2924 C C . HIS A 1 380 ? -59.191 -9.235 44.962 1.00 67.31 380 HIS A C 1
ATOM 2926 O O . HIS A 1 380 ? -58.042 -9.672 44.837 1.00 67.31 380 HIS A O 1
ATOM 2932 N N . VAL A 1 381 ? -59.596 -8.147 44.320 1.00 77.81 381 VAL A N 1
ATOM 2933 C CA . VAL A 1 381 ? -58.647 -7.277 43.632 1.00 77.81 381 VAL A CA 1
ATOM 2934 C C . VAL A 1 381 ? -57.912 -6.493 44.715 1.00 77.81 381 VAL A C 1
ATOM 2936 O O . VAL A 1 381 ? -58.527 -5.694 45.411 1.00 77.81 381 VAL A O 1
ATOM 2939 N N . CYS A 1 382 ? -56.609 -6.737 44.880 1.00 85.12 382 CYS A N 1
ATOM 2940 C CA . CYS A 1 382 ? -55.819 -6.068 45.913 1.00 85.12 382 CYS A CA 1
ATOM 2941 C C . CYS A 1 382 ? -55.878 -4.540 45.765 1.00 85.12 382 CYS A C 1
ATOM 2943 O O . CYS A 1 382 ? -55.640 -4.009 44.675 1.00 85.12 382 CYS A O 1
ATOM 2945 N N . LYS A 1 383 ? -56.161 -3.855 46.880 1.00 90.19 383 LYS A N 1
ATOM 2946 C CA . LYS A 1 383 ? -56.203 -2.393 46.994 1.00 90.19 383 LYS A CA 1
ATOM 2947 C C . LYS A 1 383 ? -54.940 -1.883 47.671 1.00 90.19 383 LYS A C 1
ATOM 2949 O O . LYS A 1 383 ? -54.758 -2.037 48.877 1.00 90.19 383 LYS A O 1
ATOM 2954 N N . TRP A 1 384 ? -54.034 -1.328 46.883 1.00 91.75 384 TRP A N 1
ATOM 2955 C CA . TRP A 1 384 ? -52.656 -1.051 47.259 1.00 91.75 384 TRP A CA 1
ATOM 2956 C C . TRP A 1 384 ? -52.488 0.366 47.795 1.00 91.75 384 TRP A C 1
ATOM 2958 O O . TRP A 1 384 ? -52.560 1.341 47.047 1.00 91.75 384 TRP A O 1
ATOM 2968 N N . LYS A 1 385 ? -52.223 0.480 49.099 1.00 89.19 385 LYS A N 1
ATOM 2969 C CA . LYS A 1 385 ? -51.939 1.755 49.763 1.00 89.19 385 LYS A CA 1
ATOM 2970 C C . LYS A 1 385 ? -50.436 1.943 49.929 1.00 89.19 385 LYS A C 1
ATOM 2972 O O . LYS A 1 385 ? -49.757 1.055 50.450 1.00 89.19 385 LYS A O 1
ATOM 2977 N N . VAL A 1 386 ? -49.917 3.095 49.503 1.00 89.31 386 VAL A N 1
ATOM 2978 C CA . VAL A 1 386 ? -48.484 3.410 49.617 1.00 89.31 386 VAL A CA 1
ATOM 2979 C C . VAL A 1 386 ? -48.048 3.436 51.082 1.00 89.31 386 VAL A C 1
ATOM 2981 O O . VAL A 1 386 ? -48.729 3.992 51.947 1.00 89.31 386 VAL A O 1
ATOM 2984 N N . VAL A 1 387 ? -46.900 2.826 51.373 1.00 87.19 387 VAL A N 1
ATOM 2985 C CA . VAL A 1 387 ? -46.298 2.872 52.706 1.00 87.19 387 VAL A CA 1
ATOM 2986 C C . VAL A 1 387 ? -45.520 4.177 52.841 1.00 87.19 387 VAL A C 1
ATOM 2988 O O . VAL A 1 387 ? -44.576 4.437 52.093 1.00 87.19 387 VAL A O 1
ATOM 2991 N N . MET A 1 388 ? -45.912 4.992 53.818 1.00 82.88 388 MET A N 1
ATOM 2992 C CA . MET A 1 388 ? -45.273 6.271 54.124 1.00 82.88 388 MET A CA 1
ATOM 2993 C C . MET A 1 388 ? -44.282 6.136 55.286 1.00 82.88 388 MET A C 1
ATOM 2995 O O . MET A 1 388 ? -44.464 5.315 56.185 1.00 82.88 388 MET A O 1
ATOM 2999 N N . ASN A 1 389 ? -43.235 6.958 55.279 1.00 77.75 389 ASN A N 1
ATOM 3000 C CA . ASN A 1 389 ? -42.322 7.127 56.406 1.00 77.75 389 ASN A CA 1
ATOM 3001 C C . ASN A 1 389 ? -42.887 8.116 57.448 1.00 77.75 389 ASN A C 1
ATOM 3003 O O . ASN A 1 389 ? -43.957 8.698 57.266 1.00 77.75 389 ASN A O 1
ATOM 3007 N N . SER A 1 390 ? -42.145 8.343 58.537 1.00 78.88 390 SER A N 1
ATOM 3008 C CA . SER A 1 390 ? -42.520 9.274 59.616 1.00 78.88 390 SER A CA 1
ATOM 3009 C C . SER A 1 390 ? -42.681 10.735 59.172 1.00 78.88 390 SER A C 1
ATOM 3011 O O . SER A 1 390 ? -43.257 11.532 59.906 1.00 78.88 390 SER A O 1
ATOM 3013 N N . SER A 1 391 ? -42.213 11.089 57.974 1.00 79.81 391 SER A N 1
ATOM 3014 C CA . SER A 1 391 ? -42.370 12.408 57.351 1.00 79.81 391 SER A CA 1
ATOM 3015 C C . SER A 1 391 ? -43.482 12.440 56.294 1.00 79.81 391 SER A C 1
ATOM 3017 O O . SER A 1 391 ? -43.499 13.344 55.462 1.00 79.81 391 SER A O 1
ATOM 3019 N N . LEU A 1 392 ? -44.384 11.448 56.284 1.00 77.62 392 LEU A N 1
ATOM 3020 C CA . LEU A 1 392 ? -45.483 11.310 55.317 1.00 77.62 392 LEU A CA 1
ATOM 3021 C C . LEU A 1 392 ? -45.026 11.249 53.846 1.00 77.62 392 LEU A C 1
ATOM 3023 O O . LEU A 1 392 ? -45.776 11.596 52.938 1.00 77.62 392 LEU A O 1
ATOM 3027 N N . SER A 1 393 ? -43.795 10.796 53.601 1.00 77.62 393 SER A N 1
ATOM 3028 C CA . SER A 1 393 ? -43.255 10.578 52.255 1.00 77.62 393 SER A CA 1
ATOM 3029 C C . SER A 1 393 ? -43.202 9.083 51.926 1.00 77.62 393 SER A C 1
ATOM 3031 O O . SER A 1 393 ? -42.926 8.291 52.831 1.00 77.62 393 SER A O 1
ATOM 3033 N N . PRO A 1 394 ? -43.392 8.668 50.658 1.00 84.31 394 PRO A N 1
ATOM 3034 C CA . PRO A 1 394 ? -43.296 7.261 50.279 1.00 84.31 394 PRO A CA 1
ATOM 3035 C C . PRO A 1 394 ? -41.952 6.662 50.689 1.00 84.31 394 PRO A C 1
ATOM 3037 O O . PRO A 1 394 ? -40.897 7.260 50.451 1.00 84.31 394 PRO A O 1
ATOM 3040 N N . VAL A 1 395 ? -41.980 5.473 51.288 1.00 83.12 395 VAL A N 1
ATOM 3041 C CA . VAL A 1 395 ? -40.759 4.743 51.633 1.00 83.12 395 VAL A CA 1
ATOM 3042 C C . VAL A 1 395 ? -40.045 4.352 50.340 1.00 83.12 395 VAL A C 1
ATOM 3044 O O . VAL A 1 395 ? -40.566 3.570 49.547 1.00 83.12 395 VAL A O 1
ATOM 3047 N N . LYS A 1 396 ? -38.845 4.905 50.133 1.00 87.81 396 LYS A N 1
ATOM 3048 C CA . LYS A 1 396 ? -37.964 4.579 49.006 1.00 87.81 396 LYS A CA 1
ATOM 3049 C C . LYS A 1 396 ? -36.891 3.601 49.464 1.00 87.81 396 LYS A C 1
ATOM 3051 O O . LYS A 1 396 ? -36.149 3.889 50.401 1.00 87.81 396 LYS A O 1
ATOM 3056 N N . THR A 1 397 ? -36.782 2.471 48.781 1.00 84.62 397 THR A N 1
ATOM 3057 C CA . THR A 1 397 ? -35.727 1.473 49.000 1.00 84.62 397 THR A CA 1
ATOM 3058 C C . THR A 1 397 ? -34.887 1.306 47.735 1.00 84.62 397 THR A C 1
ATOM 3060 O O . THR A 1 397 ? -35.277 1.767 46.666 1.00 84.62 397 THR A O 1
ATOM 3063 N N . ASN A 1 398 ? -33.693 0.713 47.849 1.00 86.75 398 ASN A N 1
ATOM 3064 C CA . ASN A 1 398 ? -32.792 0.451 46.714 1.00 86.75 398 ASN A CA 1
ATOM 3065 C C . ASN A 1 398 ? -32.440 1.681 45.848 1.00 86.75 398 ASN A C 1
ATOM 3067 O O . ASN A 1 398 ? -32.139 1.528 44.664 1.00 86.75 398 ASN A O 1
ATOM 3071 N N . TYR A 1 399 ? -32.453 2.884 46.435 1.00 87.62 399 TYR A N 1
ATOM 3072 C CA . TYR A 1 399 ? -32.207 4.138 45.721 1.00 87.62 399 TYR A CA 1
ATOM 3073 C C . TYR A 1 399 ? -30.815 4.169 45.073 1.00 87.62 399 TYR A C 1
ATOM 3075 O O . TYR A 1 399 ? -29.807 3.881 45.726 1.00 87.62 399 TYR A O 1
ATOM 3083 N N . LYS A 1 400 ? -30.761 4.537 43.790 1.00 89.69 400 LYS A N 1
ATOM 3084 C CA . LYS A 1 400 ? -29.529 4.698 43.009 1.00 89.69 400 LYS A CA 1
ATOM 3085 C C . LYS A 1 400 ? -29.592 5.947 42.147 1.00 89.69 400 LYS A C 1
ATOM 3087 O O . LYS A 1 400 ? -30.620 6.248 41.543 1.00 89.69 400 LYS A O 1
ATOM 3092 N N . GLU A 1 401 ? -28.450 6.611 42.032 1.00 87.38 401 GLU A N 1
ATOM 3093 C CA . GLU A 1 401 ? -28.252 7.755 41.145 1.00 87.38 401 GLU A CA 1
ATOM 3094 C C . GLU A 1 401 ? -27.333 7.381 39.990 1.00 87.38 401 GLU A C 1
ATOM 3096 O O . GLU A 1 401 ? -26.315 6.703 40.163 1.00 87.38 401 GLU A O 1
ATOM 3101 N N . HIS A 1 402 ? -27.695 7.856 38.804 1.00 84.19 402 HIS A N 1
ATOM 3102 C CA . HIS A 1 402 ? -26.952 7.671 37.571 1.00 84.19 402 HIS A CA 1
ATOM 3103 C C . HIS A 1 402 ? -26.547 9.046 37.051 1.00 84.19 402 HIS A C 1
ATOM 3105 O O . HIS A 1 402 ? -27.385 9.843 36.631 1.00 84.19 402 HIS A O 1
ATOM 3111 N N . ALA A 1 403 ? -25.247 9.336 37.109 1.00 81.12 403 ALA A N 1
ATOM 3112 C CA . ALA A 1 403 ? -24.698 10.606 36.648 1.00 81.12 403 ALA A CA 1
ATOM 3113 C C . ALA A 1 403 ? -24.862 10.779 35.130 1.00 81.12 403 ALA A C 1
ATOM 3115 O O . ALA A 1 403 ? -24.849 9.804 34.372 1.00 81.12 403 ALA A O 1
ATOM 3116 N N . ALA A 1 404 ? -24.950 12.033 34.681 1.00 78.81 404 ALA A N 1
ATOM 3117 C CA . ALA A 1 404 ? -25.027 12.355 33.263 1.00 78.81 404 ALA A CA 1
ATOM 3118 C C . ALA A 1 404 ? -23.814 11.804 32.489 1.00 78.81 404 ALA A C 1
ATOM 3120 O O . ALA A 1 404 ? -22.658 11.956 32.894 1.00 78.81 404 ALA A O 1
ATOM 3121 N N . VAL A 1 405 ? -24.075 11.192 31.335 1.00 80.81 405 VAL A N 1
ATOM 3122 C CA . VAL A 1 405 ? -23.040 10.661 30.446 1.00 80.81 405 VAL A CA 1
ATOM 3123 C C . VAL A 1 405 ? -22.759 11.686 29.360 1.00 80.81 405 VAL A C 1
ATOM 3125 O O . VAL A 1 405 ? -23.592 11.930 28.482 1.00 80.81 405 VAL A O 1
ATOM 3128 N N . THR A 1 406 ? -21.563 12.266 29.380 1.00 73.62 406 THR A N 1
ATOM 3129 C CA . THR A 1 406 ? -21.084 13.165 28.327 1.00 73.62 406 THR A CA 1
ATOM 3130 C C . THR A 1 406 ? -20.225 12.417 27.312 1.00 73.62 406 THR A C 1
ATOM 3132 O O . THR A 1 406 ? -19.574 11.408 27.600 1.00 73.62 406 THR A O 1
ATOM 3135 N N . LYS A 1 407 ? -20.218 12.912 26.075 1.00 77.31 407 LYS A N 1
ATOM 3136 C CA . LYS A 1 407 ? -19.243 12.524 25.055 1.00 77.31 407 LYS A CA 1
ATOM 3137 C C . LYS A 1 407 ? -18.605 13.777 24.480 1.00 77.31 407 LYS A C 1
ATOM 3139 O O . LYS A 1 407 ? -19.258 14.797 24.287 1.00 77.31 407 LYS A O 1
ATOM 3144 N N . THR A 1 408 ? -17.345 13.661 24.104 1.00 77.44 408 THR A N 1
ATOM 3145 C CA . THR A 1 408 ? -16.668 14.688 23.322 1.00 77.44 408 THR A CA 1
ATOM 3146 C C . THR A 1 408 ? -16.992 14.493 21.843 1.00 77.44 408 THR A C 1
ATOM 3148 O O . THR A 1 408 ? -16.715 13.432 21.271 1.00 77.44 408 THR A O 1
ATOM 3151 N N . VAL A 1 409 ? -17.577 15.508 21.212 1.00 76.38 409 VAL A N 1
ATOM 3152 C CA . VAL A 1 409 ? -17.845 15.547 19.771 1.00 76.38 409 VAL A CA 1
ATOM 3153 C C . VAL A 1 409 ? -17.074 16.680 19.122 1.00 76.38 409 VAL A C 1
ATOM 3155 O O . VAL A 1 409 ? -17.057 17.807 19.601 1.00 76.38 409 VAL A O 1
ATOM 3158 N N . ASN A 1 410 ? -16.451 16.381 17.990 1.00 82.38 410 ASN A N 1
ATOM 3159 C CA . ASN A 1 410 ? -15.726 17.373 17.216 1.00 82.38 410 ASN A CA 1
ATOM 3160 C C . ASN A 1 410 ? -16.724 18.160 16.348 1.00 82.38 410 ASN A C 1
ATOM 3162 O O . ASN A 1 410 ? -17.319 17.592 15.428 1.00 82.38 410 ASN A O 1
ATOM 3166 N N . LYS A 1 411 ? -16.941 19.442 16.661 1.00 80.81 411 LYS A N 1
ATOM 3167 C CA . LYS A 1 411 ? -17.882 20.333 15.961 1.00 80.81 411 LYS A CA 1
ATOM 3168 C C . LYS A 1 411 ? -17.124 21.442 15.226 1.00 80.81 411 LYS A C 1
ATOM 3170 O O . LYS A 1 411 ? -16.097 21.923 15.701 1.00 80.81 411 LYS A O 1
ATOM 3175 N N . LYS A 1 412 ? -17.625 21.834 14.049 1.00 87.00 412 LYS A N 1
ATOM 3176 C CA . LYS A 1 412 ? -17.084 22.954 13.263 1.00 87.00 412 LYS A CA 1
ATOM 3177 C C . LYS A 1 412 ? -17.412 24.256 13.986 1.00 87.00 412 LYS A C 1
ATOM 3179 O O . LYS A 1 412 ? -18.582 24.513 14.247 1.00 87.00 412 LYS A O 1
ATOM 3184 N N . ILE A 1 413 ? -16.395 25.055 14.282 1.00 87.94 413 ILE A N 1
ATOM 3185 C CA . ILE A 1 413 ? -16.534 26.343 14.974 1.00 87.94 413 ILE A CA 1
ATOM 3186 C C . ILE A 1 413 ? -16.224 27.542 14.073 1.00 87.94 413 ILE A C 1
ATOM 3188 O O . ILE A 1 413 ? -16.599 28.660 14.406 1.00 87.94 413 ILE A O 1
ATOM 3192 N N . ARG A 1 414 ? -15.563 27.330 12.928 1.00 83.44 414 ARG A N 1
ATOM 3193 C CA . ARG A 1 414 ? -15.323 28.369 11.917 1.00 83.44 414 ARG A CA 1
ATOM 3194 C C . ARG A 1 414 ? -15.254 27.759 10.525 1.00 83.44 414 ARG A C 1
ATOM 3196 O O . ARG A 1 414 ? -14.678 26.683 10.367 1.00 83.44 414 ARG A O 1
ATOM 3203 N N . ASP A 1 415 ? -15.820 28.444 9.540 1.00 83.12 415 ASP A N 1
ATOM 3204 C CA . ASP A 1 415 ? -15.724 28.055 8.136 1.00 83.12 415 ASP A CA 1
ATOM 3205 C C . ASP A 1 415 ? -14.338 28.297 7.543 1.00 83.12 415 ASP A C 1
ATOM 3207 O O . ASP A 1 415 ? -13.531 29.054 8.085 1.00 83.12 415 ASP A O 1
ATOM 3211 N N . ALA A 1 416 ? -14.063 27.592 6.446 1.00 82.75 416 ALA A N 1
ATOM 3212 C CA . ALA A 1 416 ? -12.869 27.834 5.657 1.00 82.75 416 ALA A CA 1
ATOM 3213 C C . ALA A 1 416 ? -13.022 29.168 4.921 1.00 82.75 416 ALA A C 1
ATOM 3215 O O . ALA A 1 416 ? -14.114 29.475 4.437 1.00 82.75 416 ALA A O 1
ATOM 3216 N N . TYR A 1 417 ? -11.942 29.934 4.823 1.00 82.94 417 TYR A N 1
ATOM 3217 C CA . TYR A 1 417 ? -11.933 31.202 4.102 1.00 82.94 417 TYR A CA 1
ATOM 3218 C C . TYR A 1 417 ? -10.593 31.418 3.406 1.00 82.94 417 TYR A C 1
ATOM 3220 O O . TYR A 1 417 ? -9.560 30.924 3.854 1.00 82.94 417 TYR A O 1
ATOM 3228 N N . ASP A 1 418 ? -10.623 32.154 2.302 1.00 83.56 418 ASP A N 1
ATOM 3229 C CA . ASP A 1 418 ? -9.434 32.535 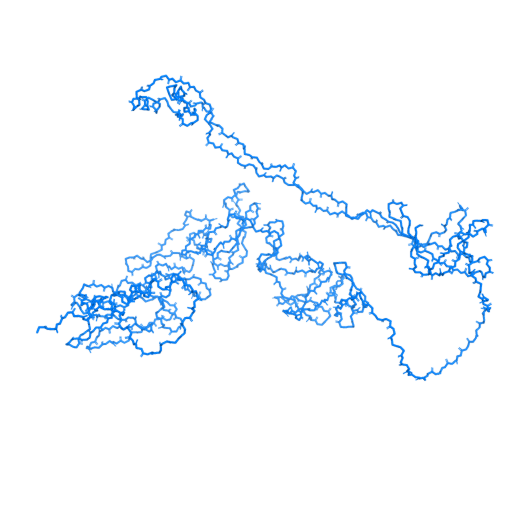1.550 1.00 83.56 418 ASP A CA 1
ATOM 3230 C C . ASP A 1 418 ? -9.049 33.966 1.927 1.00 83.56 418 ASP A C 1
ATOM 3232 O O . ASP A 1 418 ? -9.807 34.907 1.691 1.00 83.56 418 ASP A O 1
ATOM 3236 N N . GLU A 1 419 ? -7.880 34.135 2.539 1.00 86.44 419 GLU A N 1
ATOM 3237 C CA . GLU A 1 419 ? -7.349 35.445 2.901 1.00 86.44 419 GLU A CA 1
ATOM 3238 C C . GLU A 1 419 ? -6.518 36.006 1.738 1.00 86.44 419 GLU A C 1
ATOM 3240 O O . GLU A 1 419 ? -5.527 35.384 1.344 1.00 86.44 419 GLU A O 1
ATOM 3245 N N . PRO A 1 420 ? -6.887 37.153 1.142 1.00 88.88 420 PRO A N 1
ATOM 3246 C CA . PRO A 1 420 ? -6.082 37.767 0.095 1.00 88.88 420 PRO A CA 1
ATOM 3247 C C . PRO A 1 420 ? -4.772 38.318 0.671 1.00 88.88 420 PRO A C 1
ATOM 3249 O O . PRO A 1 420 ? -4.783 39.149 1.577 1.00 88.88 420 PRO A O 1
ATOM 3252 N N . ILE A 1 421 ? -3.642 37.896 0.103 1.00 88.44 421 ILE A N 1
ATOM 3253 C CA . ILE A 1 421 ? -2.313 38.411 0.432 1.00 88.44 421 ILE A CA 1
ATOM 3254 C C . ILE A 1 421 ? -1.866 39.372 -0.660 1.00 88.44 421 ILE A C 1
ATOM 3256 O O . ILE A 1 421 ? -1.687 38.988 -1.822 1.00 88.44 421 ILE A O 1
ATOM 3260 N N . TYR A 1 422 ? -1.651 40.617 -0.259 1.00 90.69 422 TYR A N 1
ATOM 3261 C CA . TYR A 1 422 ? -1.192 41.681 -1.134 1.00 90.69 422 TYR A CA 1
ATOM 3262 C C . TYR A 1 422 ? 0.326 41.865 -1.052 1.00 90.69 422 TYR A C 1
ATOM 3264 O O . TYR A 1 422 ? 0.961 41.431 -0.090 1.00 90.69 422 TYR A O 1
ATOM 3272 N N . SER A 1 423 ? 0.906 42.503 -2.064 1.00 87.81 423 SER A N 1
ATOM 3273 C CA . SER A 1 423 ? 2.288 42.960 -2.043 1.00 87.81 423 SER A CA 1
ATOM 3274 C C . SER A 1 423 ? 2.505 43.938 -0.889 1.00 87.81 423 SER A C 1
ATOM 3276 O O . SER A 1 423 ? 1.617 44.725 -0.546 1.00 87.81 423 SER A O 1
ATOM 3278 N N . GLU A 1 424 ? 3.680 43.852 -0.267 1.00 86.38 424 GLU A N 1
ATOM 3279 C CA . GLU A 1 424 ? 4.075 44.774 0.799 1.00 86.38 424 GLU A CA 1
ATOM 3280 C C . GLU A 1 424 ? 4.250 46.183 0.223 1.00 86.38 424 GLU A C 1
ATOM 3282 O O . GLU A 1 424 ? 3.617 47.127 0.698 1.00 86.38 424 GLU A O 1
ATOM 3287 N N . GLU A 1 425 ? 5.004 46.281 -0.875 1.00 90.50 425 GLU A N 1
ATOM 3288 C CA . GLU A 1 425 ? 5.177 47.502 -1.657 1.00 90.50 425 GLU A CA 1
ATOM 3289 C C . GLU A 1 425 ? 4.161 47.584 -2.808 1.00 90.50 425 GLU A C 1
ATOM 3291 O O . GLU A 1 425 ? 3.774 46.554 -3.382 1.00 90.50 425 GLU A O 1
ATOM 3296 N N . PRO A 1 426 ? 3.691 48.789 -3.166 1.00 92.19 426 PRO A N 1
ATOM 3297 C CA . PRO A 1 426 ? 2.769 48.963 -4.275 1.00 92.19 426 PRO A CA 1
ATOM 3298 C C . PRO A 1 426 ? 3.448 48.705 -5.627 1.00 92.19 426 PRO A C 1
ATOM 3300 O O . PRO A 1 426 ? 4.619 49.012 -5.824 1.00 92.19 426 PRO A O 1
ATOM 3303 N N . TRP A 1 427 ? 2.688 48.154 -6.570 1.00 95.56 427 TRP A N 1
ATOM 3304 C CA . TRP A 1 427 ? 3.123 47.876 -7.939 1.00 95.56 427 TRP A CA 1
ATOM 3305 C C . TRP A 1 427 ? 2.621 48.955 -8.898 1.00 95.56 427 TRP A C 1
ATOM 3307 O O . TRP A 1 427 ? 1.558 49.544 -8.682 1.00 95.56 427 TRP A O 1
ATOM 3317 N N . TYR A 1 428 ? 3.368 49.181 -9.977 1.00 94.88 428 TYR A N 1
ATOM 3318 C CA . TYR A 1 428 ? 3.054 50.152 -11.020 1.00 94.88 428 TYR A CA 1
ATOM 3319 C C . TYR A 1 428 ? 2.073 49.579 -12.034 1.00 94.88 428 TYR A C 1
ATOM 3321 O O . TYR A 1 428 ? 2.339 48.565 -12.672 1.00 94.88 428 TYR A O 1
ATOM 3329 N N . VAL A 1 429 ? 0.964 50.271 -12.248 1.00 94.44 429 VAL A N 1
ATOM 3330 C CA . VAL A 1 429 ? -0.057 49.907 -13.229 1.00 94.44 429 VAL A CA 1
ATOM 3331 C C . VAL A 1 429 ? -0.043 50.904 -14.370 1.00 94.44 429 VAL A C 1
ATOM 3333 O O . VAL A 1 429 ? 0.086 52.111 -14.164 1.00 94.44 429 VAL A O 1
ATOM 3336 N N . CYS A 1 430 ? -0.191 50.409 -15.595 1.00 94.31 430 CYS A N 1
ATOM 3337 C CA . CYS A 1 430 ? -0.258 51.249 -16.783 1.00 94.31 430 CYS A CA 1
ATOM 3338 C C . CYS A 1 430 ? -1.639 51.910 -16.924 1.00 94.31 430 CYS A C 1
ATOM 3340 O O . CYS A 1 430 ? -2.619 51.235 -17.240 1.00 94.31 430 CYS A O 1
ATOM 3342 N N . ASN A 1 431 ? -1.713 53.243 -16.830 1.00 93.94 431 ASN A N 1
ATOM 3343 C CA . ASN A 1 431 ? -2.984 53.981 -16.943 1.00 93.94 431 ASN A CA 1
ATOM 3344 C C . ASN A 1 431 ? -3.689 53.754 -18.282 1.00 93.94 431 ASN A C 1
ATOM 3346 O O . ASN A 1 431 ? -4.917 53.743 -18.354 1.00 93.94 431 ASN A O 1
ATOM 3350 N N . SER A 1 432 ? -2.914 53.599 -19.358 1.00 91.75 432 SER A N 1
ATOM 3351 C CA . SER A 1 432 ? -3.468 53.334 -20.687 1.00 91.75 432 SER A CA 1
ATOM 3352 C C . SER A 1 432 ? -4.163 51.970 -20.753 1.00 91.75 432 SER A C 1
ATOM 3354 O O . SER A 1 432 ? -5.171 51.852 -21.440 1.00 91.75 432 SER A O 1
ATOM 3356 N N . CYS A 1 433 ? -3.680 50.959 -20.021 1.00 90.81 433 CYS A N 1
ATOM 3357 C CA . CYS A 1 433 ? -4.341 49.654 -19.922 1.00 90.81 433 CYS A CA 1
ATOM 3358 C C . CYS A 1 433 ? -5.615 49.724 -19.077 1.00 90.81 433 CYS A C 1
ATOM 3360 O O . CYS A 1 433 ? -6.661 49.258 -19.526 1.00 90.81 433 CYS A O 1
ATOM 3362 N N . SER A 1 434 ? -5.559 50.379 -17.917 1.00 88.62 434 SER A N 1
ATOM 3363 C CA . SER A 1 434 ? -6.717 50.555 -17.030 1.00 88.62 434 SER A CA 1
ATOM 3364 C C . SER A 1 434 ? -7.854 51.307 -17.718 1.00 88.62 434 SER A C 1
ATOM 3366 O O . SER A 1 434 ? -9.007 50.889 -17.686 1.00 88.62 434 SER A O 1
ATOM 3368 N N . ARG A 1 435 ? -7.532 52.381 -18.457 1.00 90.19 435 ARG A N 1
ATOM 3369 C CA . ARG A 1 435 ? -8.512 53.130 -19.269 1.00 90.19 435 ARG A CA 1
ATOM 3370 C C . ARG A 1 435 ? -9.131 52.300 -20.393 1.00 90.19 435 ARG A C 1
ATOM 3372 O O . ARG A 1 435 ? -10.204 52.644 -20.876 1.00 90.19 435 ARG A O 1
ATOM 3379 N N . ARG A 1 436 ? -8.461 51.228 -20.820 1.00 90.44 436 ARG A N 1
ATOM 3380 C CA . ARG A 1 436 ? -8.967 50.264 -21.807 1.00 90.44 436 ARG A CA 1
ATOM 3381 C C . ARG A 1 436 ? -9.737 49.109 -21.152 1.00 90.44 436 ARG A C 1
ATOM 3383 O O . ARG A 1 436 ? -10.132 48.189 -21.860 1.00 90.44 436 ARG A O 1
ATOM 3390 N N . GLY A 1 437 ? -9.976 49.173 -19.839 1.00 87.19 437 GLY A N 1
ATOM 3391 C CA . GLY A 1 437 ? -10.780 48.212 -19.084 1.00 87.19 437 GLY A CA 1
ATOM 3392 C C . GLY A 1 437 ? -10.032 46.949 -18.657 1.00 87.19 437 GLY A C 1
ATOM 3393 O O . GLY A 1 437 ? -10.678 45.978 -18.277 1.00 87.19 437 GLY A O 1
ATOM 3394 N N . ILE A 1 438 ? -8.698 46.937 -18.740 1.00 87.25 438 ILE A N 1
ATOM 3395 C CA . ILE A 1 438 ? -7.889 45.838 -18.198 1.00 87.25 438 ILE A CA 1
ATOM 3396 C C . ILE A 1 438 ? -7.828 46.003 -16.680 1.00 87.25 438 ILE A C 1
ATOM 3398 O O . ILE A 1 438 ? -7.560 47.106 -16.206 1.00 87.25 438 ILE A O 1
ATOM 3402 N N . ASP A 1 439 ? -8.073 44.919 -15.941 1.00 86.56 439 ASP A N 1
ATOM 3403 C CA . ASP A 1 439 ? -7.988 44.924 -14.481 1.00 86.56 439 ASP A CA 1
ATOM 3404 C C . ASP A 1 439 ? -6.573 45.331 -14.048 1.00 86.56 439 ASP A C 1
ATOM 3406 O O . ASP A 1 439 ? -5.572 44.806 -14.549 1.00 86.56 439 ASP A O 1
ATOM 3410 N N . ASP A 1 440 ? -6.484 46.272 -13.112 1.00 89.19 440 ASP A N 1
ATOM 3411 C CA . ASP A 1 440 ? -5.216 46.805 -12.625 1.00 89.19 440 ASP A CA 1
ATOM 3412 C C . ASP A 1 440 ? -4.321 45.699 -12.046 1.00 89.19 440 ASP A C 1
ATOM 3414 O O . ASP A 1 440 ? -3.098 45.758 -12.162 1.00 89.19 440 ASP A O 1
ATOM 3418 N N . GLN A 1 441 ? -4.910 44.634 -11.492 1.00 88.12 441 GLN A N 1
ATOM 3419 C CA . GLN A 1 441 ? -4.180 43.455 -11.043 1.00 88.12 441 GLN A CA 1
ATOM 3420 C C . GLN A 1 441 ? -3.540 42.693 -12.210 1.00 88.12 441 GLN A C 1
ATOM 3422 O O . GLN A 1 441 ? -2.484 42.092 -12.028 1.00 88.12 441 GLN A O 1
ATOM 3427 N N . GLU A 1 442 ? -4.140 42.672 -13.393 1.00 82.44 442 GLU A N 1
ATOM 3428 C CA . GLU A 1 442 ? -3.612 41.927 -14.540 1.00 82.44 442 GLU A CA 1
ATOM 3429 C C . GLU A 1 442 ? -2.481 42.671 -15.263 1.00 82.44 442 GLU A C 1
ATOM 3431 O O . GLU A 1 442 ? -1.630 42.029 -15.878 1.00 82.44 442 GLU A O 1
ATOM 3436 N N . CYS A 1 443 ? -2.429 44.003 -15.154 1.00 86.00 443 CYS A N 1
ATOM 3437 C CA . CYS A 1 443 ? -1.419 44.846 -15.801 1.00 86.00 443 CYS A CA 1
ATOM 3438 C C . CYS A 1 443 ? -0.609 45.685 -14.791 1.00 86.00 443 CYS A C 1
ATOM 3440 O O . CYS A 1 443 ? -0.416 46.892 -14.976 1.00 86.00 443 CYS A O 1
ATOM 3442 N N . ALA A 1 444 ? -0.125 45.023 -13.740 1.00 88.75 444 ALA A N 1
ATOM 3443 C CA . ALA A 1 444 ? 0.738 45.591 -12.709 1.00 88.75 444 ALA A CA 1
ATOM 3444 C C . ALA A 1 444 ? 2.170 45.045 -12.811 1.00 88.75 444 ALA A C 1
ATOM 3446 O O . ALA A 1 444 ? 2.369 43.848 -13.024 1.00 88.75 444 ALA A O 1
ATOM 3447 N N . TYR A 1 445 ? 3.147 45.913 -12.576 1.00 89.88 445 TYR A N 1
ATOM 3448 C CA . TYR A 1 445 ? 4.577 45.639 -12.662 1.00 89.88 445 TYR A CA 1
ATOM 3449 C C . TYR A 1 445 ? 5.248 45.959 -11.330 1.00 89.88 445 TYR A C 1
ATOM 3451 O O . TYR A 1 445 ? 4.943 46.975 -10.703 1.00 89.88 445 TYR A O 1
ATOM 3459 N N . GLU A 1 446 ? 6.149 45.086 -10.888 1.00 90.25 446 GLU A N 1
ATOM 3460 C CA . GLU A 1 446 ? 6.828 45.242 -9.599 1.00 90.25 446 GLU A CA 1
ATOM 3461 C C . GLU A 1 446 ? 7.792 46.433 -9.635 1.00 90.25 446 GLU A C 1
ATOM 3463 O O . GLU A 1 446 ? 7.968 47.135 -8.640 1.00 90.25 446 GLU A O 1
ATOM 3468 N N . THR A 1 447 ? 8.360 46.708 -10.811 1.00 91.38 447 THR A N 1
ATOM 3469 C CA . THR A 1 447 ? 9.329 47.785 -11.027 1.00 91.38 447 THR A CA 1
ATOM 3470 C C . THR A 1 447 ? 8.879 48.772 -12.100 1.00 91.38 447 THR A C 1
ATOM 3472 O O . THR A 1 447 ? 8.056 48.474 -12.971 1.00 91.38 447 THR A O 1
ATOM 3475 N N . TYR A 1 448 ? 9.435 49.982 -12.049 1.00 91.00 448 TYR A N 1
ATOM 3476 C CA . TYR A 1 448 ? 9.130 51.014 -13.036 1.00 91.00 448 TYR A CA 1
ATOM 3477 C C . TYR A 1 448 ? 9.755 50.695 -14.403 1.00 91.00 448 TYR A C 1
ATOM 3479 O O . TYR A 1 448 ? 9.181 51.011 -15.445 1.00 91.00 448 TYR A O 1
ATOM 3487 N N . GLU A 1 449 ? 10.906 50.026 -14.420 1.00 93.69 449 GLU A N 1
ATOM 3488 C CA . GLU A 1 449 ? 11.597 49.589 -15.630 1.00 93.69 449 GLU A CA 1
ATOM 3489 C C . GLU A 1 449 ? 10.747 48.612 -16.455 1.00 93.69 449 GLU A C 1
ATOM 3491 O O . GLU A 1 449 ? 10.601 48.799 -17.664 1.00 93.69 449 GLU A O 1
ATOM 3496 N N . GLU A 1 450 ? 10.115 47.629 -15.807 1.00 92.00 450 GLU A N 1
ATOM 3497 C CA . GLU A 1 450 ? 9.198 46.679 -16.457 1.00 92.00 450 GLU A CA 1
ATOM 3498 C C . GLU A 1 450 ? 7.984 47.388 -17.075 1.00 92.00 450 GLU A C 1
ATOM 3500 O O . GLU A 1 450 ? 7.589 47.108 -18.212 1.00 92.00 450 GLU A O 1
ATOM 3505 N N . LEU A 1 451 ? 7.425 48.373 -16.365 1.00 93.38 451 LEU A N 1
ATOM 3506 C CA . LEU A 1 451 ? 6.354 49.213 -16.894 1.00 93.38 451 LEU A CA 1
ATOM 3507 C C . LEU A 1 451 ? 6.816 50.001 -18.135 1.00 93.38 451 LEU A C 1
ATOM 3509 O O . LEU A 1 451 ? 6.059 50.138 -19.100 1.00 93.38 451 LEU A O 1
ATOM 3513 N N . LEU A 1 452 ? 8.047 50.525 -18.140 1.00 93.19 452 LEU A N 1
ATOM 3514 C CA . LEU A 1 452 ? 8.595 51.260 -19.284 1.00 93.19 452 LEU A CA 1
ATOM 3515 C C . LEU A 1 452 ? 8.801 50.366 -20.511 1.00 93.19 452 LEU A C 1
ATOM 3517 O O . LEU A 1 452 ? 8.584 50.823 -21.637 1.00 93.19 452 LEU A O 1
ATOM 3521 N N . GLU A 1 453 ? 9.202 49.109 -20.326 1.00 92.81 453 GLU A N 1
ATOM 3522 C CA . GLU A 1 453 ? 9.274 48.135 -21.420 1.00 92.81 453 GLU A CA 1
ATOM 3523 C C . GLU A 1 453 ? 7.889 47.866 -22.014 1.00 92.81 453 GLU A C 1
ATOM 3525 O O . GLU A 1 453 ? 7.719 47.925 -23.236 1.00 92.81 453 GLU A O 1
ATOM 3530 N N . HIS A 1 454 ? 6.875 47.683 -21.163 1.00 91.56 454 HIS A N 1
ATOM 3531 C CA . HIS A 1 454 ? 5.481 47.555 -21.594 1.00 91.56 454 HIS A CA 1
ATOM 3532 C C . HIS A 1 454 ? 4.983 48.792 -22.351 1.00 91.56 454 HIS A C 1
ATOM 3534 O O . HIS A 1 454 ? 4.338 48.660 -23.395 1.00 91.56 454 HIS A O 1
ATOM 3540 N N . HIS A 1 455 ? 5.307 49.995 -21.866 1.00 94.12 455 HIS A N 1
ATOM 3541 C CA . HIS A 1 455 ? 4.972 51.252 -22.538 1.00 94.12 455 HIS A CA 1
ATOM 3542 C C . HIS A 1 455 ? 5.560 51.327 -23.944 1.00 94.12 455 HIS A C 1
ATOM 3544 O O . HIS A 1 455 ? 4.833 51.636 -24.889 1.00 94.12 455 HIS A O 1
ATOM 3550 N N . LYS A 1 456 ? 6.848 50.996 -24.092 1.00 93.94 456 LYS A N 1
ATOM 3551 C CA . LYS A 1 456 ? 7.538 50.988 -25.390 1.00 93.94 456 LYS A CA 1
ATOM 3552 C C . LYS A 1 456 ? 6.958 49.946 -26.342 1.00 93.94 456 LYS A C 1
ATOM 3554 O O . LYS A 1 456 ? 6.795 50.234 -27.520 1.00 93.94 456 LYS A O 1
ATOM 3559 N N . ALA A 1 457 ? 6.639 48.753 -25.842 1.00 92.81 457 ALA A N 1
ATOM 3560 C CA . ALA A 1 457 ? 6.116 47.668 -26.666 1.00 92.81 457 ALA A CA 1
ATOM 3561 C C . ALA A 1 457 ? 4.697 47.943 -27.195 1.00 92.81 457 ALA A C 1
ATOM 3563 O O . ALA A 1 457 ? 4.344 47.461 -28.269 1.00 92.81 457 ALA A O 1
ATOM 3564 N N . ASN A 1 458 ? 3.892 48.713 -26.456 1.00 87.62 458 ASN A N 1
ATOM 3565 C CA . ASN A 1 458 ? 2.466 48.890 -26.742 1.00 87.62 458 ASN A CA 1
ATOM 3566 C C . ASN A 1 458 ? 2.062 50.341 -27.066 1.00 87.62 458 ASN A C 1
ATOM 3568 O O . ASN A 1 458 ? 0.872 50.613 -27.217 1.00 87.62 458 ASN A O 1
ATOM 3572 N N . ASN A 1 459 ? 3.018 51.273 -27.166 1.00 90.12 459 ASN A N 1
ATOM 3573 C CA . ASN A 1 459 ? 2.775 52.720 -27.277 1.00 90.12 459 ASN A CA 1
ATOM 3574 C C . ASN A 1 459 ? 1.809 53.246 -26.198 1.00 90.12 459 ASN A C 1
ATOM 3576 O O . ASN A 1 459 ? 0.870 53.995 -26.471 1.00 90.12 459 ASN A O 1
ATOM 3580 N N . HIS A 1 460 ? 2.028 52.821 -24.958 1.00 92.69 460 HIS A N 1
ATOM 3581 C CA . HIS A 1 460 ? 1.230 53.229 -23.804 1.00 92.69 460 HIS A CA 1
ATOM 3582 C C . HIS A 1 460 ? 1.945 54.300 -22.966 1.00 92.69 460 HIS A C 1
ATOM 3584 O O . HIS A 1 460 ? 3.157 54.480 -23.070 1.00 92.69 460 HIS A O 1
ATOM 3590 N N . GLY A 1 461 ? 1.196 54.994 -22.102 1.00 88.94 461 GLY A N 1
ATOM 3591 C CA . GLY A 1 461 ? 1.757 55.978 -21.175 1.00 88.94 461 GLY A CA 1
ATOM 3592 C C . GLY A 1 461 ? 0.940 56.194 -19.898 1.00 88.94 461 GLY A C 1
ATOM 3593 O O . GLY A 1 461 ? -0.240 55.834 -19.810 1.00 88.94 461 GLY A O 1
ATOM 3594 N N . GLY A 1 462 ? 1.595 56.823 -18.917 1.00 91.88 462 GLY A N 1
ATOM 3595 C CA . GLY A 1 462 ? 1.054 57.118 -17.587 1.00 91.88 462 GLY A CA 1
ATOM 3596 C C . GLY A 1 462 ? 1.028 55.908 -16.648 1.00 91.88 462 GLY A C 1
ATOM 3597 O O . GLY A 1 462 ? 0.962 54.765 -17.092 1.00 91.88 462 GLY A O 1
ATOM 3598 N N . ASN A 1 463 ? 1.061 56.164 -15.340 1.00 94.69 463 ASN A N 1
ATOM 3599 C CA . ASN A 1 463 ? 0.966 55.116 -14.328 1.00 94.69 463 ASN A CA 1
ATOM 3600 C C . ASN A 1 463 ? 0.210 55.557 -13.073 1.00 94.69 463 ASN A C 1
ATOM 3602 O O . ASN A 1 463 ? 0.010 56.754 -12.850 1.00 94.69 463 ASN A O 1
ATOM 3606 N N . HIS A 1 464 ? -0.198 54.570 -12.285 1.00 93.69 464 HIS A N 1
ATOM 3607 C CA . HIS A 1 464 ? -0.613 54.718 -10.896 1.00 93.69 464 HIS A CA 1
ATOM 3608 C C . HIS A 1 464 ? -0.196 53.468 -10.109 1.00 93.69 464 HIS A C 1
ATOM 3610 O O . HIS A 1 464 ? 0.332 52.514 -10.682 1.00 93.69 464 HIS A O 1
ATOM 3616 N N . LEU A 1 465 ? -0.399 53.486 -8.795 1.00 94.69 465 LEU A N 1
ATOM 3617 C CA . LEU A 1 465 ? 0.073 52.447 -7.886 1.00 94.69 465 LEU A CA 1
ATOM 3618 C C . LEU A 1 465 ? -1.089 51.657 -7.286 1.00 94.69 465 LEU A C 1
ATOM 3620 O O . LEU A 1 465 ? -2.073 52.251 -6.843 1.00 94.69 465 LEU A O 1
ATOM 3624 N N . ILE A 1 466 ? -0.938 50.334 -7.203 1.00 92.25 466 ILE A N 1
ATOM 3625 C CA . ILE A 1 466 ? -1.880 49.455 -6.497 1.00 92.25 466 ILE A CA 1
ATOM 3626 C C . ILE A 1 466 ? -1.153 48.521 -5.540 1.00 92.25 466 ILE A C 1
ATOM 3628 O O . ILE A 1 466 ? 0.007 48.171 -5.742 1.00 92.25 466 ILE A O 1
ATOM 3632 N N . LYS A 1 467 ? -1.870 48.011 -4.540 1.00 93.56 467 LYS A N 1
ATOM 3633 C CA . LYS A 1 467 ? -1.430 46.807 -3.832 1.00 93.56 467 LYS A CA 1
ATOM 3634 C C . LYS A 1 467 ? -1.757 45.586 -4.683 1.00 93.56 467 LYS A C 1
ATOM 3636 O O . LYS A 1 467 ? -2.928 45.282 -4.927 1.00 93.56 467 LYS A O 1
ATOM 3641 N N . LYS A 1 468 ? -0.727 44.886 -5.150 1.00 91.25 468 LYS A N 1
ATOM 3642 C CA . LYS A 1 468 ? -0.893 43.716 -6.008 1.00 91.25 468 LYS A CA 1
ATOM 3643 C C . LYS A 1 468 ? -1.387 42.548 -5.167 1.00 91.25 468 LYS A C 1
ATOM 3645 O O . LYS A 1 468 ? -0.701 42.122 -4.250 1.00 91.25 468 LYS A O 1
ATOM 3650 N N . LEU A 1 469 ? -2.546 41.988 -5.486 1.00 89.31 469 LEU A N 1
ATOM 3651 C CA . LEU A 1 469 ? -2.959 40.689 -4.972 1.00 89.31 469 LEU A CA 1
ATOM 3652 C C . LEU A 1 469 ? -2.000 39.632 -5.529 1.00 89.31 469 LEU A C 1
ATOM 3654 O O . LEU A 1 469 ? -2.005 39.345 -6.729 1.00 89.31 469 LEU A O 1
ATOM 3658 N N . LEU A 1 470 ? -1.157 39.082 -4.658 1.00 86.06 470 LEU A N 1
ATOM 3659 C CA . LEU A 1 470 ? -0.142 38.099 -5.030 1.00 86.06 470 LEU A CA 1
ATOM 3660 C C . LEU A 1 470 ? -0.720 36.685 -5.031 1.00 86.06 470 LEU A C 1
ATOM 3662 O O . LEU A 1 470 ? -0.394 35.871 -5.893 1.00 86.06 470 LEU A O 1
ATOM 3666 N N . ARG A 1 471 ? -1.548 36.376 -4.029 1.00 80.88 471 ARG A N 1
ATOM 3667 C CA . ARG A 1 471 ? -2.199 35.072 -3.855 1.00 80.88 471 ARG A CA 1
ATOM 3668 C C . ARG A 1 471 ? -3.302 35.156 -2.808 1.00 80.88 471 ARG A C 1
ATOM 3670 O O . ARG A 1 471 ? -3.342 36.097 -2.026 1.00 80.88 471 ARG A O 1
ATOM 3677 N N . TYR A 1 472 ? -4.109 34.109 -2.729 1.00 81.12 472 TYR A N 1
ATOM 3678 C CA . TYR A 1 472 ? -4.935 33.833 -1.560 1.00 81.12 472 TYR A CA 1
ATOM 3679 C C . TYR A 1 472 ? -4.254 32.785 -0.678 1.00 81.12 472 TYR A C 1
ATOM 3681 O O . TYR A 1 472 ? -3.744 31.778 -1.179 1.00 81.12 472 TYR A O 1
ATOM 3689 N N . GLU A 1 473 ? -4.241 33.014 0.630 1.00 80.31 473 GLU A N 1
ATOM 3690 C CA . GLU A 1 473 ? -3.895 32.007 1.624 1.00 80.31 473 GLU A CA 1
ATOM 3691 C C . GLU A 1 473 ? -5.166 31.360 2.164 1.00 80.31 473 GLU A C 1
ATOM 3693 O O . GLU A 1 473 ? -6.010 31.997 2.788 1.00 80.31 473 GLU A O 1
ATOM 3698 N N . HIS A 1 474 ? -5.306 30.066 1.887 1.00 82.31 474 HIS A N 1
ATOM 3699 C CA . HIS A 1 474 ? -6.461 29.294 2.319 1.00 82.31 474 HIS A CA 1
ATOM 3700 C C . HIS A 1 474 ? -6.355 28.940 3.804 1.00 82.31 474 HIS A C 1
ATOM 3702 O O . HIS A 1 474 ? -5.445 28.206 4.213 1.00 82.31 474 HIS A O 1
ATOM 3708 N N . HIS A 1 475 ? -7.329 29.389 4.589 1.00 80.25 475 HIS A N 1
ATOM 3709 C CA . HIS A 1 475 ? -7.534 28.969 5.968 1.00 80.25 475 HIS A CA 1
ATOM 3710 C C . HIS A 1 475 ? -8.582 27.864 6.016 1.00 80.25 475 HIS A C 1
ATOM 3712 O O . HIS A 1 475 ? -9.744 28.061 5.666 1.00 80.25 475 HIS A O 1
ATOM 3718 N N . ASP A 1 476 ? -8.160 26.685 6.472 1.00 74.19 476 ASP A N 1
ATOM 3719 C CA . ASP A 1 476 ? -9.042 25.533 6.650 1.00 74.19 476 ASP A CA 1
ATOM 3720 C C . ASP A 1 476 ? -10.103 25.826 7.741 1.00 74.19 476 ASP A C 1
ATOM 3722 O O . ASP A 1 476 ? -9.833 26.500 8.740 1.00 74.19 476 ASP A O 1
ATOM 3726 N N . ALA A 1 477 ? -11.297 25.243 7.600 1.00 77.06 477 ALA A N 1
ATOM 3727 C CA . ALA A 1 477 ? -12.338 25.300 8.627 1.00 77.06 477 ALA A CA 1
ATOM 3728 C C . ALA A 1 477 ? -11.822 24.754 9.973 1.00 77.06 477 ALA A C 1
ATOM 3730 O O . ALA A 1 477 ? -11.209 23.681 10.035 1.00 77.06 477 ALA A O 1
ATOM 3731 N N . VAL A 1 478 ? -12.105 25.466 11.064 1.00 84.69 478 VAL A N 1
ATOM 3732 C CA . VAL A 1 478 ? -11.638 25.105 12.408 1.00 84.69 478 VAL A CA 1
ATOM 3733 C C . VAL A 1 478 ? -12.699 24.278 13.118 1.00 84.69 478 VAL A C 1
ATOM 3735 O O . VAL A 1 478 ? -13.880 24.628 13.123 1.00 84.69 478 VAL A O 1
ATOM 3738 N N . TYR A 1 479 ? -12.266 23.190 13.750 1.00 86.12 479 TYR A N 1
ATOM 3739 C CA . TYR A 1 479 ? -13.108 22.311 14.553 1.00 86.12 479 TYR A CA 1
ATOM 3740 C C . TYR A 1 479 ? -12.569 22.234 15.976 1.00 86.12 479 TYR A C 1
ATOM 3742 O O . TYR A 1 479 ? -11.354 22.162 16.173 1.00 86.12 479 TYR A O 1
ATOM 3750 N N . ALA A 1 480 ? -13.472 22.198 16.949 1.00 74.00 480 ALA A N 1
ATOM 3751 C CA . ALA A 1 480 ? -13.139 22.012 18.351 1.00 74.00 480 ALA A CA 1
ATOM 3752 C C . ALA A 1 480 ? -13.927 20.849 18.948 1.00 74.00 480 ALA A C 1
ATOM 3754 O O . ALA A 1 480 ? -15.029 20.512 18.510 1.00 74.00 480 ALA A O 1
ATOM 3755 N N . ASP A 1 481 ? -13.315 20.229 19.946 1.00 80.94 481 ASP A N 1
ATOM 3756 C CA . ASP A 1 481 ? -13.919 19.186 20.754 1.00 80.94 481 ASP A CA 1
ATOM 3757 C C . ASP A 1 481 ? -14.855 19.849 21.771 1.00 80.94 481 ASP A C 1
ATOM 3759 O O . ASP A 1 481 ? -14.414 20.606 22.631 1.00 80.94 481 ASP A O 1
ATOM 3763 N N . VAL A 1 482 ? -16.154 19.598 21.627 1.00 76.94 482 VAL A N 1
ATOM 3764 C CA . VAL A 1 482 ? -17.214 20.124 22.492 1.00 76.94 482 VAL A CA 1
ATOM 3765 C C . VAL A 1 482 ? -17.812 18.961 23.272 1.00 76.94 482 VAL A C 1
ATOM 3767 O O . VAL A 1 482 ? -18.100 17.906 22.698 1.00 76.94 482 VAL A O 1
ATOM 3770 N N . GLU A 1 483 ? -17.989 19.134 24.578 1.00 76.94 483 GLU A N 1
ATOM 3771 C CA . GLU A 1 483 ? -18.695 18.158 25.404 1.00 76.94 483 GLU A CA 1
ATOM 3772 C C . GLU A 1 483 ? -20.201 18.256 25.168 1.00 76.94 483 GLU A C 1
ATOM 3774 O O . GLU A 1 483 ? -20.796 19.331 25.201 1.00 76.94 483 GLU A O 1
ATOM 3779 N N . GLU A 1 484 ? -20.823 17.116 24.892 1.00 78.88 484 GLU A N 1
ATOM 3780 C CA . GLU A 1 484 ? -22.256 17.000 24.660 1.00 78.88 484 GLU A CA 1
ATOM 3781 C C . GLU A 1 484 ? -22.825 15.935 25.599 1.00 78.88 484 GLU A C 1
ATOM 3783 O O . GLU A 1 484 ? -22.312 14.813 25.660 1.00 78.88 484 GLU A O 1
ATOM 3788 N N . VAL A 1 485 ? -23.882 16.286 26.334 1.00 73.75 485 VAL A N 1
ATOM 3789 C CA . VAL A 1 485 ? -24.617 15.356 27.202 1.00 73.75 485 VAL A CA 1
ATOM 3790 C C . VAL A 1 485 ? -25.409 14.392 26.319 1.00 73.75 485 VAL A C 1
ATOM 3792 O O . VAL A 1 485 ? -26.231 14.811 25.508 1.00 73.75 485 VAL A O 1
ATOM 3795 N N . VAL A 1 486 ? -25.134 13.096 26.449 1.00 76.00 486 VAL A N 1
ATOM 3796 C CA . VAL A 1 486 ? -25.762 12.018 25.663 1.00 76.00 486 VAL A CA 1
ATOM 3797 C C . VAL A 1 486 ? -26.873 11.343 26.449 1.00 76.00 486 VAL A C 1
ATOM 3799 O O . VAL A 1 486 ? -27.869 10.921 25.872 1.00 76.00 486 VAL A O 1
ATOM 3802 N N . GLU A 1 487 ? -26.697 11.261 27.761 1.00 75.00 487 GLU A N 1
ATOM 3803 C CA . GLU A 1 487 ? -27.685 10.773 28.710 1.00 75.00 487 GLU A CA 1
ATOM 3804 C C . GLU A 1 487 ? -27.676 11.740 29.890 1.00 75.00 487 GLU A C 1
ATOM 3806 O O . GLU A 1 487 ? -26.611 12.052 30.424 1.00 75.00 487 GLU A O 1
ATOM 3811 N N . LYS A 1 488 ? -28.842 12.288 30.231 1.00 76.44 488 LYS A N 1
ATOM 3812 C CA . LYS A 1 488 ? -28.981 13.175 31.389 1.00 76.44 488 LYS A CA 1
ATOM 3813 C C . LYS A 1 488 ? -28.968 12.348 32.675 1.00 76.44 488 LYS A C 1
ATOM 3815 O O . LYS A 1 488 ? -29.145 11.133 32.629 1.00 76.44 488 LYS A O 1
ATOM 3820 N N . GLU A 1 489 ? -28.741 13.012 33.799 1.00 85.06 489 GLU A N 1
ATOM 3821 C CA . GLU A 1 489 ? -28.833 12.382 35.114 1.00 85.06 489 GLU A CA 1
ATOM 3822 C C . GLU A 1 489 ? -30.227 11.784 35.352 1.00 85.06 489 GLU A C 1
ATOM 3824 O O . GLU A 1 489 ? -31.243 12.327 34.906 1.00 85.06 489 GLU A O 1
ATOM 3829 N N . TRP A 1 490 ? -30.270 10.635 36.018 1.00 88.81 490 TRP A N 1
ATOM 3830 C CA . TRP A 1 490 ? -31.516 9.970 36.379 1.00 88.81 490 TRP A CA 1
ATOM 3831 C C . TRP A 1 490 ? -31.343 9.156 37.657 1.00 88.81 490 TRP A C 1
ATOM 3833 O O . TRP A 1 490 ? -30.225 8.813 38.045 1.00 88.81 490 TRP A O 1
ATOM 3843 N N . SER A 1 491 ? -32.445 8.849 38.328 1.00 89.94 491 SER A N 1
ATOM 3844 C CA . SER A 1 491 ? -32.433 8.032 39.542 1.00 89.94 491 SER A CA 1
ATOM 3845 C C . SER A 1 491 ? -33.486 6.936 39.490 1.00 89.94 491 SER A C 1
ATOM 3847 O O . SER A 1 491 ? -34.470 7.034 38.759 1.00 89.94 491 SER A O 1
ATOM 3849 N N . GLU A 1 492 ? -33.253 5.866 40.242 1.00 93.62 492 GLU A N 1
ATOM 3850 C CA . GLU A 1 492 ? -34.198 4.760 40.402 1.00 93.62 492 GLU A CA 1
ATOM 3851 C C . GLU A 1 492 ? -34.319 4.345 41.862 1.00 93.62 492 GLU A C 1
ATOM 3853 O O . GLU A 1 492 ? -33.356 4.448 42.624 1.00 93.62 492 GLU A O 1
ATOM 3858 N N . TRP A 1 493 ? -35.504 3.889 42.256 1.00 92.00 493 TRP A N 1
ATOM 3859 C CA . TRP A 1 493 ? -35.786 3.338 43.581 1.00 92.00 493 TRP A CA 1
ATOM 3860 C C . TRP A 1 493 ? -37.021 2.443 43.544 1.00 92.00 493 TRP A C 1
ATOM 3862 O O . TRP A 1 493 ? -37.807 2.512 42.607 1.00 92.00 493 TRP A O 1
ATOM 3872 N N . ASP A 1 494 ? -37.231 1.659 44.596 1.00 91.44 494 ASP A N 1
ATOM 3873 C CA . ASP A 1 494 ? -38.444 0.863 44.767 1.00 91.44 494 ASP A CA 1
ATOM 3874 C C . ASP A 1 494 ? -39.348 1.495 45.839 1.00 91.44 494 ASP A C 1
ATOM 3876 O O . ASP A 1 494 ? -38.874 1.869 46.919 1.00 91.44 494 ASP A O 1
ATOM 3880 N N . GLN A 1 495 ? -40.643 1.626 45.540 1.00 91.19 495 GLN A N 1
ATOM 3881 C CA . GLN A 1 495 ? -41.688 2.059 46.475 1.00 91.19 495 GLN A CA 1
ATOM 3882 C C . GLN A 1 495 ? -42.509 0.870 46.955 1.00 91.19 495 GLN A C 1
ATOM 3884 O O . GLN A 1 495 ? -42.885 0.012 46.161 1.00 91.19 495 GLN A O 1
ATOM 3889 N N . THR A 1 496 ? -42.811 0.833 48.250 1.00 89.06 496 THR A N 1
ATOM 3890 C CA . THR A 1 496 ? -43.552 -0.271 48.869 1.00 89.06 496 THR A CA 1
ATOM 3891 C C . THR A 1 496 ? -45.008 0.108 49.099 1.00 89.06 496 THR A C 1
ATOM 3893 O O . THR A 1 496 ? -45.299 1.186 49.619 1.00 89.06 496 THR A O 1
ATOM 3896 N N . TYR A 1 497 ? -45.918 -0.814 48.790 1.00 90.38 497 TYR A N 1
ATOM 3897 C CA . TYR A 1 497 ? -47.347 -0.683 49.057 1.00 90.38 497 TYR A CA 1
ATOM 3898 C C . TYR A 1 497 ? -47.849 -1.892 49.839 1.00 90.38 497 TYR A C 1
ATOM 3900 O O . TYR A 1 497 ? -47.309 -2.994 49.720 1.00 90.38 497 TYR A O 1
ATOM 3908 N N . LYS A 1 498 ? -48.909 -1.683 50.620 1.00 90.06 498 LYS A N 1
ATOM 3909 C CA . LYS A 1 498 ? -49.579 -2.722 51.399 1.00 90.06 498 LYS A CA 1
ATOM 3910 C C . LYS A 1 498 ? -51.050 -2.801 51.006 1.00 90.06 498 LYS A C 1
ATOM 3912 O O . LYS A 1 498 ? -51.714 -1.769 50.911 1.00 90.06 498 LYS A O 1
ATOM 3917 N N . CYS A 1 499 ? -51.553 -4.010 50.777 1.00 88.94 499 CYS A N 1
ATOM 3918 C CA . CYS A 1 499 ? -52.963 -4.219 50.482 1.00 88.94 499 CYS A CA 1
ATOM 3919 C C . CYS A 1 499 ? -53.807 -3.905 51.725 1.00 88.94 499 CYS A C 1
ATOM 3921 O O . CYS A 1 499 ? -53.528 -4.423 52.810 1.00 88.94 499 CYS A O 1
ATOM 3923 N N . THR A 1 500 ? -54.837 -3.072 51.580 1.00 84.62 500 THR A N 1
ATOM 3924 C CA . THR A 1 500 ? -55.729 -2.697 52.690 1.00 84.62 500 THR A CA 1
ATOM 3925 C C . THR A 1 500 ? -56.687 -3.813 53.095 1.00 84.62 500 THR A C 1
ATOM 3927 O O . THR A 1 500 ? -57.223 -3.764 54.196 1.00 84.62 500 THR A O 1
ATOM 3930 N N . GLU A 1 501 ? -56.891 -4.810 52.233 1.00 83.88 501 GLU A N 1
ATOM 3931 C CA . GLU A 1 501 ? -57.828 -5.913 52.469 1.00 83.88 501 GLU A CA 1
ATOM 3932 C C . GLU A 1 501 ? -57.121 -7.146 53.046 1.00 83.88 501 GLU A C 1
ATOM 3934 O O . GLU A 1 501 ? -57.515 -7.650 54.093 1.00 83.88 501 GLU A O 1
ATOM 3939 N N . CYS A 1 502 ? -56.034 -7.602 52.415 1.00 82.25 502 CYS A N 1
ATOM 3940 C CA . CYS A 1 502 ? -55.346 -8.838 52.811 1.00 82.25 502 CYS A CA 1
ATOM 3941 C C . CYS A 1 502 ? -53.964 -8.646 53.444 1.00 82.25 502 CYS A C 1
ATOM 3943 O O . CYS A 1 502 ? -53.335 -9.619 53.855 1.00 82.25 502 CYS A O 1
ATOM 3945 N N . GLY A 1 503 ? -53.456 -7.412 53.499 1.00 81.50 503 GLY A N 1
ATOM 3946 C CA . GLY A 1 503 ? -52.158 -7.110 54.101 1.00 81.50 503 GLY A CA 1
ATOM 3947 C C . GLY A 1 503 ? -50.927 -7.545 53.297 1.00 81.50 503 GLY A C 1
ATOM 3948 O O . GLY A 1 503 ? -49.818 -7.335 53.792 1.00 81.50 503 GLY A O 1
ATOM 3949 N N . ASP A 1 504 ? -51.097 -8.100 52.089 1.00 84.81 504 ASP A N 1
ATOM 3950 C CA . ASP A 1 504 ? -49.995 -8.434 51.176 1.00 84.81 504 ASP A CA 1
ATOM 3951 C C . ASP A 1 504 ? -49.173 -7.185 50.805 1.00 84.81 504 ASP A C 1
ATOM 3953 O O . ASP A 1 504 ? -49.623 -6.048 50.976 1.00 84.81 504 ASP A O 1
ATOM 3957 N N . ILE A 1 505 ? -47.957 -7.390 50.303 1.00 87.12 505 ILE A N 1
ATOM 3958 C CA . ILE A 1 505 ? -47.012 -6.336 49.935 1.00 87.12 505 ILE A CA 1
ATOM 3959 C C . ILE A 1 505 ? -46.712 -6.405 48.436 1.00 87.12 505 ILE A C 1
ATOM 3961 O O . ILE A 1 505 ? -46.417 -7.475 47.892 1.00 87.12 505 ILE A O 1
ATOM 3965 N N . MET A 1 506 ? -46.717 -5.246 47.783 1.00 89.12 506 MET A N 1
ATOM 3966 C CA . MET A 1 506 ? -46.183 -5.067 46.432 1.00 89.12 506 MET A CA 1
ATOM 3967 C C . MET A 1 506 ? -45.081 -4.006 46.429 1.00 89.12 506 MET A C 1
ATOM 3969 O O . MET A 1 506 ? -44.987 -3.175 47.337 1.00 89.12 506 MET A O 1
ATOM 3973 N N . THR A 1 507 ? -44.266 -4.029 45.379 1.00 90.81 507 THR A N 1
ATOM 3974 C CA . THR A 1 507 ? -43.256 -3.004 45.123 1.00 90.81 507 THR A CA 1
ATOM 3975 C C . THR A 1 507 ? -43.410 -2.449 43.719 1.00 90.81 507 THR A C 1
ATOM 3977 O O . THR A 1 507 ? -43.609 -3.209 42.768 1.00 90.81 507 THR A O 1
ATOM 3980 N N . GLU A 1 508 ? -43.230 -1.144 43.583 1.00 91.56 508 GLU A N 1
ATOM 3981 C CA . GLU A 1 508 ? -43.115 -0.474 42.294 1.00 91.56 508 GLU A CA 1
ATOM 3982 C C . GLU A 1 508 ? -41.694 0.005 42.076 1.00 91.56 508 GLU A C 1
ATOM 3984 O O . GLU A 1 508 ? -41.156 0.757 42.888 1.00 91.56 508 GLU A O 1
ATOM 3989 N N . HIS A 1 509 ? -41.099 -0.417 40.967 1.00 93.88 509 HIS A N 1
ATOM 3990 C CA . HIS A 1 509 ? -39.820 0.109 40.529 1.00 93.88 509 HIS A CA 1
ATOM 3991 C C . HIS A 1 509 ? -40.046 1.451 39.834 1.00 93.88 509 HIS A C 1
ATOM 3993 O O . HIS A 1 509 ? -40.741 1.516 38.817 1.00 93.88 509 HIS A O 1
ATOM 3999 N N . VAL A 1 510 ? -39.474 2.512 40.393 1.00 93.25 510 VAL A N 1
ATOM 4000 C CA . VAL A 1 510 ? -39.645 3.891 39.941 1.00 93.25 510 VAL A CA 1
ATOM 4001 C C . VAL A 1 510 ? -38.363 4.377 39.291 1.00 93.25 510 VAL A C 1
ATOM 4003 O O . VAL A 1 510 ? -37.295 4.320 39.897 1.00 93.25 510 VAL A O 1
ATOM 4006 N N . VAL A 1 511 ? -38.478 4.908 38.077 1.00 93.19 511 VAL A N 1
ATOM 4007 C CA . VAL A 1 511 ? -37.383 5.539 37.336 1.00 93.19 511 VAL A CA 1
ATOM 4008 C C . VAL A 1 511 ? -37.717 7.013 37.124 1.00 93.19 511 VAL A C 1
ATOM 4010 O O . VAL A 1 511 ? -38.719 7.330 36.492 1.00 93.19 511 VAL A O 1
ATOM 4013 N N . ASN A 1 512 ? -36.867 7.912 37.622 1.00 90.88 512 ASN A N 1
ATOM 4014 C CA . ASN A 1 512 ? -36.974 9.356 37.433 1.00 90.88 512 ASN A CA 1
ATOM 4015 C C . ASN A 1 512 ? -35.976 9.836 36.382 1.00 90.88 512 ASN A C 1
ATOM 4017 O O . ASN A 1 512 ? -34.770 9.866 36.636 1.00 90.88 512 ASN A O 1
ATOM 4021 N N . LYS A 1 513 ? -36.480 10.256 35.221 1.00 86.44 513 LYS A N 1
ATOM 4022 C CA . LYS A 1 513 ? -35.676 10.850 34.146 1.00 86.44 513 LYS A CA 1
ATOM 4023 C C . LYS A 1 513 ? -36.134 12.282 33.902 1.00 86.44 513 LYS A C 1
ATOM 4025 O O . LYS A 1 513 ? -37.160 12.510 33.277 1.00 86.44 513 LYS A O 1
ATOM 4030 N N . ASN A 1 514 ? -35.335 13.258 34.337 1.00 78.25 514 ASN A N 1
ATOM 4031 C CA . ASN A 1 514 ? -35.629 14.693 34.187 1.00 78.25 514 ASN A CA 1
ATOM 4032 C C . ASN A 1 514 ? -36.993 15.131 34.762 1.00 78.25 514 ASN A C 1
ATOM 4034 O O . ASN A 1 514 ? -37.658 15.977 34.168 1.00 78.25 514 ASN A O 1
ATOM 4038 N N . GLY A 1 515 ? -37.418 14.554 35.889 1.00 77.69 515 GLY A N 1
ATOM 4039 C CA . GLY A 1 515 ? -38.702 14.866 36.526 1.00 77.69 515 GLY A CA 1
ATOM 4040 C C . GLY A 1 515 ? -39.884 14.050 36.000 1.00 77.69 515 GLY A C 1
ATOM 4041 O O . GLY A 1 515 ? -40.957 14.107 36.590 1.00 77.69 515 GLY A O 1
ATOM 4042 N N . GLU A 1 516 ? -39.695 13.262 34.940 1.00 88.06 516 GLU A N 1
ATOM 4043 C CA . GLU A 1 516 ? -40.676 12.279 34.486 1.00 88.06 516 GLU A CA 1
ATOM 4044 C C . GLU A 1 516 ? -40.488 10.977 35.272 1.00 88.06 516 GLU A C 1
ATOM 4046 O O . GLU A 1 516 ? -39.411 10.369 35.236 1.00 88.06 516 GLU A O 1
ATOM 4051 N N . LEU A 1 517 ? -41.526 10.576 36.005 1.00 90.50 517 LEU A N 1
ATOM 4052 C CA . LEU A 1 517 ? -41.548 9.355 36.802 1.00 90.50 517 LEU A CA 1
ATOM 4053 C C . LEU A 1 517 ? -42.190 8.234 35.984 1.00 90.50 517 LEU A C 1
ATOM 4055 O O . LEU A 1 517 ? -43.205 8.434 35.326 1.00 90.50 517 LEU A O 1
ATOM 4059 N N . ILE A 1 518 ? -41.559 7.063 35.988 1.00 92.44 518 ILE A N 1
ATOM 4060 C CA . ILE A 1 518 ? -42.088 5.849 35.367 1.00 92.44 518 ILE A CA 1
ATOM 4061 C C . ILE A 1 518 ? -42.151 4.781 36.445 1.00 92.44 518 ILE A C 1
ATOM 4063 O O . ILE A 1 518 ? -41.122 4.435 37.027 1.00 92.44 518 ILE A O 1
ATOM 4067 N N . TYR A 1 519 ? -43.340 4.243 36.668 1.00 92.19 519 TYR A N 1
ATOM 4068 C CA . TYR A 1 519 ? -43.641 3.261 37.701 1.00 92.19 519 TYR A CA 1
ATOM 4069 C C . TYR A 1 519 ? -43.846 1.899 37.056 1.00 92.19 519 TYR A C 1
ATOM 4071 O O . TYR A 1 519 ? -44.534 1.788 36.045 1.00 92.19 519 TYR A O 1
ATOM 4079 N N . THR A 1 520 ? -43.228 0.854 37.605 1.00 91.94 520 THR A N 1
ATOM 4080 C CA . THR A 1 520 ? -43.405 -0.526 37.135 1.00 91.94 520 THR A CA 1
ATOM 4081 C C . THR A 1 520 ? -43.737 -1.436 38.316 1.00 91.94 520 THR A C 1
ATOM 4083 O O . THR A 1 520 ? -42.842 -1.754 39.105 1.00 91.94 520 THR A O 1
ATOM 4086 N N . PRO A 1 521 ? -44.998 -1.869 38.460 1.00 91.50 521 PRO A N 1
ATOM 4087 C CA . PRO A 1 521 ? -45.435 -2.688 39.581 1.00 91.50 521 PRO A CA 1
ATOM 4088 C C . PRO A 1 521 ? -45.020 -4.149 39.399 1.00 91.50 521 PRO A C 1
ATOM 4090 O O . PRO A 1 521 ? -45.047 -4.692 38.292 1.00 91.50 521 PRO A O 1
ATOM 4093 N N . ASN A 1 522 ? -44.680 -4.830 40.493 1.00 86.62 522 ASN A N 1
ATOM 4094 C CA . ASN A 1 522 ? -44.410 -6.271 40.468 1.00 86.62 522 ASN A CA 1
ATOM 4095 C C . ASN A 1 522 ? -45.676 -7.144 40.600 1.00 86.62 522 ASN A C 1
ATOM 4097 O O . ASN A 1 522 ? -45.610 -8.344 40.337 1.00 86.62 522 ASN A O 1
ATOM 4101 N N . LYS A 1 523 ? -46.812 -6.557 41.000 1.00 88.25 523 LYS A N 1
ATOM 4102 C CA . LYS A 1 523 ? -48.116 -7.213 41.190 1.00 88.25 523 LYS A CA 1
ATOM 4103 C C . LYS A 1 523 ? -49.237 -6.340 40.617 1.00 88.25 523 LYS A C 1
ATOM 4105 O O . LYS A 1 523 ? -49.099 -5.125 40.549 1.00 88.25 523 LYS A O 1
ATOM 4110 N N . SER A 1 524 ? -50.339 -6.959 40.200 1.00 87.50 524 SER A N 1
ATOM 4111 C CA . SER A 1 524 ? -51.520 -6.249 39.689 1.00 87.50 524 SER A CA 1
ATOM 4112 C C . SER A 1 524 ? -52.472 -5.848 40.823 1.00 87.50 524 SER A C 1
ATOM 4114 O O . SER A 1 524 ? -52.492 -6.482 41.877 1.00 87.50 524 SER A O 1
ATOM 4116 N N . GLY A 1 525 ? -53.305 -4.832 40.605 1.00 89.38 525 GLY A N 1
ATOM 4117 C CA . GLY A 1 525 ? -54.371 -4.437 41.533 1.00 89.38 525 GLY A CA 1
ATOM 4118 C C . GLY A 1 525 ? -54.843 -3.009 41.297 1.00 89.38 525 GLY A C 1
ATOM 4119 O O . GLY A 1 525 ? -54.654 -2.474 40.209 1.00 89.38 525 GLY A O 1
ATOM 4120 N N . VAL A 1 526 ? -55.469 -2.405 42.302 1.00 90.06 526 VAL A N 1
ATOM 4121 C CA . VAL A 1 526 ? -55.963 -1.021 42.262 1.00 90.06 526 VAL A CA 1
ATOM 4122 C C . VAL A 1 526 ? -55.180 -0.200 43.276 1.00 90.06 526 VAL A C 1
ATOM 4124 O O . VAL A 1 526 ? -55.092 -0.588 44.438 1.00 90.06 526 VAL A O 1
ATOM 4127 N N . LEU A 1 527 ? -54.585 0.910 42.852 1.00 90.38 527 LEU A N 1
ATOM 4128 C CA . LEU A 1 527 ? -53.946 1.856 43.762 1.00 90.38 527 LEU A CA 1
ATOM 4129 C C . LEU A 1 527 ? -55.020 2.610 44.547 1.00 90.38 527 LEU A C 1
ATOM 4131 O O . LEU A 1 527 ? -56.058 2.968 43.992 1.00 90.38 527 LEU A O 1
ATOM 4135 N N . VAL A 1 528 ? -54.771 2.870 45.829 1.00 87.62 528 VAL A N 1
ATOM 4136 C CA . VAL A 1 528 ? -55.653 3.699 46.660 1.00 87.62 528 VAL A CA 1
ATOM 4137 C C . VAL A 1 528 ? -54.900 4.874 47.268 1.00 87.62 528 VAL A C 1
ATOM 4139 O O . VAL A 1 528 ? -53.719 4.770 47.614 1.00 87.62 528 VAL A O 1
ATOM 4142 N N . ASP A 1 529 ? -55.591 6.003 47.411 1.00 80.75 529 ASP A N 1
ATOM 4143 C CA . ASP A 1 529 ? -55.036 7.201 48.036 1.00 80.75 529 ASP A CA 1
ATOM 4144 C C . ASP A 1 529 ? -54.883 7.054 49.568 1.00 80.75 529 ASP A C 1
ATOM 4146 O O . ASP A 1 529 ? -55.182 6.024 50.185 1.00 80.75 529 ASP A O 1
ATOM 4150 N N . ILE A 1 530 ? -54.407 8.118 50.222 1.00 74.75 530 ILE A N 1
ATOM 4151 C CA . ILE A 1 530 ? -54.228 8.143 51.683 1.00 74.75 530 ILE A CA 1
ATOM 4152 C C . ILE A 1 530 ? -55.541 7.963 52.463 1.00 74.75 530 ILE A C 1
ATOM 4154 O O . ILE A 1 530 ? -55.503 7.471 53.595 1.00 74.75 530 ILE A O 1
ATOM 4158 N N . ASN A 1 531 ? -56.677 8.295 51.851 1.00 77.31 531 ASN A N 1
ATOM 4159 C CA . ASN A 1 531 ? -58.020 8.198 52.415 1.00 77.31 531 ASN A CA 1
ATOM 4160 C C . ASN A 1 531 ? -58.704 6.864 52.061 1.00 77.31 531 ASN A C 1
ATOM 4162 O O . ASN A 1 531 ? -59.761 6.564 52.608 1.00 77.31 531 ASN A O 1
ATOM 4166 N N . GLY A 1 532 ? -58.080 6.037 51.212 1.00 73.50 532 GLY A N 1
ATOM 4167 C CA . GLY A 1 532 ? -58.599 4.744 50.769 1.00 73.50 532 GLY A CA 1
ATOM 4168 C C . GLY A 1 532 ? -59.475 4.802 49.515 1.00 73.50 532 GLY A C 1
ATOM 4169 O O . GLY A 1 532 ? -60.101 3.795 49.191 1.00 73.50 532 GLY A O 1
ATOM 4170 N N . ASN A 1 533 ? -59.523 5.934 48.805 1.00 82.00 533 ASN A N 1
ATOM 4171 C CA . ASN A 1 533 ? -60.262 6.039 47.547 1.00 82.00 533 ASN A CA 1
ATOM 4172 C C . ASN A 1 533 ? -59.467 5.405 46.403 1.00 82.00 533 ASN A C 1
ATOM 4174 O O . ASN A 1 533 ? -58.254 5.601 46.302 1.00 82.00 533 ASN A O 1
ATOM 4178 N N . GLU A 1 534 ? -60.162 4.681 45.529 1.00 88.00 534 GLU A N 1
ATOM 4179 C CA . GLU A 1 534 ? -59.576 4.027 44.358 1.00 88.00 534 GLU A CA 1
ATOM 4180 C C . GLU A 1 534 ? -59.061 5.050 43.338 1.00 88.00 534 GLU A C 1
ATOM 4182 O O . GLU A 1 534 ? -59.716 6.049 43.046 1.00 88.00 534 GLU A O 1
ATOM 4187 N N . GLN A 1 535 ? -57.860 4.785 42.830 1.00 84.56 535 GLN A N 1
ATOM 4188 C CA . GLN A 1 535 ? -57.170 5.552 41.801 1.00 84.56 535 GLN A CA 1
ATOM 4189 C C . GLN A 1 535 ? -57.048 4.657 40.556 1.00 84.56 535 GLN A C 1
ATOM 4191 O O . GLN A 1 535 ? -58.048 4.155 40.043 1.00 84.56 535 GLN A O 1
ATOM 4196 N N . ASP A 1 536 ? -55.828 4.400 40.091 1.00 85.12 536 ASP A N 1
ATOM 4197 C CA . ASP A 1 536 ? -55.579 3.635 38.877 1.00 85.12 536 ASP A CA 1
ATOM 4198 C C . ASP A 1 536 ? -55.482 2.125 39.106 1.00 85.12 536 ASP A C 1
ATOM 4200 O O . ASP A 1 536 ? -55.004 1.633 40.134 1.00 85.12 536 ASP A O 1
ATOM 4204 N N . LYS A 1 537 ? -55.887 1.369 38.082 1.00 89.56 537 LYS A N 1
ATOM 4205 C CA . LYS A 1 537 ? -55.663 -0.075 38.011 1.00 89.56 537 LYS A CA 1
ATOM 4206 C C . LYS A 1 537 ? -54.314 -0.355 37.361 1.00 89.56 537 LYS A C 1
ATOM 4208 O O . LYS A 1 537 ? -54.085 -0.007 36.205 1.00 89.56 537 LYS A O 1
ATOM 4213 N N . VAL A 1 538 ? -53.455 -1.062 38.080 1.00 88.69 538 VAL A N 1
ATOM 4214 C CA . VAL A 1 538 ? -52.095 -1.390 37.653 1.00 88.69 538 VAL A CA 1
ATOM 4215 C C . VAL A 1 538 ? -51.960 -2.875 37.321 1.00 88.69 538 VAL A C 1
ATOM 4217 O O . VAL A 1 538 ? -52.616 -3.733 37.919 1.00 88.69 538 VAL A O 1
ATOM 4220 N N . THR A 1 539 ? -51.112 -3.188 36.339 1.00 86.81 539 THR A N 1
ATOM 4221 C CA . THR A 1 539 ? -50.851 -4.562 35.879 1.00 86.81 539 THR A CA 1
ATOM 4222 C C . THR A 1 539 ? -49.379 -4.899 36.065 1.00 86.81 539 THR A C 1
ATOM 4224 O O . THR A 1 539 ? -48.518 -4.138 35.631 1.00 86.81 539 THR A O 1
ATOM 4227 N N . ALA A 1 540 ? -49.087 -6.047 36.678 1.00 86.38 540 ALA A N 1
ATOM 4228 C CA . ALA A 1 540 ? -47.726 -6.510 36.930 1.00 86.38 540 ALA A CA 1
ATOM 4229 C C . ALA A 1 540 ? -46.853 -6.457 35.661 1.00 86.38 540 ALA A C 1
ATOM 4231 O O . ALA A 1 540 ? -47.217 -6.998 34.617 1.00 86.38 540 ALA A O 1
ATOM 4232 N N . GLY A 1 541 ? -45.693 -5.805 35.760 1.00 82.19 541 GLY A N 1
ATOM 4233 C CA . GLY A 1 541 ? -44.722 -5.662 34.673 1.00 82.19 541 GLY A CA 1
ATOM 4234 C C . GLY A 1 541 ? -45.072 -4.622 33.602 1.00 82.19 541 GLY A C 1
ATOM 4235 O O . GLY A 1 541 ? -44.255 -4.403 32.707 1.00 82.19 541 GLY A O 1
ATOM 4236 N N . VAL A 1 542 ? -46.234 -3.964 33.679 1.00 88.44 542 VAL A N 1
ATOM 4237 C CA . VAL A 1 542 ? -46.641 -2.909 32.739 1.00 88.44 542 VAL A CA 1
ATOM 4238 C C . VAL A 1 542 ? -46.329 -1.548 33.344 1.00 88.44 542 VAL A C 1
ATOM 4240 O O . VAL A 1 542 ? -46.906 -1.166 34.359 1.00 88.44 542 VAL A O 1
ATOM 4243 N N . SER A 1 543 ? -45.409 -0.816 32.720 1.00 90.19 543 SER A N 1
ATOM 4244 C CA . SER A 1 543 ? -45.027 0.511 33.196 1.00 90.19 543 SER A CA 1
ATOM 4245 C C . SER A 1 543 ? -46.095 1.566 32.895 1.00 90.19 543 SER A C 1
ATOM 4247 O O . SER A 1 543 ? -46.687 1.558 31.814 1.00 90.19 543 SER A O 1
ATOM 4249 N N . TYR A 1 544 ? -46.270 2.518 33.807 1.00 87.44 544 TYR A N 1
ATOM 4250 C CA . TYR A 1 544 ? -47.124 3.696 33.638 1.00 87.44 544 TYR A CA 1
ATOM 4251 C C . TYR A 1 544 ? -46.404 4.964 34.132 1.00 87.44 544 TYR A C 1
ATOM 4253 O O . TYR A 1 544 ? -45.284 4.878 34.647 1.00 87.44 544 TYR A O 1
ATOM 4261 N N . LYS A 1 545 ? -46.992 6.137 33.881 1.00 86.94 545 LYS A N 1
ATOM 4262 C CA . LYS A 1 545 ? -46.417 7.449 34.211 1.00 86.94 545 LYS A CA 1
ATOM 4263 C C . LYS A 1 545 ? -47.229 8.147 35.281 1.00 86.94 545 LYS A C 1
ATOM 4265 O O . LYS A 1 545 ? -48.470 8.057 35.165 1.00 86.94 545 LYS A O 1
#

Radius of gyration: 41.77 Å; chains: 1; bounding box: 90×95×128 Å

Foldseek 3Di:
DDDDPPPVVVVVVVVVVVVVVVDDDDDDDDDDDDDPPQQQQAWDDDPLFIFTTDSVRDTDQDAAFDARPLAGAFGHHPRSTTQWGAPPQWIWGDDDSDTDTDFDDEQAWDQDPLFTFGQHNVRGGFQDAAFDADQLAGAFGRHSHSTTQWGADPQWTWGRDRSDTDTDFCPVQAQHWDFDRLFTFHDHPRGTQQDFFKDADPPDPLPDQRGFRIFGHHSRSTTQWGAGPQAIFGQDSRHHTDPDQDDAQDPDFFGDDPRYTDEQDWDADQQEIWGHYRRRGTFAWADDPFFIATPVPRHGDQDFGWYFHDDDPPTWIFTADNVRGTDAADWDAGNNWIWTAHRSRTTDTDDPDDDDDDDDDDDDDDDDDDDDDDDDPDPDFFAWEFDADPVRHFDWAPKDKDAWDKDWDKAFPFAKDWAFDWDPDWWKAFPQCVVVVHPSLVRTHRDPVVVVVVCVVPVTDDIDTDGHRPGIDIDHTDIDTDIDGPAHMKMWTKTWIAGPPPRDIKIWIWIGGPNDIKTAIQAWGFYAYPVGHTDDTHHHRDIDD

Secondary structure (DSSP, 8-state):
---SSHHHHHHHHHHHHHHTTSS------------------EEEEETTEEEEE-TTS-B---SEEEEETTEEEEEE-TTSSEEEEEETTEEEEEETTEEEE----TTEEEEETTEEEEE-TTS-B---SEEEEETTEEEEEE-TTSSEEEEEETTEEEEEETTEEEE---GGGTT-EEEETTEEEEEETTEEE---EEEE-TT--TT-SSS-SEEEE-TTSSEEEEE-SS-EEEEPTTSPEEEEEPPSEEETTEEEETTEE--SSEEEETTEEEEB-TTSBBPPEEEETTEEEETTT-PBP-S-EEEEESSGGGPEEEEE-TTSSBP-SSEEEETTEEEEE-TT-EEEEPP---------------------------S---EEEEPB-TTSSB-EEEEEEE--EEEEEEEEEE--EEEEEEPSSPEEEEHHHHTTT--TTTTEESSHHHHHHHHHHHT---EEEE--EEEEEEEPPEEEEEEEEEE--EEEEEEEEEETTT--EEEEEEEEETTEEEEEESS-EEEE-TT--EEEEE-TT--B-

Sequence (545 aa):
MMKNKGKRLVVLLIAACMILSMFSGMTVSAATNAEIYATTNTIKKVDGKYYYVNASGKMDKKTGWKKVAGKYTYYVGSKSNVTVKITKGKYYKWSDGQFKKQPVKKNSTKTIKGKAFYVNKNGNIEKKTGWKKIAGKYAYYVNSNGVVSLKITGGNYQKWSNGQFKKQSLEKYNGKIITIGKKAFYVSEDKIVRKTGWKRVSGAKLSSITNPRGYYVGTKGSVLYKETAKGTYEITSVGKVSDKLMKNGWNGSVFVKNGKVQIKTTVTVGGYINVFNKDGKRVTLKKSGNKIVRSDTNEPVTTKGAYKVGSGSNKQTYYVTNNGNIKKNGTVTVNGVKYTVDASGKCTKVTENGSDNSDGSGNDGEQNSGTNGNQEQQSHVCKWKVVMNSSLSPVKTNYKEHAAVTKTVNKKIRDAYDEPIYSEEPWYVCNSCSRRGIDDQECAYETYEELLEHHKANNHGGNHLIKKLLRYEHHDAVYADVEEVVEKEWSEWDQTYKCTECGDIMTEHVVNKNGELIYTPNKSGVLVDINGNEQDKVTAGVSYK